Protein 3A09 (pdb70)

B-factor: mean 23.69, std 11.13, range [5.92, 83.08]

CATH classification: 3.40.190.10 (+1 more: 3.40.190.10)

Secondary structure (DSSP, 8-state):
--TT-S-SS-EEEEEEEEETTTEE--TTSHHHHHHHHHHSEEEEE-S-TT-S-HHHHHHHHHTSSS--SEEEETT-HHHHHHHHHHTSB---HHHHHHH-HHHHHHHHH-HHHHHHHB-TTS-B--EEEE---S--EEEEEEHHHHHHTT-PPP-BHHHHHHHHHHHHHS-TT-SSS---EEE--S-THHHHHGGGGGT--S-SSSSTT--EEETTEEE-GGGSHHHHHHHHHHHHHHHTTSB-TTTTT-GGGHHHHHHHTT-EEEEEEEHHHHHHHHHHTTTTSTT--EEEEPPPB-TTS---B-----SS-S-EEEEBTT-S-HHHHHHHHHHTTSHHHHHHHHH--BTTTEEEETTEEEE-HHHHTSSS-HHHHHHTTT-S-SSSEE--HHHHHTT--HHHHHHHHHHHHHT-BPPPP------HHHHHHHHHHHHHHHHHHHHHHHHHHHTSS-HHHHHHHHHHHHHHTTHHHHHHHHHHHHHHH-

InterPro domains:
  IPR006059 Bacterial-type extracellular solute-binding protein [PF13416] (64-365)
  IPR050490 Bacterial solute-binding protein 1 [PTHR43649] (48-378)

Radius of gyration: 23.19 Å; Cα contacts (8 Å, |Δi|>4): 971; chains: 1; bounding box: 64×46×60 Å

Nearest PDB structures (foldseek):
  3vlw-assembly2_B  TM=9.986E-01  e=1.014E-99  Sphingomonas sp. A1
  1j1n-assembly2_B  TM=9.940E-01  e=4.939E-87  Sphingomonas sp. A1
  6jhx-assembly2_B  TM=9.944E-01  e=1.795E-85  Sphingomonas sp.
  4xig-assembly1_Q  TM=9.938E-01  e=1.903E-85  Sphingomonas sp. A1
  5gx7-assembly3_C  TM=9.502E-01  e=7.703E-50  Streptobacillus moniliformis DSM 12112

Foldseek 3Di:
DAPQALDPAAEEWEEEEDEPLADTDDQPFLLQVVLCVRHSYHYHYDFDNVGRDRVVRVVVQVVPDDHTFKYFYAPCLLVLQVVCVVAFFDFCVVLCVVFQVLVVVVCVVVVLLVVLQAAQVRGRFFFWEFEDDKFFKFKKFWVQLCVLVVHDFAAAVVSVVVSLVCLQPVPSVPPPDSQAQEEAELALLVLLCQLVQAVAHQEQEQPGQHWHDDPLAIDGRLLDVSSLVSLLVSLVCCVVRSHPVCRVPPHDCRCCPCVLVVRYTMYMGTLQQNQLQCLLNCVVRVVGDMFGDFAHLHNVRAGADAYIDDGTHSTAMTGTPVNPCVSSVSSSLSCQSDDVNQCCQAQNDDVPQFHQDPNRTDGDPCLLNPSHPNCVVQVSSRHPGTHNHHYDCVSRVNRRDPRSVVNVVVCVVVVNYDNHDSAFNFHPVLSVLCSQFVVVLVVVSVVVSVCSSNVVDPSVVCVVVNSVVCVVRSVVVNSVRRSVRSVVVD

Solvent-accessible surface area: 21171 Å² total; per-residue (Å²): 201,75,117,55,68,24,28,104,162,98,33,80,6,117,0,11,0,6,0,58,52,97,71,24,14,53,46,102,19,44,5,8,155,26,5,23,123,17,0,22,3,89,9,40,25,74,16,76,195,86,18,102,74,5,49,88,20,3,59,91,12,43,86,74,54,174,26,15,24,0,0,1,0,19,63,7,59,35,43,0,4,88,38,3,56,117,40,25,1,38,62,0,43,162,28,5,74,141,34,1,95,51,0,78,60,8,3,116,102,41,85,91,0,60,84,18,0,44,6,39,60,41,40,5,6,1,0,0,26,1,5,41,28,111,7,1,15,0,3,0,0,1,44,29,5,0,76,136,36,168,46,186,51,2,71,37,14,115,81,0,66,80,6,0,76,16,0,68,93,133,45,6,29,59,70,70,126,93,43,11,21,0,2,0,0,50,32,15,33,2,0,3,3,3,0,2,4,41,4,2,31,5,0,0,1,12,29,58,9,23,5,16,51,96,145,29,112,10,47,1,1,1,14,57,91,38,0,28,62,0,0,88,84,0,17,79,12,35,168,54,20,1,0,0,77,83,0,19,80,56,90,38,147,0,2,46,82,0,0,31,101,31,26,0,0,0,0,2,0,65,4,4,2,0,0,15,8,20,88,34,18,61,190,116,24,117,43,10,104,0,35,21,4,19,1,2,62,9,80,130,52,101,69,25,0,0,0,6,26,36,72,14,35,16,2,0,0,0,0,0,62,60,10,183,43,42,54,44,0,0,74,1,0,7,20,3,14,7,124,76,0,51,37,0,3,0,0,0,18,45,55,93,13,0,44,87,113,153,64,124,18,42,4,66,90,112,10,53,157,25,68,93,2,1,23,40,24,0,34,99,26,3,0,8,4,0,3,0,2,53,8,40,37,60,7,11,130,44,19,10,35,96,50,0,56,123,2,18,82,57,1,79,152,70,175,22,44,29,122,48,22,94,22,24,74,23,52,62,116,21,15,103,48,22,19,145,43,3,53,97,0,60,78,17,0,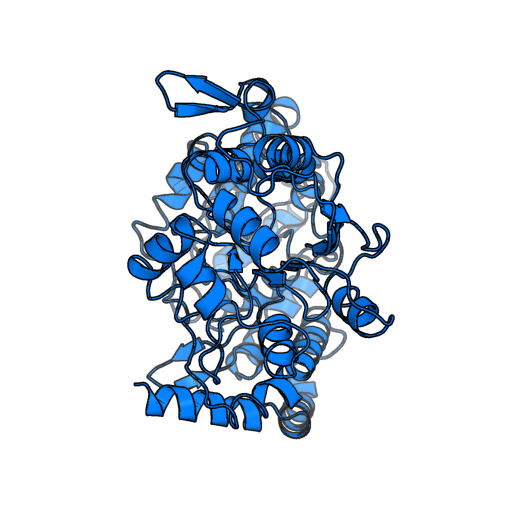55,100,4,0,55,21,0,1,78,56,112,77,57,9,84,170,32,27,124,76,0,40,102,48,0,147,106,95,0,1,84,81,0,28,103,17,7,33,133,0,37,78,123,76,135

Organism: Sphingomonas sp. (NCBI:txid28214)

Structure (mmCIF, N/CA/C/O backbone):
data_3A09
#
_entry.id   3A09
#
_cell.length_a   58.378
_cell.length_b   67.725
_cell.length_c   63.206
_cell.angle_alpha   90.00
_cell.angle_beta   94.98
_cell.angle_gamma   90.00
#
_symmetry.space_group_name_H-M   'P 1 21 1'
#
loop_
_entity.id
_entity.type
_entity.pdbx_description
1 polymer AlgQ1
2 branched '4-deoxy-alpha-L-erythro-hex-4-enopyranuronic acid-(1-4)-beta-D-mannopyranuronic acid-(1-4)-alpha-D-mannopyranuronic acid'
3 non-polymer 'CALCIUM ION'
4 water water
#
loop_
_atom_site.group_PDB
_atom_site.id
_atom_site.type_symbol
_atom_site.label_atom_id
_atom_site.label_alt_id
_atom_site.label_comp_id
_atom_site.label_asym_id
_atom_site.label_entity_id
_atom_site.label_seq_id
_atom_site.pdbx_PDB_ins_co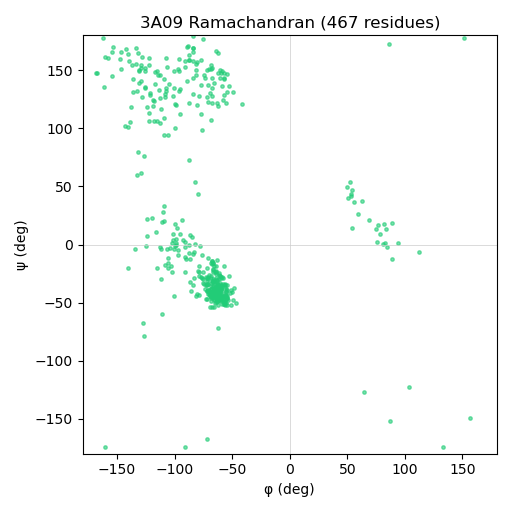de
_atom_site.Cartn_x
_atom_site.Cartn_y
_atom_site.Cartn_z
_atom_site.occupancy
_atom_site.B_iso_or_equiv
_atom_site.auth_seq_id
_atom_site.auth_comp_id
_atom_site.auth_asym_id
_atom_site.auth_atom_id
_atom_site.pdbx_PDB_model_num
ATOM 1 N N . ARG A 1 1 ? 13.964 20.034 14.895 1.00 29.91 1 ARG A N 1
ATOM 2 C CA . ARG A 1 1 ? 13.755 18.789 14.139 1.00 29.03 1 ARG A CA 1
ATOM 3 C C . ARG A 1 1 ? 13.680 17.597 15.077 1.00 28.49 1 ARG A C 1
ATOM 4 O O . ARG A 1 1 ? 14.376 17.574 16.108 1.00 36.08 1 ARG A O 1
ATOM 12 N N . GLU A 1 2 ? 12.858 16.603 14.776 1.00 25.02 2 GLU A N 1
ATOM 13 C CA . GLU A 1 2 ? 12.763 15.343 15.486 1.00 27.28 2 GLU A CA 1
ATOM 14 C C . GLU A 1 2 ? 12.940 14.215 14.469 1.00 27.36 2 GLU A C 1
ATOM 15 O O . GLU A 1 2 ? 12.596 14.458 13.289 1.00 25.29 2 GLU A O 1
ATOM 21 N N . ALA A 1 3 ? 13.439 13.050 14.873 1.00 24.94 3 ALA A N 1
ATOM 22 C CA . ALA A 1 3 ? 13.709 11.871 14.046 1.00 26.36 3 ALA A CA 1
ATOM 23 C C . ALA A 1 3 ? 12.400 11.336 13.479 1.00 27.37 3 ALA A C 1
ATOM 24 O O . ALA A 1 3 ? 12.323 10.650 12.458 1.00 31.49 3 ALA A O 1
ATOM 26 N N . THR A 1 4 ? 11.335 11.707 14.194 1.00 22.39 4 THR A N 1
ATOM 27 C CA . THR A 1 4 ? 9.992 11.270 13.799 1.00 19.81 4 THR A CA 1
ATOM 28 C C . THR A 1 4 ? 9.288 12.235 12.873 1.00 19.76 4 THR A C 1
ATOM 29 O O . THR A 1 4 ? 8.192 11.935 12.420 1.00 20.18 4 THR A O 1
ATOM 33 N N . TRP A 1 5 ? 9.882 13.369 12.530 1.00 18.81 5 TRP A N 1
ATOM 34 C CA . TRP A 1 5 ? 9.223 14.305 11.624 1.00 18.61 5 TRP A CA 1
ATOM 35 C C . TRP A 1 5 ? 8.931 13.613 10.292 1.00 19.09 5 TRP A C 1
ATOM 36 O O . TRP A 1 5 ? 9.838 12.947 9.783 1.00 22.54 5 TRP A O 1
ATOM 47 N N . VAL A 1 6 ? 7.729 13.828 9.736 1.00 19.64 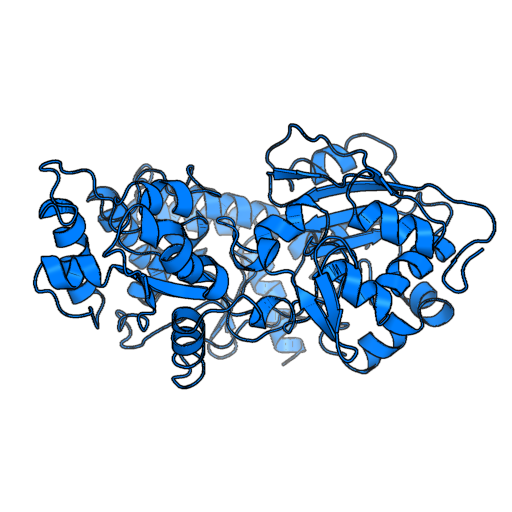6 VAL A N 1
ATOM 48 C CA . VAL A 1 6 ? 7.456 13.225 8.420 1.00 22.60 6 VAL A CA 1
ATOM 49 C C . VAL A 1 6 ? 7.555 14.236 7.293 1.00 23.60 6 VAL A C 1
ATOM 50 O O . VAL A 1 6 ? 7.313 13.957 6.120 1.00 26.66 6 VAL A O 1
ATOM 54 N N . THR A 1 7 ? 7.899 15.476 7.651 1.00 21.69 7 THR A N 1
ATOM 55 C CA . THR A 1 7 ? 8.119 16.565 6.710 1.00 21.51 7 THR A CA 1
ATOM 56 C C . THR A 1 7 ? 9.066 17.562 7.364 1.00 23.84 7 THR A C 1
ATOM 57 O O . THR A 1 7 ? 9.016 17.710 8.590 1.00 24.47 7 THR A O 1
ATOM 61 N N . GLU A 1 8 ? 9.953 18.220 6.638 1.00 24.53 8 GLU A N 1
ATOM 62 C CA . GLU A 1 8 ? 10.907 19.141 7.230 1.00 25.28 8 GLU A CA 1
ATOM 63 C C . GLU A 1 8 ? 10.193 20.472 7.464 1.00 24.71 8 GLU A C 1
ATOM 64 O O . GLU A 1 8 ? 10.365 21.096 8.506 1.00 33.02 8 GLU A O 1
ATOM 70 N N . LYS A 1 9 ? 9.396 20.891 6.476 1.00 30.17 9 LYS A N 1
ATOM 71 C CA . LYS A 1 9 ? 8.577 22.090 6.549 1.00 30.01 9 LYS A CA 1
ATOM 72 C C . LYS A 1 9 ? 7.269 21.751 7.246 1.00 29.84 9 LYS A C 1
ATOM 73 O O . LYS A 1 9 ? 6.593 20.795 6.850 1.00 26.99 9 LYS A O 1
ATOM 79 N N . PRO A 1 10 ? 6.903 22.526 8.246 1.00 25.76 10 PRO A N 1
ATOM 80 C CA . PRO A 1 10 ? 5.665 22.189 8.973 1.00 22.62 10 PRO A CA 1
ATOM 81 C C . PRO A 1 10 ? 4.464 22.138 8.045 1.00 21.82 10 PRO A C 1
ATOM 82 O O . PRO A 1 10 ? 4.322 22.909 7.107 1.00 26.22 10 PRO A O 1
ATOM 86 N N . LEU A 1 11 ? 3.560 21.205 8.294 1.00 20.37 11 LEU A N 1
ATOM 87 C CA . LEU A 1 11 ? 2.353 21.077 7.471 1.00 18.48 11 LEU A CA 1
ATOM 88 C C . LEU A 1 11 ? 1.109 21.111 8.342 1.00 19.51 11 LEU A C 1
ATOM 89 O O . LEU A 1 11 ? 1.084 20.463 9.383 1.00 20.35 11 LEU A O 1
ATOM 94 N N . THR A 1 12 ? 0.083 21.848 7.958 1.00 18.96 12 THR A N 1
ATOM 95 C CA . THR A 1 12 ? -1.199 21.782 8.622 1.00 20.94 12 THR A CA 1
ATOM 96 C C . THR A 1 12 ? -2.257 21.199 7.693 1.00 19.24 12 THR A C 1
ATOM 97 O O . THR A 1 12 ? -2.333 21.685 6.544 1.00 24.27 12 THR A O 1
ATOM 101 N N . LEU A 1 13 ? -3.059 20.250 8.128 1.00 19.36 13 LEU A N 1
ATOM 102 C CA . LEU A 1 13 ? -4.124 19.688 7.321 1.00 18.35 13 LEU A CA 1
ATOM 103 C C . LEU A 1 13 ? -5.471 19.840 8.005 1.00 17.63 13 LEU A C 1
ATOM 104 O O . LEU A 1 13 ? -5.439 19.922 9.237 1.00 19.66 13 LEU A O 1
ATOM 109 N N . LYS A 1 14 ? -6.552 19.868 7.240 1.00 16.24 14 LYS A N 1
ATOM 110 C CA . LYS A 1 14 ? -7.870 19.936 7.856 1.00 18.04 14 LYS A CA 1
ATOM 111 C C . LYS A 1 14 ? -8.522 18.582 8.010 1.00 19.05 14 LYS A C 1
ATOM 112 O O . LYS A 1 14 ? -8.507 17.812 7.035 1.00 19.37 14 LYS A O 1
ATOM 118 N N . ILE A 1 15 ? -9.099 18.261 9.150 1.00 15.95 15 ILE A N 1
ATOM 119 C CA . ILE A 1 15 ? -9.771 16.989 9.360 1.00 16.75 15 ILE A CA 1
ATOM 120 C C . ILE A 1 15 ? -11.224 17.212 9.740 1.00 15.94 15 ILE A C 1
ATOM 121 O O . ILE A 1 15 ? -11.532 18.038 10.630 1.00 17.39 15 ILE A O 1
ATOM 126 N N . HIS A 1 16 ? -12.106 16.501 9.055 1.00 15.46 16 HIS A N 1
ATOM 127 C CA . HIS A 1 16 ? -13.473 16.405 9.547 1.00 16.69 16 HIS A CA 1
ATOM 128 C C . HIS A 1 16 ? -13.573 15.104 10.362 1.00 14.70 16 HIS A C 1
ATOM 129 O O . HIS A 1 16 ? -13.603 14.021 9.774 1.00 16.47 16 HIS A O 1
ATOM 136 N N . MET A 1 17 ? -13.760 15.252 11.681 1.00 15.19 17 MET A N 1
ATOM 137 C CA . MET A 1 17 ? -13.995 14.072 12.488 1.00 15.37 17 MET A CA 1
ATOM 138 C C . MET A 1 17 ? -15.018 14.418 13.573 1.00 14.15 17 MET A C 1
ATOM 139 O O . MET A 1 17 ? -14.709 15.090 14.557 1.00 16.67 17 MET A O 1
ATOM 144 N N . HIS A 1 18 ? -16.239 14.014 13.374 1.00 15.10 18 HIS A N 1
ATOM 145 C CA . HIS A 1 18 ? -17.311 14.097 14.370 1.00 14.75 18 HIS A CA 1
ATOM 146 C C . HIS A 1 18 ? -17.590 12.681 14.829 1.00 15.37 18 HIS A C 1
ATOM 147 O O . HIS A 1 18 ? -17.799 11.861 13.911 1.00 16.82 18 HIS A O 1
ATOM 154 N N . PHE A 1 19 ? -17.639 12.322 16.104 1.00 15.10 19 PHE A N 1
ATOM 155 C CA . PHE A 1 19 ? -17.729 10.915 16.425 1.00 15.12 19 PHE A CA 1
ATOM 156 C C . PHE A 1 19 ? -18.547 10.709 17.686 1.00 15.55 19 PHE A C 1
ATOM 157 O O . PHE A 1 19 ? -18.591 11.567 18.549 1.00 19.34 19 PHE A O 1
ATOM 165 N N . ARG A 1 20 ? -19.179 9.565 17.761 1.00 16.95 20 ARG A N 1
ATOM 166 C CA . ARG A 1 20 ? -19.930 9.148 18.960 1.00 17.72 20 ARG A CA 1
ATOM 167 C C . ARG A 1 20 ? -21.034 10.119 19.295 1.00 18.83 20 ARG A C 1
ATOM 168 O O . ARG A 1 20 ? -21.462 10.212 20.482 1.00 19.64 20 ARG A O 1
ATOM 176 N N . ASP A 1 21 ? -21.531 10.824 18.268 1.00 17.91 21 ASP A N 1
ATOM 177 C CA . ASP A 1 21 ? -22.601 11.807 18.465 1.00 20.73 21 ASP A CA 1
ATOM 178 C C . ASP A 1 21 ? -22.301 12.873 19.526 1.00 21.02 21 ASP A C 1
ATOM 179 O O . ASP A 1 21 ? -23.271 13.550 19.914 1.00 21.14 21 ASP A O 1
ATOM 184 N N . LYS A 1 22 ? -21.054 13.033 19.976 1.00 19.43 22 LYS A N 1
ATOM 185 C CA . LYS A 1 22 ? -20.736 13.908 21.085 1.00 21.99 22 LYS A CA 1
ATOM 186 C C . LYS A 1 22 ? -19.432 14.685 20.888 1.00 19.77 22 LYS A C 1
ATOM 187 O O . LYS A 1 22 ? -19.258 15.699 21.543 1.00 29.70 22 LYS A O 1
ATOM 193 N N . TRP A 1 23 ? -18.508 14.261 20.023 1.00 17.51 23 TRP A N 1
ATOM 194 C CA . TRP A 1 23 ? -17.150 14.829 20.070 1.00 17.12 23 TRP A CA 1
ATOM 195 C C . TRP A 1 23 ? -16.647 15.206 18.688 1.00 17.37 23 TRP A C 1
ATOM 196 O O . TRP A 1 23 ? -17.091 14.653 17.677 1.00 16.98 23 TRP A O 1
ATOM 207 N N . VAL A 1 24 ? -15.721 16.150 18.620 1.00 18.24 24 VAL A N 1
ATOM 208 C CA . VAL A 1 24 ? -15.006 16.468 17.384 1.00 17.04 24 VAL A CA 1
ATOM 209 C C . VAL A 1 24 ? -13.489 16.473 17.592 1.00 16.02 24 VAL A C 1
ATOM 210 O O . VAL A 1 24 ? -13.008 16.596 18.736 1.00 17.90 24 VAL A O 1
ATOM 214 N N . TRP A 1 25 ? -12.709 16.371 16.512 1.00 15.44 25 TRP A N 1
ATOM 215 C CA . TRP A 1 25 ? -11.259 16.517 16.598 1.00 15.49 25 TRP A CA 1
ATOM 216 C C . TRP A 1 25 ? -10.953 17.850 17.271 1.00 16.32 25 TRP A C 1
ATOM 217 O O . TRP A 1 25 ? -11.529 18.898 16.904 1.00 20.64 25 TRP A O 1
ATOM 228 N N . ASP A 1 26 ? -10.086 17.846 18.270 1.00 15.51 26 ASP A N 1
ATOM 229 C CA . ASP A 1 26 ? -9.660 19.108 18.903 1.00 15.11 26 ASP A CA 1
ATOM 230 C C . ASP A 1 26 ? -8.150 19.256 18.808 1.00 15.66 26 ASP A C 1
ATOM 231 O O . ASP A 1 26 ? -7.386 18.504 19.436 1.00 16.20 26 ASP A O 1
ATOM 236 N N . GLU A 1 27 ? -7.710 20.246 18.023 1.00 16.34 27 GLU A N 1
ATOM 237 C CA A GLU A 1 27 ? -6.273 20.468 17.878 0.50 16.98 27 GLU A CA 1
ATOM 238 C CA B GLU A 1 27 ? -6.277 20.475 17.878 0.50 16.28 27 GLU A CA 1
ATOM 239 C C . GLU A 1 27 ? -5.630 20.853 19.199 1.00 16.41 27 GLU A C 1
ATOM 240 O O . GLU A 1 27 ? -4.384 20.769 19.296 1.00 21.04 27 GLU A O 1
ATOM 251 N N . ASN A 1 28 ? -6.389 21.258 20.216 1.00 17.88 28 ASN A N 1
ATOM 252 C CA . ASN A 1 28 ? -5.811 21.601 21.509 1.00 17.80 28 ASN A CA 1
ATOM 253 C C . ASN A 1 28 ? -5.663 20.409 22.450 1.00 18.19 28 ASN A C 1
ATOM 254 O O . ASN A 1 28 ? -5.096 20.523 23.532 1.00 18.66 28 ASN A O 1
ATOM 259 N N . TRP A 1 29 ? -6.211 19.261 22.016 1.00 16.96 29 TRP A N 1
ATOM 260 C CA . TRP A 1 29 ? -6.012 18.066 22.824 1.00 16.81 29 TRP A CA 1
ATOM 261 C C . TRP A 1 29 ? -4.545 17.808 23.139 1.00 15.80 29 TRP A C 1
ATOM 262 O O . TRP A 1 29 ? -3.719 17.913 22.244 1.00 16.08 29 TRP A O 1
ATOM 273 N N . PRO A 1 30 ? -4.184 17.459 24.352 1.00 15.54 30 PRO A N 1
ATOM 274 C CA . PRO A 1 30 ? -2.796 17.042 24.645 1.00 15.09 30 PRO A CA 1
ATOM 275 C C . PRO A 1 30 ? -2.298 15.990 23.688 1.00 14.31 30 PRO A C 1
ATOM 276 O O . PRO A 1 30 ? -1.139 16.126 23.276 1.00 15.33 30 PRO A O 1
ATOM 280 N N . VAL A 1 31 ? -3.077 14.968 23.277 1.00 13.59 31 VAL A N 1
ATOM 281 C CA . VAL A 1 31 ? -2.456 13.969 22.411 1.00 13.64 31 VAL A CA 1
ATOM 282 C C . VAL A 1 31 ? -2.189 14.550 21.037 1.00 14.23 31 VAL A C 1
ATOM 283 O O . VAL A 1 31 ? -1.152 14.324 20.418 1.00 15.24 31 VAL A O 1
ATOM 287 N N . ALA A 1 32 ? -3.118 15.357 20.536 1.00 14.08 32 ALA A N 1
ATOM 288 C CA . ALA A 1 32 ? -2.934 15.970 19.220 1.00 13.81 32 ALA A CA 1
ATOM 289 C C . ALA A 1 32 ? -1.692 16.829 19.211 1.00 12.98 32 ALA A C 1
ATOM 290 O O . ALA A 1 32 ? -0.927 16.773 18.237 1.00 15.95 32 ALA A O 1
ATOM 292 N N . ARG A 1 33 ? -1.511 17.627 20.245 1.00 15.16 33 ARG A N 1
ATOM 293 C CA . ARG A 1 33 ? -0.352 18.536 20.307 1.00 15.98 33 ARG A CA 1
ATOM 294 C C . ARG A 1 33 ? 0.915 17.701 20.320 1.00 14.57 33 ARG A C 1
ATOM 295 O O . ARG A 1 33 ? 1.905 18.051 19.703 1.00 17.19 33 ARG A O 1
ATOM 303 N N . GLU A 1 34 ? 0.931 16.584 21.028 1.00 15.00 34 GLU A N 1
ATOM 304 C CA . GLU A 1 34 ? 2.126 15.745 21.112 1.00 14.69 34 GLU A CA 1
ATOM 305 C C . GLU A 1 34 ? 2.431 15.107 19.774 1.00 15.74 34 GLU A C 1
ATOM 306 O O . GLU A 1 34 ? 3.616 15.095 19.342 1.00 17.33 34 GLU A O 1
ATOM 312 N N . VAL A 1 35 ? 1.376 14.585 19.132 1.00 14.72 35 VAL A N 1
ATOM 313 C CA . VAL A 1 35 ? 1.664 14.004 17.802 1.00 15.65 35 VAL A CA 1
ATOM 314 C C . VAL A 1 35 ? 2.163 15.052 16.827 1.00 16.18 35 VAL A C 1
ATOM 315 O O . VAL A 1 35 ? 3.092 14.834 16.046 1.00 16.37 35 VAL A O 1
ATOM 319 N N . ALA A 1 36 ? 1.542 16.237 16.856 1.00 14.61 36 ALA A N 1
ATOM 320 C CA . ALA A 1 36 ? 1.989 17.318 15.948 1.00 14.32 36 ALA A CA 1
ATOM 321 C C . ALA A 1 36 ? 3.446 17.701 16.229 1.00 15.57 36 ALA A C 1
ATOM 322 O O . ALA A 1 36 ? 4.226 17.967 15.302 1.00 18.06 36 ALA A O 1
ATOM 324 N N . ARG A 1 37 ? 3.829 17.719 17.492 1.00 15.40 37 ARG A N 1
ATOM 325 C CA . ARG A 1 37 ? 5.229 18.045 17.830 1.00 15.41 37 ARG A CA 1
ATOM 326 C C . ARG A 1 37 ? 6.178 17.012 17.263 1.00 15.51 37 ARG A C 1
ATOM 327 O O . ARG A 1 37 ? 7.238 17.297 16.649 1.00 17.80 37 ARG A O 1
ATOM 335 N N . LEU A 1 38 ? 5.812 15.751 17.427 1.00 15.26 38 LEU A N 1
ATOM 336 C CA . LEU A 1 38 ? 6.705 14.639 17.025 1.00 15.48 38 LEU A CA 1
ATOM 337 C C . LEU A 1 38 ? 6.709 14.435 15.509 1.00 14.84 38 LEU A C 1
ATOM 338 O O . LEU A 1 38 ? 7.729 13.989 14.975 1.00 17.02 38 LEU A O 1
ATOM 343 N N . THR A 1 39 ? 5.615 14.754 14.794 1.00 15.84 39 THR A N 1
ATOM 344 C CA . THR A 1 39 ? 5.600 14.479 13.361 1.00 17.51 39 THR A CA 1
ATOM 345 C C . THR A 1 39 ? 5.751 15.694 12.462 1.00 15.51 39 THR A C 1
ATOM 346 O O . THR A 1 39 ? 5.998 15.511 11.252 1.00 17.78 39 THR A O 1
ATOM 350 N N . ASN A 1 40 ? 5.564 16.894 12.991 1.00 16.49 40 ASN A N 1
ATOM 351 C CA . ASN A 1 40 ? 5.599 18.140 12.252 1.00 17.08 40 ASN A CA 1
ATOM 352 C C . ASN A 1 40 ? 4.323 18.302 11.422 1.00 19.59 40 ASN A C 1
ATOM 353 O O . ASN A 1 40 ? 4.310 19.171 10.560 1.00 19.47 40 ASN A O 1
ATOM 358 N N . VAL A 1 41 ? 3.284 17.512 11.659 1.00 17.70 41 VAL A N 1
ATOM 359 C CA . VAL A 1 41 ? 2.005 17.694 10.959 1.00 16.25 41 VAL A CA 1
ATOM 360 C C . VAL A 1 41 ? 0.915 17.995 11.990 1.00 16.74 41 VAL A C 1
ATOM 361 O O . VAL A 1 41 ? 0.724 17.231 12.938 1.00 19.56 41 VAL A O 1
ATOM 365 N N . LYS A 1 42 ? 0.233 19.123 11.777 1.00 17.38 42 LYS A N 1
ATOM 366 C CA A LYS A 1 42 ? -0.838 19.497 12.699 0.50 18.70 42 LYS A CA 1
ATOM 367 C CA B LYS A 1 42 ? -0.834 19.560 12.669 0.50 18.79 42 LYS A CA 1
ATOM 368 C C . LYS A 1 42 ? -2.184 19.335 12.012 1.00 20.27 42 LYS A C 1
ATOM 369 O O . LYS A 1 42 ? -2.326 19.706 10.840 1.00 20.70 42 LYS A O 1
ATOM 380 N N . LEU A 1 43 ? -3.163 18.778 12.725 1.00 18.66 43 LEU A N 1
ATOM 381 C CA . LEU A 1 43 ? -4.490 18.611 12.147 1.00 18.42 43 LEU A CA 1
ATOM 382 C C . LEU A 1 43 ? -5.440 19.596 12.789 1.00 18.88 43 LEU A C 1
ATOM 383 O O . LEU A 1 43 ? -5.466 19.705 14.022 1.00 20.19 43 LEU A O 1
ATOM 388 N N . VAL A 1 44 ? -6.205 20.303 11.972 1.00 17.09 44 VAL A N 1
ATOM 389 C CA . VAL A 1 44 ? -7.119 21.345 12.469 1.00 17.78 44 VAL A CA 1
ATOM 390 C C . VAL A 1 44 ? -8.530 20.847 12.203 1.00 16.85 44 VAL A C 1
ATOM 391 O O . VAL A 1 44 ? -8.845 20.493 11.064 1.00 19.38 44 VAL A O 1
ATOM 395 N N . GLY A 1 45 ? -9.407 20.792 13.206 1.00 18.87 45 GLY A N 1
ATOM 396 C CA . GLY A 1 45 ? -10.725 20.265 12.920 1.00 16.38 45 GLY A CA 1
ATOM 397 C C . GLY A 1 45 ? -11.686 21.241 12.290 1.00 17.37 45 GLY A C 1
ATOM 398 O O . GLY A 1 45 ? -11.750 22.430 12.536 1.00 27.24 45 GLY A O 1
ATOM 399 N N . VAL A 1 46 ? -12.540 20.697 11.427 1.00 18.24 46 VAL A N 1
ATOM 400 C CA . VAL A 1 46 ? -13.536 21.542 10.791 1.00 19.99 46 VAL A CA 1
ATOM 401 C C . VAL A 1 46 ? -14.960 21.067 11.007 1.00 18.96 46 VAL A C 1
ATOM 402 O O . VAL A 1 46 ? -15.878 21.661 10.398 1.00 22.05 46 VAL A O 1
ATOM 406 N N . ALA A 1 47 ? -15.208 20.065 11.830 1.00 18.31 47 ALA A N 1
ATOM 407 C CA . ALA A 1 47 ? -16.560 19.545 12.064 1.00 20.46 47 ALA A CA 1
ATOM 408 C C . ALA A 1 47 ? -17.341 20.401 13.057 1.00 19.83 47 ALA A C 1
ATOM 409 O O . ALA A 1 47 ? -16.768 21.124 13.885 1.00 27.10 47 ALA A O 1
ATOM 411 N N . ASN A 1 48 ? -18.667 20.316 12.989 1.00 23.75 48 ASN A N 1
ATOM 412 C CA . ASN A 1 48 ? -19.565 21.120 13.843 1.00 25.77 48 ASN A CA 1
ATOM 413 C C . ASN A 1 48 ? -19.623 20.540 15.246 1.00 23.63 48 ASN A C 1
ATOM 414 O O . ASN A 1 48 ? -20.242 19.501 15.383 1.00 23.67 48 ASN A O 1
ATOM 419 N N . ARG A 1 49 ? -19.086 21.281 16.228 1.00 26.25 49 ARG A N 1
ATOM 420 C CA A ARG A 1 49 ? -19.095 20.674 17.565 0.50 26.22 49 ARG A CA 1
ATOM 421 C CA B ARG A 1 49 ? -19.091 20.720 17.579 0.50 27.03 49 ARG A CA 1
ATOM 422 C C . ARG A 1 49 ? -20.489 20.716 18.180 1.00 28.24 49 ARG A C 1
ATOM 423 O O . ARG A 1 49 ? -20.737 20.072 19.201 1.00 33.46 49 ARG A O 1
ATOM 438 N N . ALA A 1 50 ? -21.438 21.430 17.574 1.00 27.55 50 ALA A N 1
ATOM 439 C CA . ALA A 1 50 ? -22.755 21.449 18.256 1.00 26.92 50 ALA A CA 1
ATOM 440 C C . ALA A 1 50 ? -23.669 20.325 17.815 1.00 31.78 50 ALA A C 1
ATOM 441 O O . ALA A 1 50 ? -24.688 20.121 18.496 1.00 34.14 50 ALA A O 1
ATOM 443 N N . ALA A 1 51 ? -23.366 19.615 16.763 1.00 27.78 51 ALA A N 1
ATOM 444 C CA . ALA A 1 51 ? -24.227 18.542 16.272 1.00 21.61 51 ALA A CA 1
ATOM 445 C C . ALA A 1 51 ? -24.248 17.309 17.141 1.00 21.55 51 ALA A C 1
ATOM 446 O O . ALA A 1 51 ? -23.242 16.982 17.794 1.00 26.22 51 ALA A O 1
ATOM 448 N N . THR A 1 52 ? -25.373 16.576 17.164 1.00 22.09 52 THR A N 1
ATOM 449 C CA . THR A 1 52 ? -25.425 15.355 17.958 1.00 21.78 52 THR A CA 1
ATOM 450 C C . THR A 1 52 ? -25.694 14.103 17.140 1.00 20.77 52 THR A C 1
ATOM 451 O O . THR A 1 52 ? -26.117 13.106 17.729 1.00 25.34 52 THR A O 1
ATOM 455 N N . ASN A 1 53 ? -25.404 14.099 15.856 1.00 20.97 53 ASN A N 1
ATOM 456 C CA . ASN A 1 53 ? -25.477 12.909 15.014 1.00 21.67 53 ASN A CA 1
ATOM 457 C C . ASN A 1 53 ? -24.320 12.854 14.020 1.00 18.26 53 ASN A C 1
ATOM 458 O O . ASN A 1 53 ? -24.315 13.539 13.012 1.00 21.41 53 ASN A O 1
ATOM 463 N N . SER A 1 54 ? -23.329 12.022 14.371 1.00 18.69 54 SER A N 1
ATOM 464 C CA . SER A 1 54 ? -22.094 11.957 13.617 1.00 17.39 54 SER A CA 1
ATOM 465 C C . SER A 1 54 ? -22.343 11.542 12.183 1.00 18.14 54 SER A C 1
ATOM 466 O O . SER A 1 54 ? -21.707 12.041 11.249 1.00 19.31 54 SER A O 1
ATOM 469 N N . GLN A 1 55 ? -23.291 10.605 12.004 1.00 19.22 55 GLN A N 1
ATOM 470 C CA . GLN A 1 55 ? -23.521 10.172 10.610 1.00 20.51 55 GLN A CA 1
ATOM 471 C C . GLN A 1 55 ? -24.089 11.323 9.801 1.00 21.04 55 GLN A C 1
ATOM 472 O O . GLN A 1 55 ? -23.716 11.542 8.646 1.00 20.96 55 GLN A O 1
ATOM 478 N N . GLU A 1 56 ? -25.007 12.057 10.440 1.00 20.19 56 GLU A N 1
ATOM 479 C CA A GLU A 1 56 ? -25.590 13.137 9.641 0.50 24.23 56 GLU A CA 1
ATOM 480 C CA B GLU A 1 56 ? -25.597 13.205 9.784 0.50 24.18 56 GLU A CA 1
ATOM 481 C C . GLU A 1 56 ? -24.520 14.183 9.325 1.00 24.76 56 GLU A C 1
ATOM 482 O O . GLU A 1 56 ? -24.576 14.755 8.245 1.00 23.99 56 GLU A O 1
ATOM 493 N N . GLN A 1 57 ? -23.547 14.352 10.242 1.00 22.22 57 GLN A N 1
ATOM 494 C CA . GLN A 1 57 ? -22.492 15.340 9.959 1.00 21.46 57 GLN A CA 1
ATOM 495 C C . GLN A 1 57 ? -21.607 14.872 8.809 1.00 20.60 57 GLN A C 1
ATOM 496 O O . GLN A 1 57 ? -21.154 15.686 7.992 1.00 22.81 57 GLN A O 1
ATOM 502 N N . PHE A 1 58 ? -21.343 13.563 8.704 1.00 20.44 58 PHE A N 1
ATOM 503 C CA . PHE A 1 58 ? -20.624 13.074 7.515 1.00 19.73 58 PHE A CA 1
ATOM 504 C C . PHE A 1 58 ? -21.444 13.490 6.291 1.00 22.97 58 PHE A C 1
ATOM 505 O O . PHE A 1 58 ? -20.873 13.964 5.286 1.00 21.80 58 PHE A O 1
ATOM 513 N N . ASN A 1 59 ? -22.729 13.160 6.343 1.00 24.27 59 ASN A N 1
ATOM 514 C CA . ASN A 1 59 ? -23.531 13.462 5.147 1.00 25.64 59 ASN A CA 1
ATOM 515 C C . ASN A 1 59 ? -23.551 14.949 4.815 1.00 27.20 59 ASN A C 1
ATOM 516 O O . ASN A 1 59 ? -23.478 15.260 3.622 1.00 29.32 59 ASN A O 1
ATOM 521 N N . LEU A 1 60 ? -23.638 15.799 5.828 1.00 29.65 60 LEU A N 1
ATOM 522 C CA . LEU A 1 60 ? -23.692 17.272 5.649 1.00 32.54 60 LEU A CA 1
ATOM 523 C C . LEU A 1 60 ? -22.350 17.715 5.076 1.00 29.47 60 LEU A C 1
ATOM 524 O O . LEU A 1 60 ? -22.240 18.568 4.208 1.00 28.71 60 LEU A O 1
ATOM 529 N N . MET A 1 61 ? -21.241 17.127 5.567 1.00 24.46 61 MET A N 1
ATOM 530 C CA . MET A 1 61 ? -19.922 17.410 5.022 1.00 24.24 61 MET A CA 1
ATOM 531 C C . MET A 1 61 ? -19.838 17.151 3.521 1.00 23.98 61 MET A C 1
ATOM 532 O O . MET A 1 61 ? -19.311 18.003 2.802 1.00 25.75 61 MET A O 1
ATOM 537 N N . MET A 1 62 ? -20.320 15.943 3.170 1.00 20.61 62 MET A N 1
ATOM 538 C CA . MET A 1 62 ? -20.177 15.479 1.803 1.00 23.28 62 MET A CA 1
ATOM 539 C C . MET A 1 62 ? -21.018 16.360 0.889 1.00 29.17 62 MET A C 1
ATOM 540 O O . MET A 1 62 ? -20.730 16.435 -0.304 1.00 33.11 62 MET A O 1
ATOM 545 N N . ALA A 1 63 ? -22.019 17.021 1.471 1.00 30.71 63 ALA A N 1
ATOM 546 C CA . ALA A 1 63 ? -22.902 17.922 0.741 1.00 30.23 63 ALA A CA 1
ATOM 547 C C . ALA A 1 63 ? -22.549 19.399 0.875 1.00 28.70 63 ALA A C 1
ATOM 548 O O . ALA A 1 63 ? -23.320 20.217 0.387 1.00 28.99 63 ALA A O 1
ATOM 550 N N . SER A 1 64 ? -21.464 19.764 1.521 1.00 30.09 64 SER A N 1
ATOM 551 C CA . SER A 1 64 ? -21.099 21.152 1.758 1.00 29.39 64 SER A CA 1
ATOM 552 C C . SER A 1 64 ? -19.892 21.585 0.940 1.00 29.19 64 SER A C 1
ATOM 553 O O . SER A 1 64 ? -19.072 22.432 1.324 1.00 40.91 64 SER A O 1
ATOM 556 N N . GLY A 1 65 ? -19.738 21.029 -0.270 1.00 30.44 65 GLY A N 1
ATOM 557 C CA . GLY A 1 65 ? -18.661 21.494 -1.139 1.00 30.94 65 GLY A CA 1
ATOM 558 C C . GLY A 1 65 ? -17.345 20.779 -0.891 1.00 31.89 65 GLY A C 1
ATOM 559 O O . GLY A 1 65 ? -17.272 19.633 -0.465 1.00 30.89 65 GLY A O 1
ATOM 560 N N . GLN A 1 66 ? -16.228 21.460 -1.165 1.00 30.88 66 GLN A N 1
ATOM 561 C CA . GLN A 1 66 ? -14.927 20.841 -1.174 1.00 34.09 66 GLN A CA 1
ATOM 562 C C . GLN A 1 66 ? -14.589 20.178 0.157 1.00 29.73 66 GLN A C 1
ATOM 563 O O . GLN A 1 66 ? -14.675 20.759 1.247 1.00 32.70 66 GLN A O 1
ATOM 569 N N . LEU A 1 67 ? -14.178 18.900 0.016 1.00 25.77 67 LEU A N 1
ATOM 570 C CA . LEU A 1 67 ? -13.816 18.109 1.162 1.00 20.49 67 LEU A CA 1
ATOM 571 C C . LEU A 1 67 ? -12.524 18.601 1.837 1.00 21.68 67 LEU A C 1
ATOM 572 O O . LEU A 1 67 ? -11.650 19.152 1.172 1.00 21.74 67 LEU A O 1
ATOM 577 N N . PRO A 1 68 ? -12.425 18.378 3.137 1.00 20.91 68 PRO A N 1
ATOM 578 C CA . PRO A 1 68 ? -11.167 18.661 3.856 1.00 18.71 68 PRO A CA 1
ATOM 579 C C . PRO A 1 68 ? -10.135 17.611 3.448 1.00 17.60 68 PRO A C 1
ATOM 580 O O . PRO A 1 68 ? -10.379 16.895 2.459 1.00 18.26 68 PRO A O 1
ATOM 584 N N . ASP A 1 69 ? -9.021 17.537 4.186 1.00 16.50 69 ASP A N 1
ATOM 585 C CA . ASP A 1 69 ? -7.926 16.649 3.817 1.00 15.87 69 ASP A CA 1
ATOM 586 C C . ASP A 1 69 ? -8.046 15.223 4.328 1.00 16.07 69 ASP A C 1
ATOM 587 O O . ASP A 1 69 ? -7.572 14.280 3.666 1.00 17.51 69 ASP A O 1
ATOM 592 N N . ILE A 1 70 ? -8.656 15.106 5.505 1.00 15.72 70 ILE A N 1
ATOM 593 C CA . ILE A 1 70 ? -8.826 13.826 6.203 1.00 16.28 70 ILE A CA 1
ATOM 594 C C . ILE A 1 70 ? -10.251 13.761 6.738 1.00 15.86 70 ILE A C 1
ATOM 595 O O . ILE A 1 70 ? -10.746 14.806 7.166 1.00 16.96 70 ILE A O 1
ATOM 600 N N . VAL A 1 71 ? -10.886 12.605 6.709 1.00 15.24 71 VAL A N 1
ATOM 601 C CA . VAL A 1 71 ? -12.167 12.418 7.355 1.00 15.49 71 VAL A CA 1
ATOM 602 C C . VAL A 1 71 ? -12.024 11.218 8.291 1.00 14.63 71 VAL A C 1
ATOM 603 O O . VAL A 1 71 ? -11.481 10.185 7.885 1.00 16.22 71 VAL A O 1
ATOM 607 N N . GLY A 1 72 ? -12.515 11.340 9.521 1.00 14.16 72 GLY A N 1
ATOM 608 C CA . GLY A 1 72 ? -12.423 10.236 10.442 1.00 14.02 72 GLY A CA 1
ATOM 609 C C . GLY A 1 72 ? -13.680 10.084 11.280 1.00 12.97 72 GLY A C 1
ATOM 610 O O . GLY A 1 72 ? -14.462 11.031 11.355 1.00 16.65 72 GLY A O 1
ATOM 611 N N . GLY A 1 73 ? -13.823 8.921 11.906 1.00 14.39 73 GLY A N 1
ATOM 612 C CA . GLY A 1 73 ? -14.925 8.780 12.860 1.00 15.12 73 GLY A CA 1
ATOM 613 C C . GLY A 1 73 ? -15.437 7.362 12.980 1.00 15.00 73 GLY A C 1
ATOM 614 O O . GLY A 1 73 ? -14.910 6.465 12.299 1.00 15.76 73 GLY A O 1
ATOM 615 N N . ASP A 1 74 ? -16.404 7.133 13.851 1.00 14.17 74 ASP A N 1
ATOM 616 C CA . ASP A 1 74 ? -16.980 5.797 14.044 1.00 13.68 74 ASP A CA 1
ATOM 617 C C . ASP A 1 74 ? -18.015 5.485 12.976 1.00 13.97 74 ASP A C 1
ATOM 618 O O . ASP A 1 74 ? -18.706 6.379 12.430 1.00 16.05 74 ASP A O 1
ATOM 623 N N . ASN A 1 75 ? -18.144 4.213 12.665 1.00 13.07 75 ASN A N 1
ATOM 624 C CA . ASN A 1 75 ? -19.256 3.710 11.858 1.00 14.36 75 ASN A CA 1
ATOM 625 C C . ASN A 1 75 ? -19.237 4.312 10.467 1.00 14.31 75 ASN A C 1
ATOM 626 O O . ASN A 1 75 ? -20.297 4.558 9.886 1.00 17.46 75 ASN A O 1
ATOM 631 N N . LEU A 1 76 ? -18.014 4.494 9.933 1.00 15.00 76 LEU A N 1
ATOM 632 C CA . LEU A 1 76 ? -17.812 5.107 8.629 1.00 14.97 76 LEU A CA 1
ATOM 633 C C . LEU A 1 76 ? -17.272 4.140 7.581 1.00 15.77 76 LEU A C 1
ATOM 634 O O . LEU A 1 76 ? -17.105 4.573 6.424 1.00 17.47 76 LEU A O 1
ATOM 639 N N . LYS A 1 77 ? -16.994 2.890 7.936 1.00 15.15 77 LYS A N 1
ATOM 640 C CA . LYS A 1 77 ? -16.488 1.920 6.943 1.00 15.26 77 LYS A CA 1
ATOM 641 C C . LYS A 1 77 ? -17.272 1.917 5.641 1.00 14.34 77 LYS A C 1
ATOM 642 O O . LYS A 1 77 ? -16.731 2.012 4.520 1.00 17.40 77 LYS A O 1
ATOM 648 N N . ASP A 1 78 ? -18.585 1.820 5.761 1.00 15.81 78 ASP A N 1
ATOM 649 C CA . ASP A 1 78 ? -19.336 1.701 4.512 1.00 17.02 78 ASP A CA 1
ATOM 650 C C . ASP A 1 78 ? -19.356 2.989 3.702 1.00 18.61 78 ASP A C 1
ATOM 651 O O . ASP A 1 78 ? -19.448 2.923 2.458 1.00 19.98 78 ASP A O 1
ATOM 656 N N . LYS A 1 79 ? -19.283 4.130 4.379 1.00 17.66 79 LYS A N 1
ATOM 657 C CA . LYS A 1 79 ? -19.193 5.391 3.672 1.00 16.08 79 LYS A CA 1
ATOM 658 C C . LYS A 1 79 ? -17.810 5.524 3.051 1.00 16.62 79 LYS A C 1
ATOM 659 O O . LYS A 1 79 ? -17.663 5.975 1.910 1.00 16.61 79 LYS A O 1
ATOM 665 N N . PHE A 1 80 ? -16.754 5.116 3.761 1.00 16.74 80 PHE A N 1
ATOM 666 C CA . PHE A 1 80 ? -15.415 5.192 3.154 1.00 15.98 80 PHE A CA 1
ATOM 667 C C . PHE A 1 80 ? -15.319 4.305 1.922 1.00 15.35 80 PHE A C 1
ATOM 668 O O . PHE A 1 80 ? -14.709 4.753 0.932 1.00 18.37 80 PHE A O 1
ATOM 676 N N . ILE A 1 81 ? -15.871 3.080 1.959 1.00 18.24 81 ILE A N 1
ATOM 677 C CA . ILE A 1 81 ? -15.856 2.195 0.764 1.00 20.01 81 ILE A CA 1
ATOM 678 C C . ILE A 1 81 ? -16.748 2.765 -0.331 1.00 19.91 81 ILE A C 1
ATOM 679 O O . ILE A 1 81 ? -16.292 2.872 -1.495 1.00 20.05 81 ILE A O 1
ATOM 684 N N . ARG A 1 82 ? -17.990 3.151 -0.004 1.00 18.87 82 ARG A N 1
ATOM 685 C CA . ARG A 1 82 ? -18.861 3.633 -1.071 1.00 21.88 82 ARG A CA 1
ATOM 686 C C . ARG A 1 82 ? -18.291 4.873 -1.753 1.00 21.10 82 ARG A C 1
ATOM 687 O O . ARG A 1 82 ? -18.239 4.927 -2.993 1.00 23.35 82 ARG A O 1
ATOM 695 N N . TYR A 1 83 ? -17.849 5.829 -0.949 1.00 17.97 83 TYR A N 1
ATOM 696 C CA . TYR A 1 83 ? -17.308 7.053 -1.557 1.00 20.86 83 TYR A CA 1
ATOM 697 C C . TYR A 1 83 ? -15.880 6.899 -2.077 1.00 19.16 83 TYR A C 1
ATOM 698 O O . TYR A 1 83 ? -15.414 7.596 -2.965 1.00 22.66 83 TYR A O 1
ATOM 707 N N . GLY A 1 84 ? -15.104 5.946 -1.556 1.00 19.97 84 GLY A N 1
ATOM 708 C CA . GLY A 1 84 ? -13.808 5.615 -2.102 1.00 19.96 84 GLY A CA 1
ATOM 709 C C . GLY A 1 84 ? -14.011 5.086 -3.511 1.00 20.84 84 GLY A C 1
ATOM 710 O O . GLY A 1 84 ? -13.307 5.542 -4.427 1.00 25.99 84 GLY A O 1
ATOM 711 N N . MET A 1 85 ? -14.952 4.131 -3.680 1.00 19.39 85 MET A N 1
ATOM 712 C CA A MET A 1 85 ? -15.105 3.484 -4.989 0.50 22.47 85 MET A CA 1
ATOM 713 C CA B MET A 1 85 ? -15.053 3.487 -5.003 0.50 22.46 85 MET A CA 1
ATOM 714 C C . MET A 1 85 ? -15.507 4.524 -6.025 1.00 24.44 85 MET A C 1
ATOM 715 O O . MET A 1 85 ? -15.262 4.387 -7.227 1.00 35.24 85 MET A O 1
ATOM 724 N N . GLU A 1 86 ? -16.137 5.607 -5.578 1.00 24.95 86 GLU A N 1
ATOM 725 C CA . GLU A 1 86 ? -16.513 6.698 -6.477 1.00 29.81 86 GLU A CA 1
ATOM 726 C C . GLU A 1 86 ? -15.413 7.728 -6.678 1.00 30.18 86 GLU A C 1
ATOM 727 O O . GLU A 1 86 ? -15.547 8.590 -7.565 1.00 39.40 86 GLU A O 1
ATOM 733 N N . GLY A 1 87 ? -14.363 7.689 -5.870 1.00 23.15 87 GLY A N 1
ATOM 734 C CA . GLY A 1 87 ? -13.267 8.620 -6.081 1.00 23.94 87 GLY A CA 1
ATOM 735 C C . GLY A 1 87 ? -13.050 9.693 -5.030 1.00 23.47 87 GLY A C 1
ATOM 736 O O . GLY A 1 87 ? -12.058 10.454 -5.136 1.00 25.03 87 GLY A O 1
ATOM 737 N N . ALA A 1 88 ? -13.925 9.830 -4.025 1.00 23.59 88 ALA A N 1
ATOM 738 C CA . ALA A 1 88 ? -13.811 10.918 -3.042 1.00 20.22 88 ALA A CA 1
ATOM 739 C C . ALA A 1 88 ? -12.689 10.662 -2.028 1.00 19.06 88 ALA A C 1
ATOM 740 O O . ALA A 1 88 ? -12.119 11.636 -1.497 1.00 19.89 88 ALA A O 1
ATOM 742 N N . PHE A 1 89 ? -12.443 9.365 -1.778 1.00 21.24 89 PHE A N 1
ATOM 743 C CA . PHE A 1 89 ? -11.327 8.946 -0.942 1.00 18.17 89 PHE A CA 1
ATOM 744 C C . PHE A 1 89 ? -10.337 8.178 -1.817 1.00 16.71 89 PHE A C 1
ATOM 745 O O . PHE A 1 89 ? -10.798 7.496 -2.727 1.00 21.30 89 PHE A O 1
ATOM 753 N N . ILE A 1 90 ? -9.043 8.278 -1.547 1.00 16.99 90 ILE A N 1
ATOM 754 C CA . ILE A 1 90 ? -8.065 7.669 -2.456 1.00 17.70 90 ILE A CA 1
ATOM 755 C C . ILE A 1 90 ? -7.649 6.299 -1.935 1.00 16.94 90 ILE A C 1
ATOM 756 O O . ILE A 1 90 ? -7.706 6.036 -0.724 1.00 19.30 90 ILE A O 1
ATOM 761 N N . PRO A 1 91 ? -7.268 5.380 -2.806 1.00 19.07 91 PRO A N 1
ATOM 762 C CA . PRO A 1 91 ? -6.759 4.094 -2.358 1.00 18.91 91 PRO A CA 1
ATOM 763 C C . PRO A 1 91 ? -5.427 4.360 -1.669 1.00 18.97 91 PRO A C 1
ATOM 764 O O . PRO A 1 91 ? -4.646 5.220 -2.070 1.00 19.82 91 PRO A O 1
ATOM 768 N N . LEU A 1 92 ? -5.219 3.585 -0.615 1.00 19.55 92 LEU A N 1
ATOM 769 C CA . LEU A 1 92 ? -3.982 3.734 0.187 1.00 17.70 92 LEU A CA 1
ATOM 770 C C . LEU A 1 92 ? -2.978 2.621 -0.091 1.00 18.70 92 LEU A C 1
ATOM 771 O O . LEU A 1 92 ? -1.871 2.637 0.495 1.00 18.72 92 LEU A O 1
ATOM 776 N N . ASN A 1 93 ? -3.280 1.628 -0.927 1.00 17.28 93 ASN A N 1
ATOM 777 C CA . ASN A 1 93 ? -2.423 0.437 -1.030 1.00 19.26 93 ASN A CA 1
ATOM 778 C C . ASN A 1 93 ? -0.966 0.794 -1.384 1.00 20.52 93 ASN A C 1
ATOM 779 O O . ASN A 1 93 ? -0.028 0.371 -0.709 1.00 21.17 93 ASN A O 1
ATOM 784 N N . LYS A 1 94 ? -0.806 1.584 -2.456 1.00 21.41 94 LYS A N 1
ATOM 785 C CA . LYS A 1 94 ? 0.584 1.864 -2.824 1.00 21.99 94 LYS A CA 1
ATOM 786 C C . LYS A 1 94 ? 1.202 2.872 -1.875 1.00 21.46 94 LYS A C 1
ATOM 787 O O . LYS A 1 94 ? 2.387 2.774 -1.574 1.00 22.85 94 LYS A O 1
ATOM 793 N N . LEU A 1 95 ? 0.449 3.838 -1.333 1.00 21.05 95 LEU A N 1
ATOM 794 C CA . LEU A 1 95 ? 1.074 4.739 -0.368 1.00 20.51 95 LEU A CA 1
ATOM 795 C C . LEU A 1 95 ? 1.625 3.990 0.839 1.00 23.64 95 LEU A C 1
ATOM 796 O O . LEU A 1 95 ? 2.677 4.410 1.341 1.00 22.98 95 LEU A O 1
ATOM 801 N N . ILE A 1 96 ? 0.869 2.985 1.255 1.00 18.95 96 ILE A N 1
ATOM 802 C CA . ILE A 1 96 ? 1.281 2.143 2.383 1.00 19.43 96 ILE A CA 1
ATOM 803 C C . ILE A 1 96 ? 2.543 1.368 2.025 1.00 20.64 96 ILE A C 1
ATOM 804 O O . ILE A 1 96 ? 3.538 1.368 2.748 1.00 19.12 96 ILE A O 1
ATOM 809 N N . ASP A 1 97 ? 2.515 0.714 0.866 1.00 20.57 97 ASP A N 1
ATOM 810 C CA . ASP A 1 97 ? 3.699 -0.033 0.462 1.00 23.59 97 ASP A CA 1
ATOM 811 C C . ASP A 1 97 ? 4.955 0.800 0.421 1.00 24.64 97 ASP A C 1
ATOM 812 O O . ASP A 1 97 ? 6.022 0.323 0.829 1.00 24.71 97 ASP A O 1
ATOM 817 N N . GLN A 1 98 ? 4.796 2.027 -0.037 1.00 22.96 98 GLN A N 1
ATOM 818 C CA . GLN A 1 98 ? 6.009 2.817 -0.285 1.00 25.54 98 GLN A CA 1
ATOM 819 C C . GLN A 1 98 ? 6.466 3.653 0.891 1.00 23.96 98 GLN A C 1
ATOM 820 O O . GLN A 1 98 ? 7.651 4.007 0.988 1.00 31.82 98 GLN A O 1
ATOM 826 N N . ASN A 1 99 ? 5.497 3.947 1.762 1.00 22.85 99 ASN A N 1
ATOM 827 C CA . ASN A 1 99 ? 5.809 4.967 2.746 1.00 23.52 99 ASN A CA 1
ATOM 828 C C . ASN A 1 99 ? 5.416 4.673 4.181 1.00 22.96 99 ASN A C 1
ATOM 829 O O . ASN A 1 99 ? 5.724 5.535 5.041 1.00 24.75 99 ASN A O 1
ATOM 834 N N . ALA A 1 100 ? 4.746 3.563 4.458 1.00 22.51 100 ALA A N 1
ATOM 835 C CA . ALA A 1 100 ? 4.221 3.319 5.812 1.00 23.23 100 ALA A CA 1
ATOM 836 C C . ALA A 1 100 ? 4.692 1.971 6.341 1.00 20.33 100 ALA A C 1
ATOM 837 O O . ALA A 1 100 ? 3.940 0.990 6.351 1.00 21.94 100 ALA A O 1
ATOM 839 N N . PRO A 1 101 ? 5.950 1.896 6.757 1.00 21.14 101 PRO A N 1
ATOM 840 C CA . PRO A 1 101 ? 6.523 0.605 7.136 1.00 21.08 101 PRO A CA 1
ATOM 841 C C . PRO A 1 101 ? 5.830 -0.033 8.342 1.00 21.78 101 PRO A C 1
ATOM 842 O O . PRO A 1 101 ? 5.756 -1.280 8.447 1.00 21.83 101 PRO A O 1
ATOM 846 N N . ASN A 1 102 ? 5.288 0.744 9.275 1.00 20.78 102 ASN A N 1
ATOM 847 C CA . ASN A 1 102 ? 4.633 0.116 10.436 1.00 19.10 102 ASN A CA 1
ATOM 848 C C . ASN A 1 102 ? 3.343 -0.591 10.028 1.00 18.15 102 ASN A C 1
ATOM 849 O O . ASN A 1 102 ? 3.004 -1.707 10.411 1.00 22.63 102 ASN A O 1
ATOM 854 N N . LEU A 1 103 ? 2.568 0.078 9.202 1.00 18.77 103 LEU A N 1
ATOM 855 C CA . LEU A 1 103 ? 1.331 -0.465 8.688 1.00 16.79 103 LEU A CA 1
ATOM 856 C C . LEU A 1 103 ? 1.633 -1.609 7.738 1.00 18.68 103 LEU A C 1
ATOM 857 O O . LEU A 1 103 ? 0.909 -2.608 7.737 1.00 23.42 103 LEU A O 1
ATOM 862 N N . LYS A 1 104 ? 2.679 -1.492 6.931 1.00 22.85 104 LYS A N 1
ATOM 863 C CA . LYS A 1 104 ? 2.953 -2.592 5.996 1.00 24.91 104 LYS A CA 1
ATOM 864 C C . LYS A 1 104 ? 3.218 -3.854 6.802 1.00 29.13 104 LYS A C 1
ATOM 865 O O . LYS A 1 104 ? 2.731 -4.968 6.538 1.00 32.92 104 LYS A O 1
ATOM 871 N N . ALA A 1 105 ? 3.978 -3.708 7.889 1.00 24.97 105 ALA A N 1
ATOM 872 C CA . ALA A 1 105 ? 4.278 -4.863 8.722 1.00 30.97 105 ALA A CA 1
ATOM 873 C C . ALA A 1 105 ? 3.029 -5.349 9.441 1.00 28.67 105 ALA A C 1
ATOM 874 O O . ALA A 1 105 ? 2.758 -6.568 9.436 1.00 33.41 105 ALA A O 1
ATOM 876 N N . PHE A 1 106 ? 2.281 -4.425 10.027 1.00 27.68 106 PHE A N 1
ATOM 877 C CA . PHE A 1 106 ? 1.013 -4.777 10.678 1.00 25.61 106 PHE A CA 1
ATOM 878 C C . PHE A 1 106 ? 0.125 -5.589 9.737 1.00 26.29 106 PHE A C 1
ATOM 879 O O . PHE A 1 106 ? -0.373 -6.641 10.126 1.00 28.47 106 PHE A O 1
ATOM 887 N N . PHE A 1 107 ? -0.132 -5.119 8.506 1.00 26.47 107 PHE A N 1
ATOM 888 C CA . PHE A 1 107 ? -1.055 -5.833 7.637 1.00 29.61 107 PHE A CA 1
ATOM 889 C C . PHE A 1 107 ? -0.489 -7.201 7.273 1.00 31.13 107 PHE A C 1
ATOM 890 O O . PHE A 1 107 ? -1.211 -8.177 7.065 1.00 31.44 107 PHE A O 1
ATOM 898 N N . LYS A 1 108 ? 0.826 -7.322 7.205 1.00 32.52 108 LYS A N 1
ATOM 899 C CA . LYS A 1 108 ? 1.382 -8.647 6.917 1.00 35.49 108 LYS A CA 1
ATOM 900 C C . LYS A 1 108 ? 1.110 -9.609 8.058 1.00 31.69 108 LYS A C 1
ATOM 901 O O . LYS A 1 108 ? 0.911 -10.786 7.836 1.00 37.94 108 LYS A O 1
ATOM 907 N N . THR A 1 109 ? 1.047 -9.124 9.291 1.00 35.62 109 THR A N 1
ATOM 908 C CA . THR A 1 109 ? 0.803 -10.079 10.357 1.00 34.77 109 THR A CA 1
ATOM 909 C C . THR A 1 109 ? -0.662 -10.144 10.746 1.00 33.38 109 THR A C 1
ATOM 910 O O . THR A 1 109 ? -1.063 -11.015 11.530 1.00 37.07 109 THR A O 1
ATOM 914 N N . HIS A 1 110 ? -1.447 -9.260 10.135 1.00 30.18 110 HIS A N 1
ATOM 915 C CA . HIS A 1 110 ? -2.888 -9.256 10.395 1.00 27.08 110 HIS A CA 1
ATOM 916 C C . HIS A 1 110 ? -3.641 -9.285 9.080 1.00 23.20 110 HIS A C 1
ATOM 917 O O . HIS A 1 110 ? -4.445 -8.375 8.798 1.00 23.11 110 HIS A O 1
ATOM 924 N N . PRO A 1 111 ? -3.456 -10.346 8.296 1.00 26.40 111 PRO A N 1
ATOM 925 C CA . PRO A 1 111 ? -4.159 -10.414 7.005 1.00 28.78 111 PRO A CA 1
ATOM 926 C C . PRO A 1 111 ? -5.668 -10.342 7.163 1.00 25.38 111 PRO A C 1
ATOM 927 O O . PRO A 1 111 ? -6.362 -9.882 6.248 1.00 25.67 111 PRO A O 1
ATOM 931 N N . GLU A 1 112 ? -6.217 -10.790 8.296 1.00 26.03 112 GLU A N 1
ATOM 932 C CA A GLU A 1 112 ? -7.666 -10.708 8.479 0.50 27.16 112 GLU A CA 1
ATOM 933 C CA B GLU A 1 112 ? -7.666 -10.721 8.432 0.50 26.34 112 GLU A CA 1
ATOM 934 C C . GLU A 1 112 ? -8.091 -9.255 8.543 1.00 24.53 112 GLU A C 1
ATOM 935 O O . GLU A 1 112 ? -9.165 -8.841 8.065 1.00 28.63 112 GLU A O 1
ATOM 946 N N . VAL A 1 113 ? -7.239 -8.445 9.161 1.00 19.69 113 VAL A N 1
ATOM 947 C CA . VAL A 1 113 ? -7.580 -7.014 9.294 1.00 20.00 113 VAL A CA 1
ATOM 948 C C . VAL A 1 113 ? -7.535 -6.382 7.923 1.00 16.62 113 VAL A C 1
ATOM 949 O O . VAL A 1 113 ? -8.440 -5.597 7.553 1.00 19.00 113 VAL A O 1
ATOM 953 N N . GLN A 1 114 ? -6.500 -6.675 7.125 1.00 17.37 114 GLN A N 1
ATOM 954 C CA . GLN A 1 114 ? -6.445 -6.063 5.789 1.00 20.01 114 GLN A CA 1
ATOM 955 C C . GLN A 1 114 ? -7.626 -6.506 4.960 1.00 21.12 114 GLN A C 1
ATOM 956 O O . GLN A 1 114 ? -8.218 -5.692 4.265 1.00 22.52 114 GLN A O 1
ATOM 962 N N . ARG A 1 115 ? -8.003 -7.789 5.036 1.00 20.61 115 ARG A N 1
ATOM 963 C CA A ARG A 1 115 ? -9.182 -8.279 4.327 0.50 24.73 115 ARG A CA 1
ATOM 964 C CA B ARG A 1 115 ? -9.160 -8.174 4.212 0.50 25.34 115 ARG A CA 1
ATOM 965 C C . ARG A 1 115 ? -10.433 -7.485 4.706 1.00 22.69 115 ARG A C 1
ATOM 966 O O . ARG A 1 115 ? -11.242 -7.104 3.864 1.00 24.37 115 ARG A O 1
ATOM 981 N N . ALA A 1 116 ? -10.628 -7.261 6.017 1.00 19.45 116 ALA A N 1
ATOM 982 C CA . ALA A 1 116 ? -11.836 -6.637 6.521 1.00 19.45 116 ALA A CA 1
ATOM 983 C C . ALA A 1 116 ? -11.975 -5.197 6.027 1.00 19.91 116 ALA A C 1
ATOM 984 O O . ALA A 1 116 ? -13.108 -4.692 5.856 1.00 27.59 116 ALA A O 1
ATOM 986 N N . ILE A 1 117 ? -10.856 -4.515 5.761 1.00 19.47 117 ILE A N 1
ATOM 987 C CA . ILE A 1 117 ? -10.962 -3.125 5.341 1.00 19.10 117 ILE A CA 1
ATOM 988 C C . ILE A 1 117 ? -10.833 -2.956 3.830 1.00 19.65 117 ILE A C 1
ATOM 989 O O . ILE A 1 117 ? -10.951 -1.848 3.328 1.00 21.76 117 ILE A O 1
ATOM 994 N N . THR A 1 118 ? -10.617 -4.033 3.058 1.00 20.49 118 THR A N 1
ATOM 995 C CA . THR A 1 118 ? -10.417 -3.813 1.620 1.00 19.69 118 THR A CA 1
ATOM 996 C C . THR A 1 118 ? -11.713 -3.826 0.845 1.00 21.24 118 THR A C 1
ATOM 997 O O . THR A 1 118 ? -12.597 -4.659 1.107 1.00 26.73 118 THR A O 1
ATOM 1001 N N . ALA A 1 119 ? -11.882 -2.957 -0.143 1.00 20.47 119 ALA A N 1
ATOM 1002 C CA . ALA A 1 119 ? -13.149 -2.919 -0.887 1.00 18.92 119 ALA A CA 1
ATOM 1003 C C . ALA A 1 119 ? -13.214 -3.932 -2.011 1.00 21.48 119 ALA A C 1
ATOM 1004 O O . ALA A 1 119 ? -12.176 -4.513 -2.326 1.00 23.79 1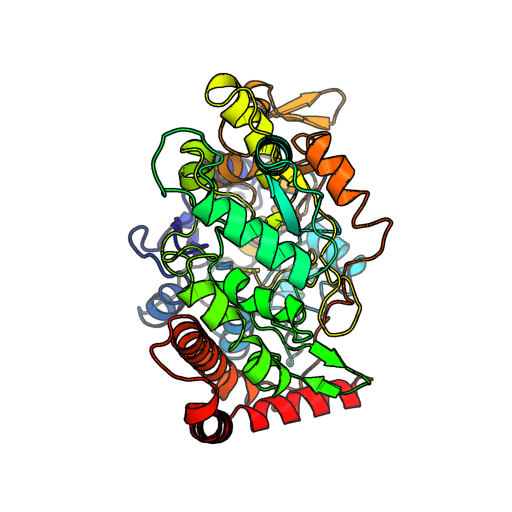19 ALA A O 1
ATOM 1006 N N . PRO A 1 120 ? -14.397 -4.126 -2.587 1.00 19.46 120 PRO A N 1
ATOM 1007 C CA . PRO A 1 120 ? -14.562 -5.049 -3.730 1.00 21.01 120 PRO A CA 1
ATOM 1008 C C . PRO A 1 120 ? -13.594 -4.744 -4.856 1.00 22.78 120 PRO A C 1
ATOM 1009 O O . PRO A 1 120 ? -13.290 -5.688 -5.618 1.00 25.48 120 PRO A O 1
ATOM 1013 N N . ASP A 1 121 ? -13.143 -3.504 -5.008 1.00 22.82 121 ASP A N 1
ATOM 1014 C CA . ASP A 1 121 ? -12.265 -3.189 -6.143 1.00 21.52 121 ASP A CA 1
ATOM 1015 C C . ASP A 1 121 ? -10.829 -3.478 -5.739 1.00 21.18 121 ASP A C 1
ATOM 1016 O O . ASP A 1 121 ? -9.911 -3.179 -6.515 1.00 22.78 121 ASP A O 1
ATOM 1021 N N . GLY A 1 122 ? -10.603 -4.101 -4.579 1.00 20.79 122 GLY A N 1
ATOM 1022 C CA . GLY A 1 122 ? -9.253 -4.435 -4.142 1.00 22.69 122 GLY A CA 1
ATOM 1023 C C . GLY A 1 122 ? -8.554 -3.283 -3.423 1.00 22.18 122 GLY A C 1
ATOM 1024 O O . GLY A 1 122 ? -7.424 -3.417 -2.945 1.00 20.16 122 GLY A O 1
ATOM 1025 N N . ASN A 1 123 ? -9.176 -2.103 -3.289 1.00 20.05 123 ASN A N 1
ATOM 1026 C CA . ASN A 1 123 ? -8.499 -0.958 -2.677 1.00 19.24 123 ASN A CA 1
ATOM 1027 C C . ASN A 1 123 ? -8.804 -0.787 -1.201 1.00 18.96 123 ASN A C 1
ATOM 1028 O O . ASN A 1 123 ? -9.895 -1.116 -0.736 1.00 20.28 123 ASN A O 1
ATOM 1033 N N . ILE A 1 124 ? -7.812 -0.242 -0.493 1.00 19.43 124 ILE A N 1
ATOM 1034 C CA . ILE A 1 124 ? -8.003 0.128 0.900 1.00 17.44 124 ILE A CA 1
ATOM 1035 C C . ILE A 1 124 ? -8.276 1.623 0.947 1.00 17.99 124 ILE A C 1
ATOM 1036 O O . ILE A 1 124 ? -7.430 2.423 0.513 1.00 19.53 124 ILE A O 1
ATOM 1041 N N . TYR A 1 125 ? -9.440 1.976 1.466 1.00 17.75 125 TYR A N 1
ATOM 1042 C CA . TYR A 1 125 ? -9.853 3.372 1.440 1.00 16.49 125 TYR A CA 1
ATOM 1043 C C . TYR A 1 125 ? -9.763 3.993 2.825 1.00 16.62 125 TYR A C 1
ATOM 1044 O O . TYR A 1 125 ? -10.028 5.195 2.904 1.00 17.21 125 TYR A O 1
ATOM 1053 N N . TYR A 1 126 ? -9.416 3.252 3.870 1.00 15.81 126 TYR A N 1
ATOM 1054 C CA . TYR A 1 126 ? -9.353 3.842 5.203 1.00 15.92 126 TYR A CA 1
ATOM 1055 C C . TYR A 1 126 ? -8.432 2.971 6.066 1.00 15.13 126 TYR A C 1
ATOM 1056 O O . TYR A 1 126 ? -8.194 1.801 5.716 1.00 16.79 126 TYR A O 1
ATOM 1065 N N . LEU A 1 127 ? -7.926 3.524 7.150 1.00 13.55 127 LEU A N 1
ATOM 1066 C CA . LEU A 1 127 ? -7.252 2.748 8.174 1.00 13.51 127 LEU A CA 1
ATOM 1067 C C . LEU A 1 127 ? -8.176 2.674 9.382 1.00 13.70 127 LEU A C 1
ATOM 1068 O O . LEU A 1 127 ? -8.784 3.676 9.818 1.00 14.61 127 LEU A O 1
ATOM 1073 N N . PRO A 1 128 ? -8.303 1.482 9.945 1.00 13.99 128 PRO A N 1
ATOM 1074 C CA . PRO A 1 128 ? -9.264 1.259 11.018 1.00 13.21 128 PRO A CA 1
ATOM 1075 C C . PRO A 1 128 ? -8.764 1.471 12.433 1.00 13.18 128 PRO A C 1
ATOM 1076 O O . PRO A 1 128 ? -7.567 1.367 12.692 1.00 14.42 128 PRO A O 1
ATOM 1080 N N . TYR A 1 129 ? -9.737 1.707 13.304 1.00 14.10 129 TYR A N 1
ATOM 1081 C CA . TYR A 1 129 ? -9.587 1.429 14.729 1.00 14.52 129 TYR A CA 1
ATOM 1082 C C . TYR A 1 129 ? -9.503 -0.091 14.898 1.00 14.52 129 TYR A C 1
ATOM 1083 O O . TYR A 1 129 ? -10.441 -0.837 14.592 1.00 14.88 129 TYR A O 1
ATOM 1092 N N . VAL A 1 130 ? -8.391 -0.501 15.488 1.00 12.94 130 VAL A N 1
ATOM 1093 C CA . VAL A 1 130 ? -8.088 -1.887 15.772 1.00 12.72 130 VAL A CA 1
ATOM 1094 C C . VAL A 1 130 ? -8.181 -2.122 17.279 1.00 12.13 130 VAL A C 1
ATOM 1095 O O . VAL A 1 130 ? -7.193 -1.839 17.963 1.00 13.21 130 VAL A O 1
ATOM 1099 N N . PRO A 1 131 ? -9.326 -2.580 17.795 1.00 12.79 131 PRO A N 1
ATOM 1100 C CA . PRO A 1 131 ? -9.384 -2.902 19.218 1.00 13.89 131 PRO A CA 1
ATOM 1101 C C . PRO A 1 131 ? -8.426 -4.021 19.636 1.00 13.87 131 PRO A C 1
ATOM 1102 O O . PRO A 1 131 ? -7.911 -4.777 18.795 1.00 15.35 131 PRO A O 1
ATOM 1106 N N . ASP A 1 132 ? -8.251 -4.092 20.964 1.00 13.43 132 ASP A N 1
ATOM 1107 C CA . ASP A 1 132 ? -7.381 -5.158 21.505 1.00 14.42 132 ASP A CA 1
ATOM 1108 C C . ASP A 1 132 ? -8.089 -5.736 22.707 1.00 14.75 132 ASP A C 1
ATOM 1109 O O . ASP A 1 132 ? -8.561 -4.984 23.578 1.00 17.07 132 ASP A O 1
ATOM 1114 N N . GLY A 1 133 ? -8.190 -7.064 22.775 1.00 14.60 133 GLY A N 1
ATOM 1115 C CA . GLY A 1 133 ? -8.951 -7.730 23.815 1.00 16.59 133 GLY A CA 1
ATOM 1116 C C . GLY A 1 133 ? -9.842 -8.819 23.192 1.00 14.80 133 GLY A C 1
ATOM 1117 O O . GLY A 1 133 ? -9.775 -9.090 21.992 1.00 16.84 133 GLY A O 1
ATOM 1118 N N . LEU A 1 134 ? -10.679 -9.431 24.018 1.00 15.12 134 LEU A N 1
ATOM 1119 C CA . LEU A 1 134 ? -11.489 -10.586 23.607 1.00 14.02 134 LEU A CA 1
ATOM 1120 C C . LEU A 1 134 ? -12.958 -10.342 23.923 1.00 15.07 134 LEU A C 1
ATOM 1121 O O . LEU A 1 134 ? -13.776 -10.198 23.013 1.00 17.90 134 LEU A O 1
ATOM 1126 N N . VAL A 1 135 ? -13.319 -10.280 25.213 1.00 14.72 135 VAL A N 1
ATOM 1127 C CA . VAL A 1 135 ? -14.713 -10.024 25.548 1.00 15.19 135 VAL A CA 1
ATOM 1128 C C . VAL A 1 135 ? -14.917 -8.523 25.597 1.00 14.71 135 VAL A C 1
ATOM 1129 O O . VAL A 1 135 ? -13.986 -7.701 25.625 1.00 17.62 135 VAL A O 1
ATOM 1133 N N . SER A 1 136 ? -16.183 -8.111 25.536 1.00 14.60 136 SER A N 1
ATOM 1134 C CA . SER A 1 136 ? -16.489 -6.676 25.643 1.00 13.19 136 SER A CA 1
ATOM 1135 C C . SER A 1 136 ? -17.507 -6.493 26.740 1.00 12.72 136 SER A C 1
ATOM 1136 O O . SER A 1 136 ? -17.153 -6.079 27.850 1.00 13.87 136 SER A O 1
ATOM 1139 N N . ARG A 1 137 ? -18.759 -6.791 26.407 1.00 13.21 137 ARG A N 1
ATOM 1140 C CA . ARG A 1 137 ? -19.836 -6.622 27.406 1.00 11.44 137 ARG A CA 1
ATOM 1141 C C . ARG A 1 137 ? -20.235 -7.855 28.182 1.00 11.00 137 ARG A C 1
ATOM 1142 O O . ARG A 1 137 ? -20.018 -8.986 27.733 1.00 14.63 137 ARG A O 1
ATOM 1150 N N . GLY A 1 138 ? -20.870 -7.624 29.347 1.00 13.30 138 GLY A N 1
ATOM 1151 C CA . GLY A 1 138 ? -21.539 -8.702 30.082 1.00 14.67 138 GLY A CA 1
ATOM 1152 C C . GLY A 1 138 ? -22.657 -8.160 30.941 1.00 13.46 138 GLY A C 1
ATOM 1153 O O . GLY A 1 138 ? -22.805 -6.939 31.049 1.00 13.54 138 GLY A O 1
ATOM 1154 N N . TYR A 1 139 ? -23.477 -8.988 31.494 1.00 12.62 139 TYR A N 1
ATOM 1155 C CA . TYR A 1 139 ? -24.584 -8.596 32.367 1.00 12.74 139 TYR A CA 1
ATOM 1156 C C . TYR A 1 139 ? -24.100 -8.243 33.758 1.00 13.17 139 TYR A C 1
ATOM 1157 O O . TYR A 1 139 ? -23.196 -8.935 34.281 1.00 14.79 139 TYR A O 1
ATOM 1166 N N . PHE A 1 140 ? -24.639 -7.159 34.335 1.00 14.37 140 PHE A N 1
ATOM 1167 C CA . PHE A 1 140 ? -24.286 -6.768 35.687 1.00 12.98 140 PHE A CA 1
ATOM 1168 C C . PHE A 1 140 ? -25.552 -6.553 36.484 1.00 11.83 140 PHE A C 1
ATOM 1169 O O . PHE A 1 140 ? -26.468 -5.974 35.867 1.00 14.67 140 PHE A O 1
ATOM 1177 N N . ILE A 1 141 ? -25.559 -6.975 37.752 1.00 12.47 141 ILE A N 1
ATOM 1178 C CA . ILE A 1 141 ? -26.787 -6.795 38.541 1.00 12.85 141 ILE A CA 1
ATOM 1179 C C . ILE A 1 141 ? -26.436 -6.309 39.928 1.00 14.13 141 ILE A C 1
ATOM 1180 O O . ILE A 1 141 ? -25.334 -6.551 40.368 1.00 13.73 141 ILE A O 1
ATOM 1185 N N . ARG A 1 142 ? -27.328 -5.609 40.622 1.00 14.36 142 ARG A N 1
ATOM 1186 C CA . ARG A 1 142 ? -27.073 -5.123 41.951 1.00 15.06 142 ARG A CA 1
ATOM 1187 C C . ARG A 1 142 ? -27.163 -6.232 43.003 1.00 13.73 142 ARG A C 1
ATOM 1188 O O . ARG A 1 142 ? -28.262 -6.626 43.420 1.00 16.45 142 ARG A O 1
ATOM 1196 N N . GLN A 1 143 ? -26.067 -6.782 43.425 1.00 14.39 143 GLN A N 1
ATOM 1197 C CA . GLN A 1 143 ? -26.017 -7.845 44.434 1.00 14.88 143 GLN A CA 1
ATOM 1198 C C . GLN A 1 143 ? -26.578 -7.297 45.731 1.00 14.69 143 GLN A C 1
ATOM 1199 O O . GLN A 1 143 ? -27.240 -8.032 46.498 1.00 17.33 143 GLN A O 1
ATOM 1205 N N . ASP A 1 144 ? -26.313 -6.018 46.030 1.00 15.54 144 ASP A N 1
ATOM 1206 C CA . ASP A 1 144 ? -26.826 -5.533 47.313 1.00 16.74 144 ASP A CA 1
ATOM 1207 C C . ASP A 1 144 ? -28.358 -5.483 47.309 1.00 16.90 144 ASP A C 1
ATOM 1208 O O . ASP A 1 144 ? -29.029 -5.678 48.339 1.00 19.44 144 ASP A O 1
ATOM 1213 N N . TRP A 1 145 ? -28.958 -5.205 46.152 1.00 16.66 145 TRP A N 1
ATOM 1214 C CA . TRP A 1 145 ? -30.418 -5.245 46.071 1.00 18.90 145 TRP A CA 1
ATOM 1215 C C . TRP A 1 145 ? -30.947 -6.669 46.131 1.00 17.08 145 TRP A C 1
ATOM 1216 O O . TRP A 1 145 ? -31.989 -6.923 46.778 1.00 20.23 145 TRP A O 1
ATOM 1227 N N . LEU A 1 146 ? -30.274 -7.602 45.468 1.00 15.63 146 LEU A N 1
ATOM 1228 C CA . LEU A 1 146 ? -30.636 -9.023 45.643 1.00 17.09 146 LEU A CA 1
ATOM 1229 C C . LEU A 1 146 ? -30.620 -9.368 47.128 1.00 18.42 146 LEU A C 1
ATOM 1230 O O . LEU A 1 146 ? -31.525 -9.994 47.662 1.00 21.04 146 LEU A O 1
ATOM 1235 N N . ASP A 1 147 ? -29.541 -8.963 47.833 1.00 19.56 147 ASP A N 1
ATOM 1236 C CA . ASP A 1 147 ? -29.487 -9.408 49.227 1.00 21.13 147 ASP A CA 1
ATOM 1237 C C . ASP A 1 147 ? -30.527 -8.654 50.045 1.00 22.94 147 ASP A C 1
ATOM 1238 O O . ASP A 1 147 ? -31.053 -9.318 50.956 1.00 26.08 147 ASP A O 1
ATOM 1243 N N . LYS A 1 148 ? -30.824 -7.386 49.771 1.00 23.20 148 LYS A N 1
ATOM 1244 C CA . LYS A 1 148 ? -31.842 -6.679 50.566 1.00 26.25 148 LYS A CA 1
ATOM 1245 C C . LYS A 1 148 ? -33.194 -7.382 50.465 1.00 22.24 148 LYS A C 1
ATOM 1246 O O . LYS A 1 148 ? -33.953 -7.430 51.439 1.00 26.68 148 LYS A O 1
ATOM 1252 N N . LEU A 1 149 ? -33.468 -7.880 49.258 1.00 22.76 149 LEU A N 1
ATOM 1253 C CA . LEU A 1 149 ? -34.754 -8.521 48.972 1.00 20.20 149 LEU A CA 1
ATOM 1254 C C . LEU A 1 149 ? -34.780 -10.020 49.170 1.00 20.64 149 LEU A C 1
ATOM 1255 O O . LEU A 1 149 ? -35.790 -10.681 48.874 1.00 24.21 149 LEU A O 1
ATOM 1260 N N . HIS A 1 150 ? -33.684 -10.583 49.644 1.00 20.93 150 HIS A N 1
ATOM 1261 C CA . HIS A 1 150 ? -33.505 -12.023 49.839 1.00 18.77 150 HIS A CA 1
ATOM 1262 C C . HIS A 1 150 ? -33.800 -12.823 48.560 1.00 19.70 150 HIS A C 1
ATOM 1263 O O . HIS A 1 150 ? -34.517 -13.840 48.593 1.00 22.18 150 HIS A O 1
ATOM 1270 N N . LEU A 1 151 ? -33.223 -12.330 47.454 1.00 17.70 151 LEU A N 1
ATOM 1271 C CA . LEU A 1 151 ? -33.401 -12.953 46.137 1.00 18.88 151 LEU A CA 1
ATOM 1272 C C . LEU A 1 151 ? -32.106 -13.621 45.704 1.00 18.76 151 LEU A C 1
ATOM 1273 O O . LEU A 1 151 ? -31.024 -13.067 45.920 1.00 23.66 151 LEU A O 1
ATOM 1278 N N . LYS A 1 152 ? -32.236 -14.765 45.059 1.00 22.26 152 LYS A N 1
ATOM 1279 C CA . LYS A 1 152 ? -31.066 -15.435 44.474 1.00 21.50 152 LYS A CA 1
ATOM 1280 C C . LYS A 1 152 ? -30.750 -14.856 43.096 1.00 17.80 152 LYS A C 1
ATOM 1281 O O . LYS A 1 152 ? -31.628 -14.251 42.490 1.00 20.34 152 LYS A O 1
ATOM 1287 N N . THR A 1 153 ? -29.503 -15.028 42.656 1.00 19.10 153 THR A N 1
ATOM 1288 C CA . THR A 1 153 ? -29.103 -14.606 41.335 1.00 17.02 153 THR A CA 1
ATOM 1289 C C . THR A 1 153 ? -29.983 -15.315 40.303 1.00 15.25 153 THR A C 1
ATOM 1290 O O . THR A 1 153 ? -30.107 -16.547 40.263 1.00 18.48 153 THR A O 1
ATOM 1294 N N . PRO A 1 154 ? -30.661 -14.558 39.436 1.00 17.66 154 PRO A N 1
ATOM 1295 C CA . PRO A 1 154 ? -31.572 -15.235 38.508 1.00 15.46 154 PRO A CA 1
ATOM 1296 C C . PRO A 1 154 ? -30.809 -16.035 37.453 1.00 19.07 154 PRO A C 1
ATOM 1297 O O . PRO A 1 154 ? -29.858 -15.519 36.906 1.00 16.42 154 PRO A O 1
ATOM 1301 N N . GLN A 1 155 ? -31.332 -17.242 37.202 1.00 16.41 155 GLN A N 1
ATOM 1302 C CA . GLN A 1 155 ? -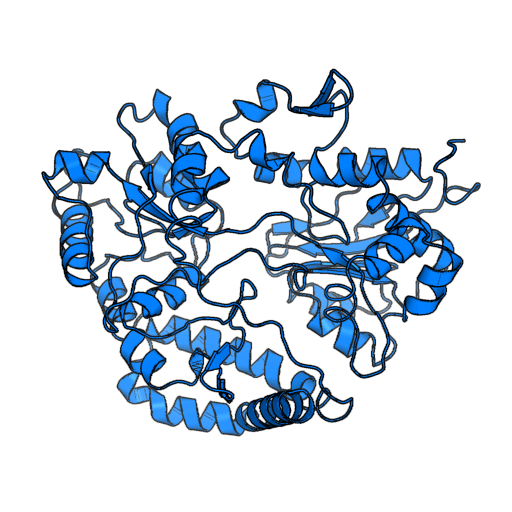30.675 -18.201 36.323 1.00 15.64 155 GLN A CA 1
ATOM 1303 C C . GLN A 1 155 ? -31.395 -18.367 35.000 1.00 15.52 155 GLN A C 1
ATOM 1304 O O . GLN A 1 155 ? -30.827 -18.909 34.044 1.00 16.84 155 GLN A O 1
ATOM 1310 N N . THR A 1 156 ? -32.636 -17.950 34.957 1.00 16.62 156 THR A N 1
ATOM 1311 C CA . THR A 1 156 ? -33.461 -18.071 33.766 1.00 13.34 156 THR A CA 1
ATOM 1312 C C . THR A 1 156 ? -34.172 -16.751 33.524 1.00 15.01 156 THR A C 1
ATOM 1313 O O . THR A 1 156 ? -34.154 -15.898 34.414 1.00 16.85 156 THR A O 1
ATOM 1317 N N . VAL A 1 157 ? -34.773 -16.645 32.345 1.00 16.22 157 VAL A N 1
ATOM 1318 C CA . VAL A 1 157 ? -35.488 -15.372 32.067 1.00 18.30 157 VAL A CA 1
ATOM 1319 C C . VAL A 1 157 ? -36.694 -15.227 32.983 1.00 16.42 157 VAL A C 1
ATOM 1320 O O . VAL A 1 157 ? -36.992 -14.087 33.435 1.00 17.18 157 VAL A O 1
ATOM 1324 N N . ASP A 1 158 ? -37.387 -16.319 33.300 1.00 15.95 158 ASP A N 1
ATOM 1325 C CA . ASP A 1 158 ? -38.517 -16.186 34.233 1.00 16.82 158 ASP A CA 1
ATOM 1326 C C . ASP A 1 158 ? -38.079 -15.744 35.618 1.00 15.32 158 ASP A C 1
ATOM 1327 O O . ASP A 1 158 ? -38.773 -14.904 36.233 1.00 17.92 158 ASP A O 1
ATOM 1332 N N . GLU A 1 159 ? -36.959 -16.265 36.134 1.00 16.46 159 GLU A N 1
ATOM 1333 C CA . GLU A 1 159 ? -36.410 -15.828 37.420 1.00 15.09 159 GLU A CA 1
ATOM 1334 C C . GLU A 1 159 ? -35.992 -14.341 37.331 1.00 14.71 159 GLU A C 1
ATOM 1335 O O . GLU A 1 159 ? -36.170 -13.617 38.334 1.00 16.67 159 GLU A O 1
ATOM 1341 N N . LEU A 1 160 ? -35.444 -13.948 36.198 1.00 14.60 160 LEU A N 1
ATOM 1342 C CA . LEU A 1 160 ? -35.013 -12.556 36.028 1.00 13.40 160 LEU A CA 1
ATOM 1343 C C . LEU A 1 160 ? -36.230 -11.630 36.067 1.00 13.43 160 LEU A C 1
ATOM 1344 O O . LEU A 1 160 ? -36.160 -10.554 36.635 1.00 16.20 160 LEU A O 1
ATOM 1349 N N . TYR A 1 161 ? -37.342 -12.020 35.442 1.00 14.13 161 TYR A N 1
ATOM 1350 C CA . TYR A 1 161 ? -38.569 -11.198 35.457 1.00 14.12 161 TYR A CA 1
ATOM 1351 C C . TYR A 1 161 ? -38.981 -10.949 36.891 1.00 16.10 161 TYR A C 1
ATOM 1352 O O . TYR A 1 161 ? -39.200 -9.806 37.301 1.00 17.45 161 TYR A O 1
ATOM 1361 N N . THR A 1 162 ? -39.070 -12.029 37.658 1.00 14.74 162 THR A N 1
ATOM 1362 C CA . THR A 1 162 ? -39.422 -11.869 39.066 1.00 14.31 162 THR A CA 1
ATOM 1363 C C . THR A 1 162 ? -38.484 -10.912 39.814 1.00 15.35 162 THR A C 1
ATOM 1364 O O . THR A 1 162 ? -38.933 -10.094 40.610 1.00 16.92 162 THR A O 1
ATOM 1368 N N . VAL A 1 163 ? -37.168 -11.035 39.582 1.00 15.01 163 VAL A N 1
ATOM 1369 C CA . VAL A 1 163 ? -36.202 -10.152 40.255 1.00 14.20 163 VAL A CA 1
ATOM 1370 C C . VAL A 1 163 ? -36.334 -8.709 39.831 1.00 14.80 163 VAL A C 1
ATOM 1371 O O . VAL A 1 163 ? -36.333 -7.768 40.660 1.00 16.24 163 VAL A O 1
ATOM 1375 N N . LEU A 1 164 ? -36.465 -8.452 38.524 1.00 14.27 164 LEU A N 1
ATOM 1376 C CA . LEU A 1 164 ? -36.643 -7.050 38.082 1.00 12.95 164 LEU A CA 1
ATOM 1377 C C . LEU A 1 164 ? -37.957 -6.449 38.568 1.00 14.30 164 LEU A C 1
ATOM 1378 O O . LEU A 1 164 ? -38.002 -5.269 38.972 1.00 16.65 164 LEU A O 1
ATOM 1383 N N . LYS A 1 165 ? -39.039 -7.217 38.575 1.00 16.14 165 LYS A N 1
ATOM 1384 C CA . LYS A 1 165 ? -40.296 -6.737 39.137 1.00 16.47 165 LYS A CA 1
ATOM 1385 C C . LYS A 1 165 ? -40.106 -6.439 40.616 1.00 17.47 165 LYS A C 1
ATOM 1386 O O . LYS A 1 165 ? -40.658 -5.429 41.098 1.00 18.94 165 LYS A O 1
ATOM 1392 N N . ALA A 1 166 ? -39.369 -7.243 41.372 1.00 17.37 166 ALA A N 1
ATOM 1393 C CA . ALA A 1 166 ? -39.113 -6.898 42.785 1.00 17.99 166 ALA A CA 1
ATOM 1394 C C . ALA A 1 166 ? -38.299 -5.626 42.953 1.00 18.06 166 ALA A C 1
ATOM 1395 O O . ALA A 1 166 ? -38.582 -4.816 43.831 1.00 16.18 166 ALA A O 1
ATOM 1397 N N . PHE A 1 167 ? -37.281 -5.473 42.099 1.00 16.14 167 PHE A N 1
ATOM 1398 C CA . PHE A 1 167 ? -36.515 -4.231 42.111 1.00 15.11 167 PHE A CA 1
ATOM 1399 C C . PHE A 1 167 ? -37.442 -3.033 41.930 1.00 15.00 167 PHE A C 1
ATOM 1400 O O . PHE A 1 167 ? -37.362 -2.015 42.606 1.00 17.10 167 PHE A O 1
ATOM 1408 N N . LYS A 1 168 ? -38.372 -3.124 40.974 1.00 16.56 168 LYS A N 1
ATOM 1409 C CA . LYS A 1 168 ? -39.330 -2.050 40.728 1.00 16.42 168 LYS A CA 1
ATOM 1410 C C . LYS A 1 168 ? -40.234 -1.823 41.924 1.00 16.06 168 LYS A C 1
ATOM 1411 O O . LYS A 1 168 ? -40.561 -0.656 42.251 1.00 18.61 168 LYS A O 1
ATOM 1417 N N . GLU A 1 169 ? -40.711 -2.897 42.539 1.00 19.03 169 GLU A N 1
ATOM 1418 C CA . GLU A 1 169 ? -41.854 -2.746 43.439 1.00 18.99 169 GLU A CA 1
ATOM 1419 C C . GLU A 1 169 ? -41.500 -2.774 44.890 1.00 19.04 169 GLU A C 1
ATOM 1420 O O . GLU A 1 169 ? -42.372 -2.317 45.663 1.00 23.09 169 GLU A O 1
ATOM 1426 N N . LYS A 1 170 ? -40.338 -3.275 45.276 1.00 17.79 170 LYS A N 1
ATOM 1427 C CA . LYS A 1 170 ? -40.146 -3.566 46.696 1.00 19.08 170 LYS A CA 1
ATOM 1428 C C . LYS A 1 170 ? -39.169 -2.580 47.293 1.00 19.56 170 LYS A C 1
ATOM 1429 O O . LYS A 1 170 ? -38.577 -2.890 48.323 1.00 20.17 170 LYS A O 1
ATOM 1435 N N . ASP A 1 171 ? -38.916 -1.412 46.703 1.00 18.26 171 ASP A N 1
ATOM 1436 C CA . ASP A 1 171 ? -38.109 -0.342 47.305 1.00 16.80 171 ASP A CA 1
ATOM 1437 C C . ASP A 1 171 ? -36.732 -0.768 47.811 1.00 18.39 171 ASP A C 1
ATOM 1438 O O . ASP A 1 171 ? -36.358 -0.518 48.982 1.00 22.06 171 ASP A O 1
ATOM 1443 N N . PRO A 1 172 ? -35.921 -1.399 46.978 1.00 19.08 172 PRO A N 1
ATOM 1444 C CA . PRO A 1 172 ? -34.632 -1.883 47.492 1.00 19.29 172 PRO A CA 1
ATOM 1445 C C . PRO A 1 172 ? -33.719 -0.749 47.929 1.00 21.08 172 PRO A C 1
ATOM 1446 O O . PRO A 1 172 ? -32.823 -0.992 48.765 1.00 21.37 172 PRO A O 1
ATOM 1450 N N . ASN A 1 173 ? -33.897 0.486 47.413 1.00 19.46 173 ASN A N 1
ATOM 1451 C CA . ASN A 1 173 ? -33.014 1.545 47.914 1.00 19.37 173 ASN A CA 1
ATOM 1452 C C . ASN A 1 173 ? -33.488 2.145 49.236 1.00 23.10 173 ASN A C 1
ATOM 1453 O O . ASN A 1 173 ? -32.812 3.033 49.783 1.00 28.74 173 ASN A O 1
ATOM 1458 N N . GLY A 1 174 ? -34.596 1.677 49.793 1.00 23.34 174 GLY A N 1
ATOM 1459 C CA . GLY A 1 174 ? -35.110 1.920 51.108 1.00 24.67 174 GLY A CA 1
ATOM 1460 C C . GLY A 1 174 ? -35.602 3.332 51.337 1.00 26.85 174 GLY A C 1
ATOM 1461 O O . GLY A 1 174 ? -35.702 3.767 52.495 1.00 30.91 174 GLY A O 1
ATOM 1462 N N . ASN A 1 175 ? -35.925 4.082 50.285 1.00 25.87 175 ASN A N 1
ATOM 1463 C CA . ASN A 1 175 ? -36.302 5.483 50.522 1.00 27.22 175 ASN A CA 1
ATOM 1464 C C . ASN A 1 175 ? -37.801 5.726 50.477 1.00 26.67 175 ASN A C 1
ATOM 1465 O O . ASN A 1 175 ? -38.269 6.878 50.509 1.00 28.61 175 ASN A O 1
ATOM 1470 N N . GLY A 1 176 ? -38.582 4.650 50.425 1.00 26.56 176 GLY A N 1
ATOM 1471 C CA . GLY A 1 176 ? -40.026 4.733 50.510 1.00 27.04 176 GLY A CA 1
ATOM 1472 C C . GLY A 1 176 ? -40.712 5.105 49.220 1.00 26.27 176 GLY A C 1
ATOM 1473 O O . GLY A 1 176 ? -41.931 5.244 49.129 1.00 33.97 176 GLY A O 1
ATOM 1474 N N . LYS A 1 177 ? -39.932 5.293 48.171 1.00 22.51 177 LYS A N 1
ATOM 1475 C CA . LYS A 1 177 ? -40.464 5.714 46.908 1.00 22.83 177 LYS A CA 1
ATOM 1476 C C . LYS A 1 177 ? -40.255 4.622 45.866 1.00 20.96 177 LYS A C 1
ATOM 1477 O O . LYS A 1 177 ? -39.256 3.896 45.954 1.00 19.81 177 LYS A O 1
ATOM 1483 N N . ALA A 1 178 ? -41.198 4.586 44.930 1.00 20.01 178 ALA A N 1
ATOM 1484 C CA . ALA A 1 178 ? -41.038 3.674 43.792 1.00 19.43 178 ALA A CA 1
ATOM 1485 C C . ALA A 1 178 ? -40.247 4.377 42.700 1.00 17.50 178 ALA A C 1
ATOM 1486 O O . ALA A 1 178 ? -40.822 4.810 41.675 1.00 19.70 178 ALA A O 1
ATOM 1488 N N . ASP A 1 179 ? -38.966 4.525 42.958 1.00 18.00 179 ASP A N 1
ATOM 1489 C CA . ASP A 1 179 ? -38.147 5.284 42.003 1.00 17.28 179 ASP A CA 1
ATOM 1490 C C . ASP A 1 179 ? -37.168 4.383 41.297 1.00 15.76 179 ASP A C 1
ATOM 1491 O O . ASP A 1 179 ? -36.461 4.887 40.400 1.00 16.50 179 ASP A O 1
ATOM 1496 N N . GLU A 1 180 ? -37.067 3.095 41.613 1.00 14.56 180 GLU A N 1
ATOM 1497 C CA . GLU A 1 180 ? -36.067 2.256 40.984 1.00 15.52 180 GLU A CA 1
ATOM 1498 C C . GLU A 1 180 ? -36.432 1.920 39.531 1.00 14.84 180 GLU A C 1
ATOM 1499 O O . GLU A 1 180 ? -37.612 1.722 39.198 1.00 18.81 180 GLU A O 1
ATOM 1505 N N . ILE A 1 181 ? -35.394 1.861 38.701 1.00 15.25 181 ILE A N 1
ATOM 1506 C CA . ILE A 1 181 ? -35.457 1.442 37.311 1.00 14.11 181 ILE A CA 1
ATOM 1507 C C . ILE A 1 181 ? -34.652 0.156 37.165 1.00 12.95 181 ILE A C 1
ATOM 1508 O O . ILE A 1 181 ? -33.428 0.182 37.260 1.00 16.29 181 ILE A O 1
ATOM 1513 N N . PRO A 1 182 ? -35.347 -0.968 37.005 1.00 13.62 182 PRO A N 1
ATOM 1514 C CA . PRO A 1 182 ? -34.615 -2.250 37.063 1.00 13.74 182 PRO A CA 1
ATOM 1515 C C . PRO A 1 182 ? -33.524 -2.376 36.032 1.00 13.80 182 PRO A C 1
ATOM 1516 O O . PRO A 1 182 ? -32.383 -2.701 36.467 1.00 16.59 182 PRO A O 1
ATOM 1520 N N . PHE A 1 183 ? -33.746 -2.137 34.744 1.00 14.06 183 PHE A N 1
ATOM 1521 C CA . PHE A 1 183 ? -32.725 -2.339 33.707 1.00 13.18 183 PHE A CA 1
ATOM 1522 C C . PHE A 1 183 ? -32.409 -1.012 33.034 1.00 13.57 183 PHE A C 1
ATOM 1523 O O . PHE A 1 183 ? -33.356 -0.379 32.507 1.00 15.35 183 PHE A O 1
ATOM 1531 N N . ILE A 1 184 ? -31.149 -0.590 33.038 1.00 14.85 184 ILE A N 1
ATOM 1532 C CA . ILE A 1 184 ? -30.712 0.644 32.408 1.00 12.94 184 ILE A CA 1
ATOM 1533 C C . ILE A 1 184 ? -29.643 0.326 31.386 1.00 12.10 184 ILE A C 1
ATOM 1534 O O . ILE A 1 184 ? -28.998 -0.754 31.478 1.00 13.24 184 ILE A O 1
ATOM 1539 N N . ASN A 1 185 ? -29.405 1.226 30.452 1.00 12.83 185 ASN A N 1
ATOM 1540 C CA . ASN A 1 185 ? -28.310 1.050 29.523 1.00 13.85 185 ASN A CA 1
ATOM 1541 C C . ASN A 1 185 ? -27.881 2.329 28.830 1.00 12.42 185 ASN A C 1
ATOM 1542 O O . ASN A 1 185 ? -28.781 3.076 28.389 1.00 14.68 185 ASN A O 1
ATOM 1547 N N . ARG A 1 186 ? -26.580 2.548 28.744 1.00 13.19 186 ARG A N 1
ATOM 1548 C CA . ARG A 1 186 ? -26.019 3.639 27.974 1.00 15.72 186 ARG A CA 1
ATOM 1549 C C . ARG A 1 186 ? -26.383 3.553 26.485 1.00 14.63 186 ARG A C 1
ATOM 1550 O O . ARG A 1 186 ? -26.391 4.611 25.818 1.00 15.16 186 ARG A O 1
ATOM 1558 N N . ASP A 1 187 ? -26.621 2.326 25.991 1.00 16.01 187 ASP A N 1
ATOM 1559 C CA . ASP A 1 187 ? -26.847 2.200 24.537 1.00 14.81 187 ASP A CA 1
ATOM 1560 C C . ASP A 1 187 ? -28.285 1.814 24.210 1.00 13.47 187 ASP A C 1
ATOM 1561 O O . ASP A 1 187 ? -28.727 0.729 24.639 1.00 13.89 187 ASP A O 1
ATOM 1566 N N . PRO A 1 188 ? -29.004 2.669 23.524 1.00 13.47 188 PRO A N 1
ATOM 1567 C CA . PRO A 1 188 ? -30.371 2.305 23.103 1.00 14.23 188 PRO A CA 1
ATOM 1568 C C . PRO A 1 188 ? -30.411 0.945 22.451 1.00 14.78 188 PRO A C 1
ATOM 1569 O O . PRO A 1 188 ? -31.373 0.204 22.672 1.00 14.77 188 PRO A O 1
ATOM 1573 N N . GLU A 1 189 ? -29.384 0.608 21.664 1.00 13.85 189 GLU A N 1
ATOM 1574 C CA . GLU A 1 189 ? -29.470 -0.665 20.931 1.00 14.37 189 GLU A CA 1
ATOM 1575 C C . GLU A 1 189 ? -29.453 -1.865 21.851 1.00 13.78 189 GLU A C 1
ATOM 1576 O O . GLU A 1 189 ? -29.849 -2.997 21.438 1.00 16.33 189 GLU A O 1
ATOM 1582 N N . GLU A 1 190 ? -29.054 -1.690 23.104 1.00 14.48 190 GLU A N 1
ATOM 1583 C CA . GLU A 1 190 ? -29.057 -2.861 24.006 1.00 12.68 190 GLU A CA 1
ATOM 1584 C C . GLU A 1 190 ? -30.477 -3.268 24.367 1.00 14.49 190 GLU A C 1
ATOM 1585 O O . GLU A 1 190 ? -30.762 -4.403 24.838 1.00 14.12 190 GLU A O 1
ATOM 1591 N N . VAL A 1 191 ? -31.452 -2.335 24.201 1.00 13.14 191 VAL A N 1
ATOM 1592 C CA . VAL A 1 191 ? -32.836 -2.744 24.410 1.00 13.00 191 VAL A CA 1
ATOM 1593 C C . VAL A 1 191 ? -33.185 -3.778 23.353 1.00 12.40 191 VAL A C 1
ATOM 1594 O O . VAL A 1 191 ? -33.882 -4.744 23.618 1.00 15.73 191 VAL A O 1
ATOM 1598 N N . PHE A 1 192 ? -32.703 -3.663 22.120 1.00 14.06 192 PHE A N 1
ATOM 1599 C CA . PHE A 1 192 ? -33.006 -4.660 21.109 1.00 13.25 192 PHE A CA 1
ATOM 1600 C C . PHE A 1 192 ? -32.335 -5.971 21.449 1.00 12.79 192 PHE A C 1
ATOM 1601 O O . PHE A 1 192 ? -32.822 -7.071 21.187 1.00 15.47 192 PHE A O 1
ATOM 1609 N N . ARG A 1 193 ? -31.162 -5.914 22.072 1.00 14.00 193 ARG A N 1
ATOM 1610 C CA . ARG A 1 193 ? -30.426 -7.137 22.403 1.00 13.60 193 ARG A CA 1
ATOM 1611 C C . ARG A 1 193 ? -31.158 -7.912 23.464 1.00 14.73 193 ARG A C 1
ATOM 1612 O O . ARG A 1 193 ? -30.850 -9.127 23.663 1.00 15.33 193 ARG A O 1
ATOM 1620 N N . LEU A 1 194 ? -32.116 -7.295 24.170 1.00 13.45 194 LEU A N 1
ATOM 1621 C CA . LEU A 1 194 ? -32.886 -8.112 25.137 1.00 15.45 194 LEU A CA 1
ATOM 1622 C C . LEU A 1 194 ? -33.682 -9.209 24.476 1.00 14.50 194 LEU A C 1
ATOM 1623 O O . LEU A 1 194 ? -34.167 -10.153 25.156 1.00 15.98 194 LEU A O 1
ATOM 1628 N N . VAL A 1 195 ? -33.851 -9.176 23.153 1.00 13.31 195 VAL A N 1
ATOM 1629 C CA . VAL A 1 195 ? -34.593 -10.266 22.491 1.00 12.97 195 VAL A CA 1
ATOM 1630 C C . VAL A 1 195 ? -33.771 -11.547 22.608 1.00 15.08 195 VAL A C 1
ATOM 1631 O O . VAL A 1 195 ? -34.312 -12.648 22.356 1.00 15.87 195 VAL A O 1
ATOM 1635 N N . ASN A 1 196 ? -32.493 -11.495 22.967 1.00 13.17 196 ASN A N 1
ATOM 1636 C CA . ASN A 1 196 ? -31.724 -12.719 23.196 1.00 13.41 196 ASN A CA 1
ATOM 1637 C C . ASN A 1 196 ? -32.357 -13.582 24.273 1.00 12.50 196 ASN A C 1
ATOM 1638 O O . ASN A 1 196 ? -32.215 -14.791 24.321 1.00 14.39 196 ASN A O 1
ATOM 1643 N N . PHE A 1 197 ? -33.047 -12.931 25.210 1.00 14.43 197 PHE A N 1
ATOM 1644 C CA . PHE A 1 197 ? -33.677 -13.683 26.297 1.00 13.95 197 PHE A CA 1
ATOM 1645 C C . PHE A 1 197 ? -34.757 -14.614 25.762 1.00 13.88 197 PHE A C 1
ATOM 1646 O O . PHE A 1 197 ? -35.094 -15.621 26.408 1.00 16.27 197 PHE A O 1
ATOM 1654 N N . TRP A 1 198 ? -35.325 -14.270 24.604 1.00 14.09 198 TRP A N 1
ATOM 1655 C CA . TRP A 1 198 ? -36.373 -15.060 23.967 1.00 15.10 198 TRP A CA 1
ATOM 1656 C C . TRP A 1 198 ? -35.844 -15.737 22.700 1.00 15.80 198 TRP A C 1
ATOM 1657 O O . TRP A 1 198 ? -36.592 -16.066 21.781 1.00 16.85 198 TRP A O 1
ATOM 1668 N N . GLY A 1 199 ? -34.535 -16.037 22.632 1.00 15.91 199 GLY A N 1
ATOM 1669 C CA . GLY A 1 199 ? -33.986 -16.906 21.597 1.00 17.40 199 GLY A CA 1
ATOM 1670 C C . GLY A 1 199 ? -33.836 -16.223 20.245 1.00 16.86 199 GLY A C 1
ATOM 1671 O O . GLY A 1 199 ? -33.680 -16.927 19.233 1.00 18.15 199 GLY A O 1
ATOM 1672 N N . ALA A 1 200 ? -33.877 -14.899 20.190 1.00 16.14 200 ALA A N 1
ATOM 1673 C CA . ALA A 1 200 ? -33.689 -14.198 18.910 1.00 14.02 200 ALA A CA 1
ATOM 1674 C C . ALA A 1 200 ? -32.391 -13.413 18.941 1.00 14.30 200 ALA A C 1
ATOM 1675 O O . ALA A 1 200 ? -32.049 -12.880 19.981 1.00 15.81 200 ALA A O 1
ATOM 1677 N N . ARG A 1 201 ? -31.683 -13.291 17.828 1.00 15.32 201 ARG A N 1
ATOM 1678 C CA . ARG A 1 201 ? -30.507 -12.440 17.731 1.00 13.54 201 ARG A CA 1
ATOM 1679 C C . ARG A 1 201 ? -30.886 -10.986 17.501 1.00 13.81 201 ARG A C 1
ATOM 1680 O O . ARG A 1 201 ? -31.949 -10.676 17.010 1.00 15.32 201 ARG A O 1
ATOM 1688 N N . SER A 1 202 ? -30.000 -10.073 17.894 1.00 15.11 202 SER A N 1
ATOM 1689 C CA . SER A 1 202 ? -30.174 -8.672 17.532 1.00 13.29 202 SER A CA 1
ATOM 1690 C C . SER A 1 202 ? -29.051 -8.185 16.618 1.00 14.43 202 SER A C 1
ATOM 1691 O O . SER A 1 202 ? -29.234 -7.163 15.944 1.00 15.48 202 SER A O 1
ATOM 1694 N N . THR A 1 203 ? -27.888 -8.835 16.559 1.00 14.21 203 THR A N 1
ATOM 1695 C CA . THR A 1 203 ? -26.758 -8.452 15.713 1.00 13.26 203 THR A CA 1
ATOM 1696 C C . THR A 1 203 ? -25.727 -9.583 15.704 1.00 12.61 203 THR A C 1
ATOM 1697 O O . THR A 1 203 ? -25.574 -10.309 16.695 1.00 14.64 203 THR A O 1
ATOM 1701 N N . GLY A 1 204 ? -25.020 -9.762 14.583 1.00 13.61 204 GLY A N 1
ATOM 1702 C CA . GLY A 1 204 ? -23.995 -10.736 14.468 1.00 13.94 204 GLY A CA 1
ATOM 1703 C C . GLY A 1 204 ? -22.645 -10.330 14.983 1.00 15.22 204 GLY A C 1
ATOM 1704 O O . GLY A 1 204 ? -21.757 -11.202 15.028 1.00 16.67 204 GLY A O 1
ATOM 1705 N N . SER A 1 205 ? -22.416 -9.090 15.388 1.00 14.48 205 SER A N 1
ATOM 1706 C CA . SER A 1 205 ? -21.064 -8.707 15.839 1.00 13.63 205 SER A CA 1
ATOM 1707 C C . SER A 1 205 ? -21.187 -7.455 16.667 1.00 13.98 205 SER A C 1
ATOM 1708 O O . SER A 1 205 ? -22.297 -6.991 16.919 1.00 14.85 205 SER A O 1
ATOM 1711 N N . ASN A 1 206 ? -20.055 -6.872 17.070 1.00 13.81 206 ASN A N 1
ATOM 1712 C CA . ASN A 1 206 ? -20.056 -5.595 17.791 1.00 14.79 206 ASN A CA 1
ATOM 1713 C C . ASN A 1 206 ? -20.599 -4.452 16.940 1.00 14.08 206 ASN A C 1
ATOM 1714 O O . ASN A 1 206 ? -20.967 -3.396 17.488 1.00 17.23 206 ASN A O 1
ATOM 1719 N N . THR A 1 207 ? -20.642 -4.599 15.633 1.00 13.84 207 THR A N 1
ATOM 1720 C CA . THR A 1 207 ? -21.277 -3.587 14.798 1.00 14.05 207 THR A CA 1
ATOM 1721 C C . THR A 1 207 ? -22.774 -3.688 15.014 1.00 14.19 207 THR A C 1
ATOM 1722 O O . THR A 1 207 ? -23.335 -4.813 14.885 1.00 14.78 207 THR A O 1
ATOM 1726 N N . TRP A 1 208 ? -23.470 -2.593 15.363 1.00 15.22 208 TRP A N 1
ATOM 1727 C CA . TRP A 1 208 ? -24.896 -2.773 15.580 1.00 15.59 208 TRP A CA 1
ATOM 1728 C C . TRP A 1 208 ? -25.641 -3.235 14.330 1.00 15.80 208 TRP A C 1
ATOM 1729 O O . TRP A 1 208 ? -25.264 -2.909 13.201 1.00 17.01 208 TRP A O 1
ATOM 1740 N N . MET A 1 209 ? -26.693 -4.029 14.511 1.00 15.45 209 MET A N 1
ATOM 1741 C CA . MET A 1 209 ? -27.560 -4.491 13.427 1.00 18.54 209 MET A CA 1
ATOM 1742 C C . MET A 1 209 ? -26.792 -5.142 12.302 1.00 19.28 209 MET A C 1
ATOM 1743 O O . MET A 1 209 ? -27.030 -4.974 11.102 1.00 19.22 209 MET A O 1
ATOM 1748 N N . ASP A 1 210 ? -25.797 -5.959 12.710 1.00 16.33 210 ASP A N 1
ATOM 1749 C CA . ASP A 1 210 ? -25.056 -6.697 11.669 1.00 16.95 210 ASP A CA 1
ATOM 1750 C C . ASP A 1 210 ? -25.729 -7.995 11.347 1.00 14.17 210 ASP A C 1
ATOM 1751 O O . ASP A 1 210 ? -26.448 -8.555 12.198 1.00 17.19 210 ASP A O 1
ATOM 1756 N N . PHE A 1 211 ? -25.462 -8.553 10.179 1.00 16.05 211 PHE A N 1
ATOM 1757 C CA . PHE A 1 211 ? -25.900 -9.892 9.802 1.00 17.81 211 PHE A CA 1
ATOM 1758 C C . PHE A 1 211 ? -25.290 -10.995 10.648 1.00 17.60 211 PHE A C 1
ATOM 1759 O O . PHE A 1 211 ? -24.287 -10.768 11.353 1.00 16.26 211 PHE A O 1
ATOM 1767 N N . TYR A 1 212 ? -25.837 -12.199 10.559 1.00 15.99 212 TYR A N 1
ATOM 1768 C CA . TYR A 1 212 ? -25.196 -13.347 11.200 1.00 16.10 212 TYR A CA 1
ATOM 1769 C C . TYR A 1 212 ? -25.380 -14.521 10.259 1.00 18.60 212 TYR A C 1
ATOM 1770 O O . TYR A 1 212 ? -26.171 -14.431 9.336 1.00 24.37 212 TYR A O 1
ATOM 1779 N N . VAL A 1 213 ? -24.669 -15.603 10.542 1.00 20.14 213 VAL A N 1
ATOM 1780 C CA . VAL A 1 213 ? -24.801 -16.839 9.792 1.00 21.86 213 VAL A CA 1
ATOM 1781 C C . VAL A 1 213 ? -25.302 -17.954 10.710 1.00 22.06 213 VAL A C 1
ATOM 1782 O O . VAL A 1 213 ? -24.917 -18.139 11.875 1.00 30.11 213 VAL A O 1
ATOM 1786 N N . GLU A 1 214 ? -26.221 -18.739 10.168 1.00 23.80 214 GLU A N 1
ATOM 1787 C CA . GLU A 1 214 ? -26.767 -19.903 10.834 1.00 26.89 214 GLU A CA 1
ATOM 1788 C C . GLU A 1 214 ? -26.870 -21.040 9.795 1.00 30.70 214 GLU A C 1
ATOM 1789 O O . GLU A 1 214 ? -27.551 -20.921 8.783 1.00 28.83 214 GLU A O 1
ATOM 1795 N N . ASN A 1 215 ? -26.139 -22.105 10.076 1.00 32.43 215 ASN A N 1
ATOM 1796 C CA . ASN A 1 215 ? -26.065 -23.286 9.227 1.00 37.80 215 ASN A CA 1
ATOM 1797 C C . ASN A 1 215 ? -25.776 -22.878 7.803 1.00 34.55 215 ASN A C 1
ATOM 1798 O O . ASN A 1 215 ? -26.422 -23.301 6.842 1.00 41.48 215 ASN A O 1
ATOM 1803 N N . GLY A 1 216 ? -24.773 -22.032 7.570 1.00 29.21 216 GLY A N 1
ATOM 1804 C CA . GLY A 1 216 ? -24.500 -21.764 6.167 1.00 33.42 216 GLY A CA 1
ATOM 1805 C C . GLY A 1 216 ? -25.391 -20.721 5.547 1.00 30.91 216 GLY A C 1
ATOM 1806 O O . GLY A 1 216 ? -25.234 -20.454 4.356 1.00 31.49 216 GLY A O 1
ATOM 1807 N N . LYS A 1 217 ? -26.318 -20.113 6.270 1.00 28.49 217 LYS A N 1
ATOM 1808 C CA . LYS A 1 217 ? -27.207 -19.133 5.681 1.00 26.24 217 LYS A CA 1
ATOM 1809 C C . LYS A 1 217 ? -27.117 -17.764 6.368 1.00 23.97 217 LYS A C 1
ATOM 1810 O O . LYS A 1 217 ? -27.207 -17.680 7.611 1.00 25.34 217 LYS A O 1
ATOM 1816 N N . ILE A 1 218 ? -26.922 -16.742 5.520 1.00 21.24 218 ILE A N 1
ATOM 1817 C CA . ILE A 1 218 ? -26.868 -15.360 6.013 1.00 19.38 218 ILE A CA 1
ATOM 1818 C C . ILE A 1 218 ? -28.249 -14.933 6.498 1.00 17.32 218 ILE A C 1
ATOM 1819 O O . ILE A 1 218 ? -29.177 -15.178 5.721 1.00 24.15 218 ILE A O 1
ATOM 1824 N N . LYS A 1 219 ? -28.386 -14.376 7.676 1.00 17.90 219 LYS A N 1
ATOM 1825 C CA . LYS A 1 219 ? -29.667 -13.860 8.187 1.00 21.46 219 LYS A CA 1
ATOM 1826 C C . LYS A 1 219 ? -29.467 -12.439 8.678 1.00 19.33 219 LYS A C 1
ATOM 1827 O O . LYS A 1 219 ? -28.341 -12.112 9.107 1.00 19.14 219 LYS A O 1
ATOM 1833 N N . HIS A 1 220 ? -30.494 -11.629 8.646 1.00 20.91 220 HIS A N 1
ATOM 1834 C CA . HIS A 1 220 ? -30.462 -10.361 9.400 1.00 19.01 220 HIS A CA 1
ATOM 1835 C C . HIS A 1 220 ? -31.391 -10.452 10.604 1.00 16.97 220 HIS A C 1
ATOM 1836 O O . HIS A 1 220 ? -32.567 -10.811 10.486 1.00 19.25 220 HIS A O 1
ATOM 1843 N N . PRO A 1 221 ? -30.928 -10.174 11.798 1.00 16.91 221 PRO A N 1
ATOM 1844 C CA . PRO A 1 221 ? -31.761 -10.322 13.013 1.00 15.47 221 PRO A CA 1
ATOM 1845 C C . PRO A 1 221 ? -33.103 -9.643 12.941 1.00 17.05 221 PRO A C 1
ATOM 1846 O O . PRO A 1 221 ? -34.076 -10.270 13.404 1.00 18.74 221 PRO A O 1
ATOM 1850 N N . PHE A 1 222 ? -33.205 -8.449 12.361 1.00 17.52 222 PHE A N 1
ATOM 1851 C CA . PHE A 1 222 ? -34.462 -7.699 12.398 1.00 16.02 222 PHE A CA 1
ATOM 1852 C C . PHE A 1 222 ? -35.509 -8.227 11.421 1.00 17.37 222 PHE A C 1
ATOM 1853 O O . PHE A 1 222 ? -36.670 -7.764 11.466 1.00 18.36 222 PHE A O 1
ATOM 1861 N N . ALA A 1 223 ? -35.127 -9.159 10.541 1.00 17.46 223 ALA A N 1
ATOM 1862 C CA . ALA A 1 223 ? -36.069 -9.693 9.548 1.00 18.67 223 ALA A CA 1
ATOM 1863 C C . ALA A 1 223 ? -36.690 -10.999 9.999 1.00 19.17 223 ALA A C 1
ATOM 1864 O O . ALA A 1 223 ? -37.614 -11.471 9.302 1.00 22.95 223 ALA A O 1
ATOM 1866 N N . GLU A 1 224 ? -36.192 -11.582 11.090 1.00 17.76 224 GLU A N 1
ATOM 1867 C CA . GLU A 1 224 ? -36.524 -12.955 11.483 1.00 19.38 224 GLU A CA 1
ATOM 1868 C C . GLU A 1 224 ? -37.808 -13.010 12.269 1.00 18.08 224 GLU A C 1
ATOM 1869 O O . GLU A 1 224 ? -38.013 -12.089 13.051 1.00 18.87 224 GLU A O 1
ATOM 1875 N N . VAL A 1 225 ? -38.641 -14.029 12.114 1.00 19.17 225 VAL A N 1
ATOM 1876 C CA . VAL A 1 225 ? -39.845 -14.196 12.937 1.00 19.17 225 VAL A CA 1
ATOM 1877 C C . VAL A 1 225 ? -39.482 -14.220 14.412 1.00 18.31 225 VAL A C 1
ATOM 1878 O O . VAL A 1 225 ? -40.235 -13.751 15.273 1.00 20.81 225 VAL A O 1
ATOM 1882 N N . ALA A 1 226 ? -38.304 -14.771 14.756 1.00 18.24 226 ALA A N 1
ATOM 1883 C CA . ALA A 1 226 ? -37.952 -14.835 16.195 1.00 16.39 226 ALA A CA 1
ATOM 1884 C C . ALA A 1 226 ? -37.865 -13.427 16.761 1.00 17.02 226 ALA A C 1
ATOM 1885 O O . ALA A 1 226 ? -38.101 -13.194 17.956 1.00 18.02 226 ALA A O 1
ATOM 1887 N N . PHE A 1 227 ? -37.502 -12.466 15.922 1.00 18.18 227 PHE A N 1
ATOM 1888 C CA . PHE A 1 227 ? -37.392 -11.072 16.353 1.00 18.25 227 PHE A CA 1
ATOM 1889 C C . PHE A 1 227 ? -38.772 -10.490 16.632 1.00 18.69 227 PHE A C 1
ATOM 1890 O O . PHE A 1 227 ? -38.982 -9.790 17.629 1.00 17.93 227 PHE A O 1
ATOM 1898 N N . LYS A 1 228 ? -39.735 -10.797 15.760 1.00 18.13 228 LYS A N 1
ATOM 1899 C CA . LYS A 1 228 ? -41.115 -10.352 15.990 1.00 20.36 228 LYS A CA 1
ATOM 1900 C C . LYS A 1 228 ? -41.625 -10.853 17.334 1.00 18.89 228 LYS A C 1
ATOM 1901 O O . LYS A 1 228 ? -42.199 -10.156 18.186 1.00 19.43 228 LYS A O 1
ATOM 1907 N N . ASP A 1 229 ? -41.439 -12.140 17.576 1.00 18.80 229 ASP A N 1
ATOM 1908 C CA . ASP A 1 229 ? -41.921 -12.678 18.845 1.00 17.73 229 ASP A CA 1
ATOM 1909 C C . ASP A 1 229 ? -41.110 -12.206 20.045 1.00 20.42 229 ASP A C 1
ATOM 1910 O O . ASP A 1 229 ? -41.611 -11.974 21.152 1.00 20.05 229 ASP A O 1
ATOM 1915 N N . GLY A 1 230 ? -39.804 -12.019 19.834 1.00 17.54 230 GLY A N 1
ATOM 1916 C CA . GLY A 1 230 ? -38.963 -11.561 20.944 1.00 17.51 230 GLY A CA 1
ATOM 1917 C C . GLY A 1 230 ? -39.209 -10.118 21.345 1.00 16.44 230 GLY A C 1
ATOM 1918 O O . GLY A 1 230 ? -39.205 -9.743 22.514 1.00 17.47 230 GLY A O 1
ATOM 1919 N N . ILE A 1 231 ? -39.427 -9.289 20.320 1.00 16.42 231 ILE A N 1
ATOM 1920 C CA . ILE A 1 231 ? -39.588 -7.828 20.549 1.00 16.86 231 ILE A CA 1
ATOM 1921 C C . ILE A 1 231 ? -40.930 -7.615 21.234 1.00 18.14 231 ILE A C 1
ATOM 1922 O O . ILE A 1 231 ? -41.107 -6.656 22.013 1.00 19.34 231 ILE A O 1
ATOM 1927 N N . LYS A 1 232 ? -41.920 -8.504 21.012 1.00 16.94 232 LYS A N 1
ATOM 1928 C CA A LYS A 1 232 ? -43.142 -8.418 21.817 0.50 17.07 232 LYS A CA 1
ATOM 1929 C CA B LYS A 1 232 ? -43.139 -8.406 21.819 0.50 17.30 232 LYS A CA 1
ATOM 1930 C C . LYS A 1 232 ? -42.873 -8.538 23.308 1.00 16.36 232 LYS A C 1
ATOM 1931 O O . LYS A 1 232 ? -43.447 -7.856 24.165 1.00 18.81 232 LYS A O 1
ATOM 1942 N N . HIS A 1 233 ? -41.975 -9.451 23.640 1.00 15.67 233 HIS A N 1
ATOM 1943 C CA . HIS A 1 233 ? -41.643 -9.617 25.057 1.00 16.19 233 HIS A CA 1
ATOM 1944 C C . HIS A 1 233 ? -40.890 -8.436 25.626 1.00 15.89 233 HIS A C 1
ATOM 1945 O O . HIS A 1 233 ? -41.138 -8.011 26.767 1.00 17.87 233 HIS A O 1
ATOM 1952 N N . VAL A 1 234 ? -39.952 -7.933 24.834 1.00 15.15 234 VAL A N 1
ATOM 1953 C CA . VAL A 1 234 ? -39.261 -6.701 25.252 1.00 16.38 234 VAL A CA 1
ATOM 1954 C C . VAL A 1 234 ? -40.240 -5.553 25.443 1.00 16.98 234 VAL A C 1
ATOM 1955 O O . VAL A 1 234 ? -40.162 -4.816 26.446 1.00 17.43 234 VAL A O 1
ATOM 1959 N N . ALA A 1 235 ? -41.191 -5.384 24.531 1.00 17.22 235 ALA A N 1
ATOM 1960 C CA . ALA A 1 235 ? -42.211 -4.334 24.661 1.00 14.69 235 ALA A CA 1
ATOM 1961 C C . ALA A 1 235 ? -42.998 -4.555 25.943 1.00 15.69 235 ALA A C 1
ATOM 1962 O O . ALA A 1 235 ? -43.389 -3.563 26.640 1.00 18.00 235 ALA A O 1
ATOM 1964 N N . GLN A 1 236 ? -43.273 -5.801 26.312 1.00 15.59 236 GLN A N 1
ATOM 1965 C CA . GLN A 1 236 ? -44.020 -6.024 27.570 1.00 15.11 236 GLN A CA 1
ATOM 1966 C C . GLN A 1 236 ? -43.217 -5.618 28.781 1.00 16.39 236 GLN A C 1
ATOM 1967 O O . GLN A 1 236 ? -43.781 -4.974 29.685 1.00 19.92 236 GLN A O 1
ATOM 1973 N N . TRP A 1 237 ? -41.933 -5.974 28.853 1.00 17.26 237 TRP A N 1
ATOM 1974 C CA . TRP A 1 237 ? -41.101 -5.504 29.950 1.00 15.27 237 TRP A CA 1
ATOM 1975 C C . TRP A 1 237 ? -40.987 -3.979 29.957 1.00 17.18 237 TRP A C 1
ATOM 1976 O O . TRP A 1 237 ? -40.950 -3.371 31.038 1.00 16.85 237 TRP A O 1
ATOM 1987 N N . TYR A 1 238 ? -40.923 -3.372 28.767 1.00 15.83 238 TYR A N 1
ATOM 1988 C CA . TYR A 1 238 ? -40.938 -1.901 28.692 1.00 14.44 238 TYR A CA 1
ATOM 1989 C C . TYR A 1 238 ? -42.257 -1.349 29.231 1.00 16.09 238 TYR A C 1
ATOM 1990 O O . TYR A 1 238 ? -42.242 -0.404 30.034 1.00 17.49 238 TYR A O 1
ATOM 1999 N N . LYS A 1 239 ? -43.393 -1.878 28.811 1.00 17.26 239 LYS A N 1
ATOM 2000 C CA . LYS A 1 239 ? -44.697 -1.490 29.340 1.00 18.86 239 LYS A CA 1
ATOM 2001 C C . LYS A 1 239 ? -44.772 -1.493 30.855 1.00 17.37 239 LYS A C 1
ATOM 2002 O O . LYS A 1 239 ? -45.281 -0.592 31.537 1.00 19.31 239 LYS A O 1
ATOM 2008 N N . GLU A 1 240 ? -44.272 -2.604 31.418 1.00 17.97 240 GLU A N 1
ATOM 2009 C CA . GLU A 1 240 ? -44.354 -2.783 32.867 1.00 19.34 240 GLU A CA 1
ATOM 2010 C C . GLU A 1 240 ? -43.299 -1.983 33.622 1.00 17.02 240 GLU A C 1
ATOM 2011 O O . GLU A 1 240 ? -43.242 -2.005 34.863 1.00 21.10 240 GLU A O 1
ATOM 2017 N N . GLY A 1 241 ? -42.420 -1.249 32.913 1.00 17.88 241 GLY A N 1
ATOM 2018 C CA . GLY A 1 241 ? -41.474 -0.392 33.601 1.00 17.21 241 GLY A CA 1
ATOM 2019 C C . GLY A 1 241 ? -40.233 -1.121 34.069 1.00 16.03 241 GLY A C 1
ATOM 2020 O O . GLY A 1 241 ? -39.477 -0.560 34.883 1.00 18.89 241 GLY A O 1
ATOM 2021 N N . LEU A 1 242 ? -39.977 -2.344 33.602 1.00 17.30 242 LEU A N 1
ATOM 2022 C CA . LEU A 1 242 ? -38.773 -3.094 34.011 1.00 15.25 242 LEU A CA 1
ATOM 2023 C C . LEU A 1 242 ? -37.554 -2.551 33.255 1.00 15.57 242 LEU A C 1
ATOM 2024 O O . LEU A 1 242 ? -36.431 -2.612 33.749 1.00 17.77 242 LEU A O 1
ATOM 2029 N N . ILE A 1 243 ? -37.761 -2.011 32.074 1.00 15.66 243 ILE A N 1
ATOM 2030 C CA . ILE A 1 243 ? -36.760 -1.356 31.249 1.00 14.37 243 ILE A CA 1
ATOM 2031 C C . ILE A 1 243 ? -36.905 0.144 31.393 1.00 12.52 243 ILE A C 1
ATOM 2032 O O . ILE A 1 243 ? -38.062 0.602 31.284 1.00 15.14 243 ILE A O 1
ATOM 2037 N N . ASP A 1 244 ? -35.798 0.832 31.565 1.00 14.97 24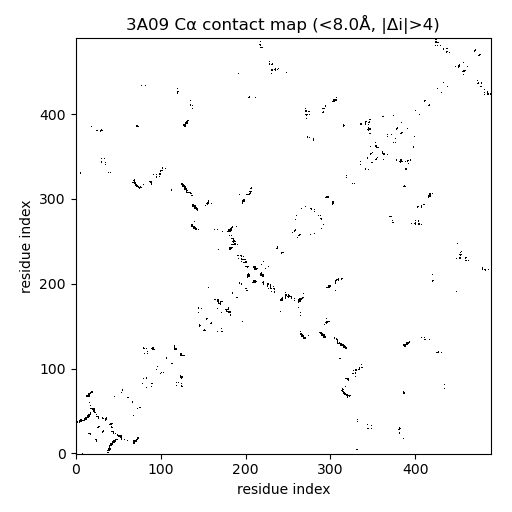4 ASP A N 1
ATOM 2038 C CA . ASP A 1 244 ? -35.788 2.291 31.619 1.00 13.33 244 ASP A CA 1
ATOM 2039 C C . ASP A 1 244 ? -36.705 2.950 30.595 1.00 14.02 244 ASP A C 1
ATOM 2040 O O . ASP A 1 244 ? -36.511 2.743 29.393 1.00 13.89 244 ASP A O 1
ATOM 2045 N N . PRO A 1 245 ? -37.674 3.744 31.007 1.00 15.06 245 PRO A N 1
ATOM 2046 C CA . PRO A 1 245 ? -38.570 4.408 30.038 1.00 15.09 245 PRO A CA 1
ATOM 2047 C C . PRO A 1 245 ? -37.783 5.292 29.095 1.00 15.06 245 PRO A C 1
ATOM 2048 O O . PRO A 1 245 ? -38.175 5.500 27.934 1.00 17.98 245 PRO A O 1
ATOM 2052 N N . GLU A 1 246 ? -36.656 5.799 29.587 1.00 14.57 246 GLU A N 1
ATOM 2053 C CA . GLU A 1 246 ? -35.832 6.684 28.753 1.00 14.31 246 GLU A CA 1
ATOM 2054 C C . GLU A 1 246 ? -34.725 5.959 27.996 1.00 13.73 246 GLU A C 1
ATOM 2055 O O . GLU A 1 246 ? -33.760 6.634 27.560 1.00 16.90 246 GLU A O 1
ATOM 2061 N N . ILE A 1 247 ? -34.821 4.656 27.782 1.00 13.77 247 ILE A N 1
ATOM 2062 C CA . ILE A 1 247 ? -33.699 3.926 27.185 1.00 15.04 247 ILE A CA 1
ATOM 2063 C C . ILE A 1 247 ? -33.351 4.423 25.780 1.00 14.46 247 ILE A C 1
ATOM 2064 O O . ILE A 1 247 ? -32.141 4.244 25.425 1.00 16.88 247 ILE A O 1
ATOM 2069 N N . PHE A 1 248 ? -34.264 5.011 24.999 1.00 12.93 248 PHE A N 1
ATOM 2070 C CA . PHE A 1 248 ? -33.826 5.543 23.692 1.00 13.61 248 PHE A CA 1
ATOM 2071 C C . PHE A 1 248 ? -33.214 6.955 23.731 1.00 14.50 248 PHE A C 1
ATOM 2072 O O . PHE A 1 248 ? -32.658 7.465 22.760 1.00 16.38 248 PHE A O 1
ATOM 2080 N N . THR A 1 249 ? -33.308 7.587 24.888 1.00 14.25 249 THR A N 1
ATOM 2081 C CA A THR A 1 249 ? -32.950 8.998 25.050 0.50 15.01 249 THR A CA 1
ATOM 2082 C CA B THR A 1 249 ? -32.955 9.000 25.058 0.50 16.00 249 THR A CA 1
ATOM 2083 C C . THR A 1 249 ? -31.863 9.306 26.070 1.00 14.98 249 THR A C 1
ATOM 2084 O O . THR A 1 249 ? -31.100 10.252 25.964 1.00 17.64 249 THR A O 1
ATOM 2091 N N . ARG A 1 250 ? -31.758 8.512 27.131 1.00 15.60 250 ARG A N 1
ATOM 2092 C CA . ARG A 1 250 ? -30.851 8.894 28.222 1.00 14.14 250 ARG A CA 1
ATOM 2093 C C . ARG A 1 250 ? -29.392 8.789 27.768 1.00 15.44 250 ARG A C 1
ATOM 2094 O O . ARG A 1 250 ? -28.653 9.756 27.913 1.00 15.79 250 ARG A O 1
ATOM 2102 N N . LYS A 1 251 ? -28.990 7.648 27.261 1.00 13.77 251 LYS A N 1
ATOM 2103 C CA . LYS A 1 251 ? -27.694 7.478 26.585 1.00 13.68 251 LYS A CA 1
ATOM 2104 C C . LYS A 1 251 ? -26.460 7.666 27.430 1.00 13.76 251 LYS A C 1
ATOM 2105 O O . LYS A 1 251 ? -26.364 6.966 28.458 1.00 14.91 251 LYS A O 1
ATOM 2111 N N . ALA A 1 252 ? -25.480 8.505 27.095 1.00 14.39 252 ALA A N 1
ATOM 2112 C CA . ALA A 1 252 ? -24.101 8.268 27.555 1.00 15.12 252 ALA A CA 1
ATOM 2113 C C . ALA A 1 252 ? -23.899 8.248 29.047 1.00 13.77 252 ALA A C 1
ATOM 2114 O O . ALA A 1 252 ? -23.015 7.477 29.470 1.00 15.80 252 ALA A O 1
ATOM 2116 N N . ARG A 1 253 ? -24.658 9.029 29.795 1.00 14.83 253 ARG A N 1
ATOM 2117 C CA A ARG A 1 253 ? -24.405 9.089 31.245 0.50 15.23 253 ARG A CA 1
ATOM 2118 C CA B ARG A 1 253 ? -24.436 9.108 31.243 0.50 14.56 253 ARG A CA 1
ATOM 2119 C C . ARG A 1 253 ? -25.447 8.339 32.055 1.00 14.23 253 ARG A C 1
ATOM 2120 O O . ARG A 1 253 ? -25.727 8.587 33.238 1.00 13.86 253 ARG A O 1
ATOM 2135 N N . SER A 1 254 ? -26.056 7.334 31.417 1.00 12.99 254 SER A N 1
ATOM 2136 C CA . SER A 1 254 ? -27.061 6.530 32.084 1.00 13.88 254 SER A CA 1
ATOM 2137 C C . SER A 1 254 ? -26.546 5.917 33.387 1.00 13.04 254 SER A C 1
ATOM 2138 O O . SER A 1 254 ? -27.283 5.826 34.365 1.00 13.78 254 SER A O 1
ATOM 2141 N N . ARG A 1 255 ? -25.322 5.452 33.424 1.00 13.32 255 ARG A N 1
ATOM 2142 C CA . ARG A 1 255 ? -24.790 4.778 34.607 1.00 13.43 255 ARG A CA 1
ATOM 2143 C C . ARG A 1 255 ? -24.540 5.791 35.701 1.00 13.60 255 ARG A C 1
ATOM 2144 O O . ARG A 1 255 ? -24.914 5.557 36.869 1.00 13.93 255 ARG A O 1
ATOM 2152 N N . GLU A 1 256 ? -23.905 6.921 35.377 1.00 15.21 256 GLU A N 1
ATOM 2153 C CA . GLU A 1 256 ? -23.670 7.979 36.359 1.00 14.68 256 GLU A CA 1
ATOM 2154 C C . GLU A 1 256 ? -24.984 8.408 37.007 1.00 13.36 256 GLU A C 1
ATOM 2155 O O . GLU A 1 256 ? -25.090 8.594 38.231 1.00 15.26 256 GLU A O 1
ATOM 2161 N N . GLN A 1 257 ? -26.043 8.578 36.196 1.00 14.05 257 GLN A N 1
ATOM 2162 C CA . GLN A 1 257 ? -27.331 9.023 36.701 1.00 14.22 257 GLN A CA 1
ATOM 2163 C C . GLN A 1 257 ? -27.996 7.989 37.586 1.00 14.69 257 GLN A C 1
ATOM 2164 O O . GLN A 1 257 ? -28.388 8.251 38.727 1.00 16.41 257 GLN A O 1
ATOM 2170 N N . THR A 1 258 ? -28.102 6.774 36.999 1.00 14.44 258 THR A N 1
ATOM 2171 C CA . THR A 1 258 ? -28.977 5.797 37.654 1.00 13.50 258 THR A CA 1
ATOM 2172 C C . THR A 1 258 ? -28.261 5.028 38.740 1.00 14.66 258 THR A C 1
ATOM 2173 O O . THR A 1 258 ? -28.843 4.801 39.829 1.00 15.64 258 THR A O 1
ATOM 2177 N N . PHE A 1 259 ? -27.016 4.654 38.528 1.00 14.91 259 PHE A N 1
ATOM 2178 C CA . PHE A 1 259 ? -26.347 4.045 39.685 1.00 13.73 259 PHE A CA 1
ATOM 2179 C C . PHE A 1 259 ? -26.005 5.134 40.707 1.00 14.81 259 PHE A C 1
ATOM 2180 O O . PHE A 1 259 ? -26.124 4.891 41.915 1.00 14.34 259 PHE A O 1
ATOM 2188 N N . GLY A 1 260 ? -25.578 6.337 40.284 1.00 16.77 260 GLY A N 1
ATOM 2189 C CA . GLY A 1 260 ? -25.182 7.432 41.184 1.00 16.71 260 GLY A CA 1
ATOM 2190 C C . GLY A 1 260 ? -26.369 7.795 42.075 1.00 15.70 260 GLY A C 1
ATOM 2191 O O . GLY A 1 260 ? -26.168 8.175 43.231 1.00 20.10 260 GLY A O 1
ATOM 2192 N N . ASN A 1 261 ? -27.605 7.719 41.545 1.00 17.13 261 ASN A N 1
ATOM 2193 C CA . ASN A 1 261 ? -28.760 8.080 42.379 1.00 14.98 261 ASN A CA 1
ATOM 2194 C C . ASN A 1 261 ? -29.425 6.826 42.935 1.00 14.85 261 ASN A C 1
ATOM 2195 O O . ASN A 1 261 ? -30.573 6.927 43.402 1.00 15.89 261 ASN A O 1
ATOM 2200 N N . ASN A 1 262 ? -28.741 5.662 42.928 1.00 15.42 262 ASN A N 1
ATOM 2201 C CA . ASN A 1 262 ? -29.230 4.429 43.523 1.00 14.27 262 ASN A CA 1
ATOM 2202 C C . ASN A 1 262 ? -30.622 4.056 43.013 1.00 15.03 262 ASN A C 1
ATOM 2203 O O . ASN A 1 262 ? -31.401 3.611 43.848 1.00 17.85 262 ASN A O 1
ATOM 2208 N N . ILE A 1 263 ? -30.852 4.186 41.706 1.00 15.11 263 ILE A N 1
ATOM 2209 C CA . ILE A 1 263 ? -32.117 3.777 41.121 1.00 14.54 263 ILE A CA 1
ATOM 2210 C C . ILE A 1 263 ? -31.938 2.782 39.979 1.00 18.30 263 ILE A C 1
ATOM 2211 O O . ILE A 1 263 ? -32.983 2.327 39.447 1.00 29.40 263 ILE A O 1
ATOM 2216 N N . GLY A 1 264 ? -30.709 2.399 39.594 1.00 14.08 264 GLY A N 1
ATOM 2217 C CA . GLY A 1 264 ? -30.597 1.390 38.548 1.00 15.65 264 GLY A CA 1
ATOM 2218 C C . GLY A 1 264 ? -30.210 0.037 39.126 1.00 15.18 264 GLY A C 1
ATOM 2219 O O . GLY A 1 264 ? -29.330 -0.078 40.000 1.00 15.58 264 GLY A O 1
ATOM 2220 N N . GLY A 1 265 ? -30.832 -1.029 38.644 1.00 15.60 265 GLY A N 1
ATOM 2221 C CA . GLY A 1 265 ? -30.686 -2.395 39.124 1.00 13.54 265 GLY A CA 1
ATOM 2222 C C . GLY A 1 265 ? -29.820 -3.319 38.308 1.00 12.57 265 GLY A C 1
ATOM 2223 O O . GLY A 1 265 ? -29.294 -4.326 38.815 1.00 15.24 265 GLY A O 1
ATOM 2224 N N . MET A 1 266 ? -29.624 -3.064 37.023 1.00 14.11 266 MET A N 1
ATOM 2225 C CA . MET A 1 266 ? -29.025 -4.049 36.147 1.00 14.85 266 MET A CA 1
ATOM 2226 C C . MET A 1 266 ? -28.643 -3.427 34.842 1.00 13.35 266 MET A C 1
ATOM 2227 O O . MET A 1 266 ? -29.350 -2.497 34.409 1.00 14.61 266 MET A O 1
ATOM 2232 N N . THR A 1 267 ? -27.582 -3.863 34.187 1.00 12.81 267 THR A N 1
ATOM 2233 C CA A THR A 1 267 ? -27.282 -3.362 32.839 0.50 12.25 267 THR A CA 1
ATOM 2234 C CA B THR A 1 267 ? -27.194 -3.359 32.874 0.50 11.99 267 THR A CA 1
ATOM 2235 C C . THR A 1 267 ? -26.533 -4.470 32.082 1.00 13.54 267 THR A C 1
ATOM 2236 O O . THR A 1 267 ? -26.317 -5.584 32.541 1.00 14.45 267 THR A O 1
ATOM 2243 N N . HIS A 1 268 ? -26.176 -4.113 30.859 1.00 13.41 268 HIS A N 1
ATOM 2244 C CA . HIS A 1 268 ? -25.412 -5.013 29.986 1.00 12.30 268 HIS A CA 1
ATOM 2245 C C . HIS A 1 268 ? -24.408 -4.098 29.320 1.00 12.42 268 HIS A C 1
ATOM 2246 O O . HIS A 1 268 ? -24.805 -3.282 28.494 1.00 14.03 268 HIS A O 1
ATOM 2253 N N . ASP A 1 269 ? -23.153 -4.168 29.731 1.00 13.10 269 ASP A N 1
ATOM 2254 C CA . ASP A 1 269 ? -22.181 -3.137 29.283 1.00 14.40 269 ASP A CA 1
ATOM 2255 C C . ASP A 1 269 ? -20.777 -3.649 29.498 1.00 13.12 269 ASP A C 1
ATOM 2256 O O . ASP A 1 269 ? -20.572 -4.767 30.003 1.00 13.16 269 ASP A O 1
ATOM 2261 N N . TRP A 1 270 ? -19.761 -2.884 29.112 1.00 13.76 270 TRP A N 1
ATOM 2262 C CA . TRP A 1 270 ? -18.366 -3.323 29.129 1.00 13.21 270 TRP A CA 1
ATOM 2263 C C . TRP A 1 270 ? -17.871 -3.563 30.531 1.00 13.05 270 TRP A C 1
ATOM 2264 O O . TRP A 1 270 ? -18.193 -2.776 31.449 1.00 13.68 270 TRP A O 1
ATOM 2275 N N . PHE A 1 271 ? -17.095 -4.646 30.719 1.00 12.46 271 PHE A N 1
ATOM 2276 C CA . PHE A 1 271 ? -16.764 -5.030 32.078 1.00 13.42 271 PHE A CA 1
ATOM 2277 C C . PHE A 1 271 ? -15.955 -3.980 32.815 1.00 12.36 271 PHE A C 1
ATOM 2278 O O . PHE A 1 271 ? -16.301 -3.725 33.988 1.00 13.76 271 PHE A O 1
ATOM 2286 N N . ALA A 1 272 ? -14.912 -3.392 32.203 1.00 13.66 272 ALA A N 1
ATOM 2287 C CA . ALA A 1 272 ? -14.044 -2.525 33.013 1.00 14.11 272 ALA A CA 1
ATOM 2288 C C . ALA A 1 272 ? -14.750 -1.278 33.502 1.00 15.12 272 ALA A C 1
ATOM 2289 O O . ALA A 1 272 ? -14.751 -1.009 34.746 1.00 15.72 272 ALA A O 1
ATOM 2291 N N . SER A 1 273 ? -15.341 -0.528 32.597 1.00 13.62 273 SER A N 1
ATOM 2292 C CA . SER A 1 273 ? -15.945 0.751 33.074 1.00 13.49 273 SER A CA 1
ATOM 2293 C C . SER A 1 273 ? -17.199 0.509 33.901 1.00 14.78 273 SER A C 1
ATOM 2294 O O . SER A 1 273 ? -17.479 1.293 34.813 1.00 15.03 273 SER A O 1
ATOM 2297 N N . THR A 1 274 ? -17.935 -0.598 33.642 1.00 13.61 274 THR A N 1
ATOM 2298 C CA . THR A 1 274 ? -19.132 -0.790 34.465 1.00 12.43 274 THR A CA 1
ATOM 2299 C C . THR A 1 274 ? -18.756 -1.167 35.888 1.00 12.52 274 THR A C 1
ATOM 2300 O O . THR A 1 274 ? -19.352 -0.679 36.867 1.00 13.80 274 THR A O 1
ATOM 2304 N N . ALA A 1 275 ? -17.758 -2.071 36.030 1.00 14.05 275 ALA A N 1
ATOM 2305 C CA . ALA A 1 275 ? -17.366 -2.466 37.369 1.00 14.22 275 ALA A CA 1
ATOM 2306 C C . ALA A 1 275 ? -16.729 -1.326 38.165 1.00 14.96 275 ALA A C 1
ATOM 2307 O O . ALA A 1 275 ? -16.768 -1.369 39.407 1.00 14.86 275 ALA A O 1
ATOM 2309 N N . LEU A 1 276 ? -16.163 -0.326 37.491 1.00 14.89 276 LEU A N 1
ATOM 2310 C CA . LEU A 1 276 ? -15.551 0.834 38.160 1.00 13.13 276 LEU A CA 1
ATOM 2311 C C . LEU A 1 276 ? -16.575 1.572 38.991 1.00 14.43 276 LEU A C 1
ATOM 2312 O O . LEU A 1 276 ? -16.195 2.208 39.965 1.00 14.86 276 LEU A O 1
ATOM 2317 N N . PHE A 1 277 ? -17.868 1.518 38.639 1.00 14.60 277 PHE A N 1
ATOM 2318 C CA . PHE A 1 277 ? -18.850 2.227 39.468 1.00 15.08 277 PHE A CA 1
ATOM 2319 C C . PHE A 1 277 ? -18.875 1.680 40.876 1.00 15.13 277 PHE A C 1
ATOM 2320 O O . PHE A 1 277 ? -19.278 2.476 41.744 1.00 16.20 277 PHE A O 1
ATOM 2328 N N . ASN A 1 278 ? -18.477 0.436 41.162 1.00 14.88 278 ASN A N 1
ATOM 2329 C CA . ASN A 1 278 ? -18.399 0.049 42.577 1.00 15.41 278 ASN A CA 1
ATOM 2330 C C . ASN A 1 278 ? -17.433 0.912 43.353 1.00 14.62 278 ASN A C 1
ATOM 2331 O O . ASN A 1 278 ? -17.691 1.270 44.518 1.00 19.61 278 ASN A O 1
ATOM 2336 N N . ASP A 1 279 ? -16.333 1.244 42.700 1.00 16.06 279 ASP A N 1
ATOM 2337 C CA . ASP A 1 279 ? -15.276 2.032 43.354 1.00 16.63 279 ASP A CA 1
ATOM 2338 C C . ASP A 1 279 ? -15.660 3.492 43.385 1.00 16.78 279 ASP A C 1
ATOM 2339 O O . ASP A 1 279 ? -15.533 4.175 44.390 1.00 20.77 279 ASP A O 1
ATOM 2344 N N . ALA A 1 280 ? -16.189 4.028 42.297 1.00 16.69 280 ALA A N 1
ATOM 2345 C CA . ALA A 1 280 ? -16.570 5.450 42.276 1.00 17.98 280 ALA A CA 1
ATOM 2346 C C . ALA A 1 280 ? -17.661 5.815 43.263 1.00 17.99 280 ALA A C 1
ATOM 2347 O O . ALA A 1 280 ? -17.696 6.954 43.725 1.00 21.91 280 ALA A O 1
ATOM 2349 N N . LEU A 1 281 ? -18.596 4.893 43.522 1.00 16.79 281 LEU A N 1
ATOM 2350 C CA . LEU A 1 281 ? -19.783 5.176 44.311 1.00 16.29 281 LEU A CA 1
ATOM 2351 C C . LEU A 1 281 ? -19.615 4.708 45.736 1.00 15.93 281 LEU A C 1
ATOM 2352 O O . LEU A 1 281 ? -20.516 4.902 46.537 1.00 21.33 281 LEU A O 1
ATOM 2357 N N . SER A 1 282 ? -18.497 4.113 46.107 1.00 18.01 282 SER A N 1
ATOM 2358 C CA . SER A 1 282 ? -18.344 3.527 47.431 1.00 19.15 282 SER A CA 1
ATOM 2359 C C . SER A 1 282 ? -18.507 4.576 48.509 1.00 20.82 282 SER A C 1
ATOM 2360 O O . SER A 1 282 ? -19.101 4.320 49.568 1.00 23.11 282 SER A O 1
ATOM 2363 N N . LYS A 1 283 ? -18.018 5.794 48.321 1.00 22.95 283 LYS A N 1
ATOM 2364 C CA . LYS A 1 283 ? -18.182 6.787 49.412 1.00 28.52 283 LYS A CA 1
ATOM 2365 C C . LYS A 1 283 ? -19.637 7.188 49.627 1.00 28.28 283 LYS A C 1
ATOM 2366 O O . LYS A 1 283 ? -20.091 7.312 50.785 1.00 29.82 283 LYS A O 1
ATOM 2372 N N . ASN A 1 284 ? -20.345 7.395 48.504 1.00 23.95 284 ASN A N 1
ATOM 2373 C CA . ASN A 1 284 ? -21.706 7.926 48.601 1.00 26.73 284 ASN A CA 1
ATOM 2374 C C . ASN A 1 284 ? -22.761 6.858 48.876 1.00 24.31 284 ASN A C 1
ATOM 2375 O O . ASN A 1 284 ? -23.789 7.183 49.486 1.00 25.84 284 ASN A O 1
ATOM 2380 N N . ILE A 1 285 ? -22.524 5.631 48.431 1.00 21.04 285 ILE A N 1
ATOM 2381 C CA . ILE A 1 285 ? -23.447 4.505 48.564 1.00 19.81 285 ILE A CA 1
ATOM 2382 C C . ILE A 1 285 ? -22.616 3.336 49.097 1.00 20.27 285 ILE A C 1
ATOM 2383 O O . ILE A 1 285 ? -22.192 2.502 48.319 1.00 18.49 285 ILE A O 1
ATOM 2388 N N . PRO A 1 286 ? -22.334 3.292 50.403 1.00 22.30 286 PRO A N 1
ATOM 2389 C CA . PRO A 1 286 ? -21.426 2.300 50.973 1.00 23.10 286 PRO A CA 1
ATOM 2390 C C . PRO A 1 286 ? -21.761 0.870 50.658 1.00 26.51 286 PRO A C 1
ATOM 2391 O O . PRO A 1 286 ? -20.875 0.014 50.476 1.00 32.60 286 PRO A O 1
ATOM 2395 N N . GLY A 1 287 ? -23.029 0.484 50.556 1.00 29.99 287 GLY A N 1
ATOM 2396 C CA . GLY A 1 287 ? -23.130 -0.945 50.209 1.00 24.23 287 GLY A CA 1
ATOM 2397 C C . GLY A 1 287 ? -23.353 -1.236 48.746 1.00 20.47 287 GLY A C 1
ATOM 2398 O O . GLY A 1 287 ? -23.691 -2.377 48.360 1.00 22.20 287 GLY A O 1
ATOM 2399 N N . PHE A 1 288 ? -23.163 -0.268 47.876 1.00 16.84 288 PHE A N 1
ATOM 2400 C CA . PHE A 1 288 ? -23.337 -0.480 46.441 1.00 15.87 288 PHE A CA 1
ATOM 2401 C C . PHE A 1 288 ? -22.462 -1.642 45.970 1.00 15.07 288 PHE A C 1
ATOM 2402 O O . PHE A 1 288 ? -21.221 -1.612 46.106 1.00 17.14 288 PHE A O 1
ATOM 2410 N N . LYS A 1 289 ? -23.084 -2.664 45.380 1.00 17.20 289 LYS A N 1
ATOM 2411 C CA A LYS A 1 289 ? -22.350 -3.780 44.823 0.50 16.37 289 LYS A CA 1
ATOM 2412 C CA B LYS A 1 289 ? -22.345 -3.773 44.816 0.50 16.46 289 LYS A CA 1
ATOM 2413 C C . LYS A 1 289 ? -22.954 -4.251 43.505 1.00 15.35 289 LYS A C 1
ATOM 2414 O O . LYS A 1 289 ? -23.928 -4.989 43.495 1.00 21.43 289 LYS A O 1
ATOM 2425 N N . LEU A 1 290 ? -22.362 -3.843 42.397 1.00 15.30 290 LEU A N 1
ATOM 2426 C CA . LEU A 1 290 ? -22.766 -4.205 41.040 1.00 16.76 290 LEU A CA 1
ATOM 2427 C C . LEU A 1 290 ? -21.833 -5.313 40.587 1.00 17.07 290 LEU A C 1
ATOM 2428 O O . LEU A 1 290 ? -20.617 -5.119 40.597 1.00 22.24 290 LEU A O 1
ATOM 2433 N N . VAL A 1 291 ? -22.404 -6.478 40.239 1.00 14.59 291 VAL A N 1
ATOM 2434 C CA . VAL A 1 291 ? -21.504 -7.617 39.982 1.00 15.39 291 VAL A CA 1
ATOM 2435 C C . VAL A 1 291 ? -21.881 -8.278 38.655 1.00 14.44 291 VAL A C 1
ATOM 2436 O O . VAL A 1 291 ? -23.061 -8.283 38.211 1.00 14.30 291 VAL A O 1
ATOM 2440 N N . PRO A 1 292 ? -20.891 -8.833 37.994 1.00 12.48 292 PRO A N 1
ATOM 2441 C CA . PRO A 1 292 ? -21.172 -9.631 36.805 1.00 14.32 292 PRO A CA 1
ATOM 2442 C C . PRO A 1 292 ? -22.138 -10.770 37.134 1.00 12.78 292 PRO A C 1
ATOM 2443 O O . PRO A 1 292 ? -22.122 -11.337 38.216 1.00 16.56 292 PRO A O 1
ATOM 2447 N N . MET A 1 293 ? -22.943 -11.083 36.146 1.00 14.09 293 MET A N 1
ATOM 2448 C CA . MET A 1 293 ? -23.877 -12.207 36.175 1.00 17.45 293 MET A CA 1
ATOM 2449 C C . MET A 1 293 ? -23.737 -13.029 34.923 1.00 15.96 293 MET A C 1
ATOM 2450 O O . MET A 1 293 ? -23.614 -12.370 33.856 1.00 18.04 293 MET A O 1
ATOM 2455 N N . ALA A 1 294 ? -23.778 -14.347 34.990 1.00 14.98 294 ALA A N 1
ATOM 2456 C CA . ALA A 1 294 ? -23.883 -15.108 33.760 1.00 14.65 294 ALA A CA 1
ATOM 2457 C C . ALA A 1 294 ? -25.142 -14.735 32.981 1.00 12.67 294 ALA A C 1
ATOM 2458 O O . ALA A 1 294 ? -26.131 -14.402 33.659 1.00 14.65 294 ALA A O 1
ATOM 2460 N N . PRO A 1 295 ? -25.168 -14.808 31.659 1.00 13.27 295 PRO A N 1
ATOM 2461 C CA . PRO A 1 295 ? -26.437 -14.576 30.961 1.00 14.03 295 PRO A CA 1
ATOM 2462 C C . PRO A 1 295 ? -27.459 -15.587 31.505 1.00 14.40 295 PRO A C 1
ATOM 2463 O O . PRO A 1 295 ? -27.059 -16.738 31.788 1.00 14.04 295 PRO A O 1
ATOM 2467 N N . PRO A 1 296 ? -28.725 -15.197 31.653 1.00 15.38 296 PRO A N 1
ATOM 2468 C CA . PRO A 1 296 ? -29.768 -16.135 32.092 1.00 15.88 296 PRO A CA 1
ATOM 2469 C C . PRO A 1 296 ? -29.996 -17.185 30.992 1.00 15.49 296 PRO A C 1
ATOM 2470 O O . PRO A 1 296 ? -29.760 -16.930 29.785 1.00 17.16 296 PRO A O 1
ATOM 2474 N N . ILE A 1 297 ? -30.428 -18.378 31.370 1.00 15.06 297 ILE A N 1
ATOM 2475 C CA . ILE A 1 297 ? -30.852 -19.379 30.355 1.00 14.08 297 ILE A CA 1
ATOM 2476 C C . ILE A 1 297 ? -32.050 -18.852 29.590 1.00 13.59 297 ILE A C 1
ATOM 2477 O O . ILE A 1 297 ? -33.074 -18.511 30.213 1.00 15.47 297 ILE A O 1
ATOM 2482 N N . ASN A 1 298 ? -31.935 -18.741 28.269 1.00 12.62 298 ASN A N 1
ATOM 2483 C CA . ASN A 1 298 ? -32.988 -18.104 27.507 1.00 13.08 298 ASN A CA 1
ATOM 2484 C C . ASN A 1 298 ? -34.031 -19.106 27.020 1.00 13.93 298 ASN A C 1
ATOM 2485 O O . ASN A 1 298 ? -34.039 -20.302 27.406 1.00 14.16 298 ASN A O 1
ATOM 2490 N N . SER A 1 299 ? -34.998 -18.680 26.210 1.00 13.45 299 SER A N 1
ATOM 2491 C CA . SER A 1 299 ? -36.095 -19.585 25.825 1.00 14.73 299 SER A CA 1
ATOM 2492 C C . SER A 1 299 ? -35.638 -20.738 24.941 1.00 14.96 299 SER A C 1
ATOM 2493 O O . SER A 1 299 ? -36.395 -21.694 24.733 1.00 15.11 299 SER A O 1
ATOM 2496 N N . LYS A 1 300 ? -34.439 -20.666 24.376 1.00 14.23 300 LYS A N 1
ATOM 2497 C CA . LYS A 1 300 ? -33.813 -21.746 23.633 1.00 15.11 300 LYS A CA 1
ATOM 2498 C C . LYS A 1 300 ? -32.874 -22.597 24.473 1.00 14.04 300 LYS A C 1
ATOM 2499 O O . LYS A 1 300 ? -32.167 -23.484 23.987 1.00 16.08 300 LYS A O 1
ATOM 2505 N N . GLY A 1 301 ? -32.875 -22.375 25.791 1.00 13.93 301 GLY A N 1
ATOM 2506 C CA . GLY A 1 301 ? -32.177 -23.208 26.757 1.00 13.62 301 GLY A CA 1
ATOM 2507 C C . GLY A 1 301 ? -30.704 -22.886 26.885 1.00 13.53 301 GLY A C 1
ATOM 2508 O O . GLY A 1 301 ? -29.985 -23.710 27.412 1.00 15.62 301 GLY A O 1
ATOM 2509 N N . GLN A 1 302 ? -30.245 -21.734 26.432 1.00 13.94 302 GLN A N 1
ATOM 2510 C CA . GLN A 1 302 ? -28.835 -21.418 26.341 1.00 14.10 302 GLN A CA 1
ATOM 2511 C C . GLN A 1 302 ? -28.584 -20.085 26.999 1.00 13.91 302 GLN A C 1
ATOM 2512 O O . GLN A 1 302 ? -29.496 -19.214 27.058 1.00 16.98 302 GLN A O 1
ATOM 2518 N N . ARG A 1 303 ? -27.364 -19.887 27.469 1.00 14.43 303 ARG A N 1
ATOM 2519 C CA . ARG A 1 303 ? -26.877 -18.626 28.038 1.00 12.89 303 ARG A CA 1
ATOM 2520 C C . ARG A 1 303 ? -26.067 -17.888 26.999 1.00 13.65 303 ARG A C 1
ATOM 2521 O O . ARG A 1 303 ? -24.889 -18.209 26.798 1.00 17.70 303 ARG A O 1
ATOM 2529 N N . TRP A 1 304 ? -26.677 -16.883 26.343 1.00 14.42 304 TRP A N 1
ATOM 2530 C CA . TRP A 1 304 ? -26.001 -16.197 25.256 1.00 13.81 304 TRP A CA 1
ATOM 2531 C C . TRP A 1 304 ? -25.314 -14.916 25.714 1.00 14.47 304 TRP A C 1
ATOM 2532 O O . TRP A 1 304 ? -25.932 -14.063 26.366 1.00 15.03 304 TRP A O 1
ATOM 2543 N N . GLU A 1 305 ? -24.062 -14.671 25.353 1.00 13.87 305 GLU A N 1
ATOM 2544 C CA . GLU A 1 305 ? -23.455 -13.354 25.299 1.00 13.57 305 GLU A CA 1
ATOM 2545 C C . GLU A 1 305 ? -23.271 -13.042 23.807 1.00 12.22 305 GLU A C 1
ATOM 2546 O O . GLU A 1 305 ? -22.463 -13.709 23.129 1.00 14.40 305 GLU A O 1
ATOM 2552 N N . GLU A 1 306 ? -24.063 -12.106 23.295 1.00 12.83 306 GLU A N 1
ATOM 2553 C CA . GLU A 1 306 ? -24.056 -11.871 21.833 1.00 13.95 306 GLU A CA 1
ATOM 2554 C C . GLU A 1 306 ? -22.868 -11.027 21.392 1.00 14.56 306 GLU A C 1
ATOM 2555 O O . GLU A 1 306 ? -22.471 -11.060 20.181 1.00 15.64 306 GLU A O 1
ATOM 2561 N N . ASP A 1 307 ? -22.322 -10.263 22.334 1.00 14.49 307 ASP A N 1
ATOM 2562 C CA . ASP A 1 307 ? -21.283 -9.288 21.957 1.00 13.17 307 ASP A CA 1
ATOM 2563 C C . ASP A 1 307 ? -19.869 -9.728 22.238 1.00 13.89 307 ASP A C 1
ATOM 2564 O O . ASP A 1 307 ? -19.642 -10.487 23.198 1.00 14.85 307 AS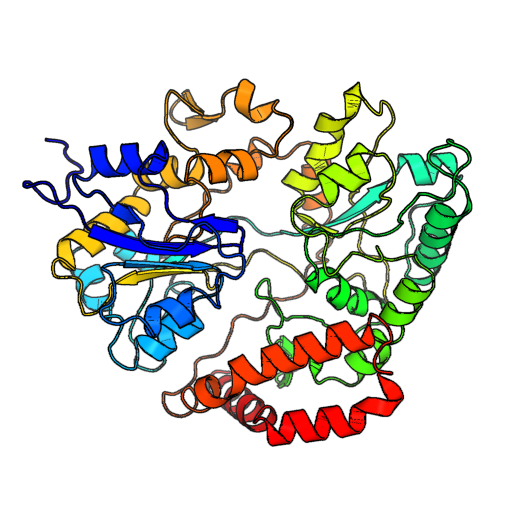P A O 1
ATOM 2569 N N . ALA A 1 308 ? -18.933 -9.246 21.396 1.00 15.39 308 ALA A N 1
ATOM 2570 C CA . ALA A 1 308 ? -17.509 -9.440 21.685 1.00 14.24 308 ALA A CA 1
ATOM 2571 C C . ALA A 1 308 ? -16.712 -8.338 21.013 1.00 13.42 308 ALA A C 1
ATOM 2572 O O . ALA A 1 308 ? -17.256 -7.645 20.139 1.00 14.37 308 ALA A O 1
ATOM 2574 N N . ARG A 1 309 ? -15.442 -8.130 21.357 1.00 14.51 309 ARG A N 1
ATOM 2575 C CA . ARG A 1 309 ? -14.611 -7.153 20.665 1.00 15.60 309 ARG A CA 1
ATOM 2576 C C . ARG A 1 309 ? -14.505 -7.527 19.194 1.00 15.02 309 ARG A C 1
ATOM 2577 O O . ARG A 1 309 ? -14.446 -8.723 18.883 1.00 17.60 309 ARG A O 1
ATOM 2585 N N . GLN A 1 310 ? -14.499 -6.493 18.355 1.00 14.98 310 GLN A N 1
ATOM 2586 C CA . GLN A 1 310 ? -14.458 -6.757 16.910 1.00 15.95 310 GLN A CA 1
ATOM 2587 C C . GLN A 1 310 ? -13.197 -6.150 16.342 1.00 16.87 310 GLN A C 1
ATOM 2588 O O . GLN A 1 310 ? -13.003 -4.926 16.475 1.00 19.09 310 GLN A O 1
ATOM 2594 N N . ILE A 1 311 ? -12.363 -7.009 15.768 1.00 16.50 311 ILE A N 1
ATOM 2595 C CA . ILE A 1 311 ? -11.019 -6.582 15.336 1.00 14.84 311 ILE A CA 1
ATOM 2596 C C . ILE A 1 311 ? -10.928 -6.766 13.835 1.00 15.55 311 ILE A C 1
ATOM 2597 O O . ILE A 1 311 ? -10.869 -7.891 13.342 1.00 17.35 311 ILE A O 1
ATOM 2602 N N . PRO A 1 312 ? -10.956 -5.706 13.012 1.00 14.61 312 PRO A N 1
ATOM 2603 C CA . PRO A 1 312 ? -11.084 -4.287 13.369 1.00 13.80 312 PRO A CA 1
ATOM 2604 C C . PRO A 1 312 ? -12.539 -3.835 13.467 1.00 12.54 312 PRO A C 1
ATOM 2605 O O . PRO A 1 312 ? -13.462 -4.561 13.088 1.00 15.62 312 PRO A O 1
ATOM 2609 N N . ARG A 1 313 ? -12.744 -2.617 13.977 1.00 13.60 313 ARG A N 1
ATOM 2610 C CA . ARG A 1 313 ? -14.060 -1.975 13.964 1.00 14.30 313 ARG A CA 1
ATOM 2611 C C . ARG A 1 313 ? -14.306 -1.192 12.688 1.00 13.70 313 ARG A C 1
ATOM 2612 O O . ARG A 1 313 ? -13.340 -0.855 11.996 1.00 15.58 313 ARG A O 1
ATOM 2620 N N . PRO A 1 314 ? -15.583 -0.929 12.347 1.00 13.64 314 PRO A N 1
ATOM 2621 C CA . PRO A 1 314 ? -15.905 -0.165 11.116 1.00 13.26 314 PRO A CA 1
ATOM 2622 C C . PRO A 1 314 ? -15.726 1.335 11.353 1.00 13.66 314 PRO A C 1
ATOM 2623 O O . PRO A 1 314 ? -16.553 2.159 10.925 1.00 15.37 314 PRO A O 1
ATOM 2627 N N . ASP A 1 315 ? -14.639 1.700 12.013 1.00 13.47 315 ASP A N 1
ATOM 2628 C CA . ASP A 1 315 ? -14.280 3.052 12.453 1.00 14.60 315 ASP A CA 1
ATOM 2629 C C . ASP A 1 315 ? -12.902 3.434 11.937 1.00 12.82 315 ASP A C 1
ATOM 2630 O O . ASP A 1 315 ? -12.136 2.468 11.820 1.00 15.91 315 ASP A O 1
ATOM 2635 N N . GLY A 1 316 ? -12.577 4.678 11.661 1.00 14.83 316 GLY A N 1
ATOM 2636 C CA . GLY A 1 316 ? -11.191 5.033 11.375 1.00 13.30 316 GLY A CA 1
ATOM 2637 C C . GLY A 1 316 ? -11.138 6.315 10.549 1.00 12.28 316 GLY A C 1
ATOM 2638 O O . GLY A 1 316 ? -12.008 7.200 10.633 1.00 14.84 316 GLY A O 1
ATOM 2639 N N . TRP A 1 317 ? -10.107 6.446 9.692 1.00 14.82 317 TRP A N 1
ATOM 2640 C CA . TRP A 1 317 ? -9.966 7.663 8.909 1.00 14.18 317 TRP A CA 1
ATOM 2641 C C . TRP A 1 317 ? -9.351 7.374 7.543 1.00 12.87 317 TRP A C 1
ATOM 2642 O O . TRP A 1 317 ? -8.707 6.342 7.311 1.00 14.63 317 TRP A O 1
ATOM 2653 N N . ALA A 1 318 ? -9.580 8.318 6.640 1.00 13.17 318 ALA A N 1
ATOM 2654 C CA . ALA A 1 318 ? -9.337 8.236 5.211 1.00 14.32 318 ALA A CA 1
ATOM 2655 C C . ALA A 1 318 ? -8.751 9.550 4.680 1.00 15.72 318 ALA A C 1
ATOM 2656 O O . ALA A 1 318 ? -8.920 10.594 5.317 1.00 16.33 318 ALA A O 1
ATOM 2658 N N . ILE A 1 319 ? -8.081 9.399 3.523 1.00 16.26 319 ILE A N 1
ATOM 2659 C CA . ILE A 1 319 ? -7.481 10.520 2.812 1.00 17.56 319 ILE A CA 1
ATOM 2660 C C . ILE A 1 319 ? -8.383 10.897 1.654 1.00 16.01 319 ILE A C 1
ATOM 2661 O O . ILE A 1 319 ? -8.760 10.065 0.817 1.00 18.65 319 ILE A O 1
ATOM 2666 N N . THR A 1 320 ? -8.751 12.192 1.554 1.00 18.09 320 THR A N 1
ATOM 2667 C CA . THR A 1 320 ? -9.635 12.577 0.467 1.00 16.57 320 THR A CA 1
ATOM 2668 C C . THR A 1 320 ? -8.867 12.838 -0.824 1.00 17.48 320 THR A C 1
ATOM 2669 O O . THR A 1 320 ? -7.647 13.034 -0.835 1.00 20.40 320 THR A O 1
ATOM 2673 N N . ALA A 1 321 ? -9.605 12.900 -1.940 1.00 18.03 321 ALA A N 1
ATOM 2674 C CA . ALA A 1 321 ? -8.917 13.188 -3.205 1.00 21.86 321 ALA A CA 1
ATOM 2675 C C . ALA A 1 321 ? -8.452 14.646 -3.238 1.00 21.69 321 ALA A C 1
ATOM 2676 O O . ALA A 1 321 ? -7.635 15.056 -4.086 1.00 26.29 321 ALA A O 1
ATOM 2678 N N . THR A 1 322 ? -8.907 15.488 -2.311 1.00 22.04 322 THR A N 1
ATOM 2679 C CA . THR A 1 322 ? -8.436 16.877 -2.384 1.00 22.16 322 THR A CA 1
ATOM 2680 C C . THR A 1 322 ? -7.175 17.108 -1.567 1.00 23.17 322 THR A C 1
ATOM 2681 O O . THR A 1 322 ? -6.560 18.186 -1.645 1.00 26.63 322 THR A O 1
ATOM 2685 N N . ASN A 1 323 ? -6.787 16.142 -0.740 1.00 21.18 323 ASN A N 1
ATOM 2686 C CA . ASN A 1 323 ? -5.560 16.281 0.080 1.00 21.26 323 ASN A CA 1
ATOM 2687 C C . ASN A 1 323 ? -4.342 16.415 -0.816 1.00 21.96 323 ASN A C 1
ATOM 2688 O O . ASN A 1 323 ? -4.080 15.518 -1.639 1.00 22.44 323 ASN A O 1
ATOM 2693 N N . LYS A 1 324 ? -3.602 17.513 -0.742 1.00 19.99 324 LYS A N 1
ATOM 2694 C CA . LYS A 1 324 ? -2.477 17.757 -1.652 1.00 23.67 324 LYS A CA 1
ATOM 2695 C C . LYS A 1 324 ? -1.171 17.162 -1.148 1.00 22.74 324 LYS A C 1
ATOM 2696 O O . LYS A 1 324 ? -0.166 17.306 -1.846 1.00 25.11 324 LYS A O 1
ATOM 2702 N N . ASN A 1 325 ? -1.246 16.529 0.010 1.00 20.22 325 ASN A N 1
ATOM 2703 C CA . ASN A 1 325 ? -0.082 15.930 0.667 1.00 20.02 325 ASN A CA 1
ATOM 2704 C C . ASN A 1 325 ? -0.365 14.519 1.135 1.00 18.27 325 ASN A C 1
ATOM 2705 O O . ASN A 1 325 ? -0.281 14.203 2.328 1.00 20.63 325 ASN A O 1
ATOM 2710 N N . PRO A 1 326 ? -0.700 13.656 0.196 1.00 18.22 326 PRO A N 1
ATOM 2711 C CA . PRO A 1 326 ? -1.066 12.280 0.560 1.00 19.16 326 PRO A CA 1
ATOM 2712 C C . PRO A 1 326 ? 0.113 11.511 1.115 1.00 17.74 326 PRO A C 1
ATOM 2713 O O . PRO A 1 326 ? -0.096 10.662 1.999 1.00 19.93 326 PRO A O 1
ATOM 2717 N N . VAL A 1 327 ? 1.329 11.795 0.663 1.00 20.73 327 VAL A N 1
ATOM 2718 C CA . VAL A 1 327 ? 2.491 11.070 1.218 1.00 20.06 327 VAL A CA 1
ATOM 2719 C C . VAL A 1 327 ? 2.747 11.544 2.637 1.00 20.86 327 VAL A C 1
ATOM 2720 O O . VAL A 1 327 ? 2.948 10.700 3.551 1.00 20.81 327 VAL A O 1
ATOM 2724 N N . GLU A 1 328 ? 2.758 12.847 2.926 1.00 19.02 328 GLU A N 1
ATOM 2725 C CA . GLU A 1 328 ? 2.959 13.230 4.341 1.00 17.52 328 GLU A CA 1
ATOM 2726 C C . GLU A 1 328 ? 1.820 12.722 5.174 1.00 15.30 328 GLU A C 1
ATOM 2727 O O . GLU A 1 328 ? 1.993 12.376 6.366 1.00 19.02 328 GLU A O 1
ATOM 2733 N N . THR A 1 329 ? 0.613 12.625 4.580 1.00 17.41 329 THR A N 1
ATOM 2734 C CA . THR A 1 329 ? -0.525 12.123 5.374 1.00 17.27 329 THR A CA 1
ATOM 2735 C C . THR A 1 329 ? -0.368 10.647 5.700 1.00 16.59 329 THR A C 1
ATOM 2736 O O . THR A 1 329 ? -0.654 10.256 6.850 1.00 16.66 329 THR A O 1
ATOM 2740 N N . ILE A 1 330 ? 0.038 9.826 4.742 1.00 17.25 330 ILE A N 1
ATOM 2741 C CA . ILE A 1 330 ? 0.170 8.393 5.080 1.00 15.77 330 ILE A CA 1
ATOM 2742 C C . ILE A 1 330 ? 1.311 8.218 6.084 1.00 16.46 330 ILE A C 1
ATOM 2743 O O . ILE A 1 330 ? 1.256 7.312 6.924 1.00 16.52 330 ILE A O 1
ATOM 2748 N N . LYS A 1 331 ? 2.331 9.104 6.040 1.00 17.09 331 LYS A N 1
ATOM 2749 C CA . LYS A 1 331 ? 3.424 8.936 7.029 1.00 16.78 331 LYS A CA 1
ATOM 2750 C C . LYS A 1 331 ? 2.903 9.274 8.416 1.00 15.41 331 LYS A C 1
ATOM 2751 O O . LYS A 1 331 ? 3.265 8.646 9.417 1.00 18.61 331 LYS A O 1
ATOM 2757 N N . LEU A 1 332 ? 2.073 10.293 8.513 1.00 15.77 332 LEU A N 1
ATOM 2758 C CA . LEU A 1 332 ? 1.474 10.663 9.787 1.00 15.18 332 LEU A CA 1
ATOM 2759 C C . LEU A 1 332 ? 0.648 9.496 10.289 1.00 15.85 332 LEU A C 1
ATOM 2760 O O . LEU A 1 332 ? 0.738 9.047 11.449 1.00 17.04 332 LEU A O 1
ATOM 2765 N N . PHE A 1 333 ? -0.183 8.957 9.390 1.00 15.34 333 PHE A N 1
ATOM 2766 C CA . PHE A 1 333 ? -0.993 7.814 9.819 1.00 13.65 333 PHE A CA 1
ATOM 2767 C C . PHE A 1 333 ? -0.101 6.658 10.271 1.00 13.69 333 PHE A C 1
ATOM 2768 O O . PHE A 1 333 ? -0.471 5.971 11.222 1.00 16.71 333 PHE A O 1
ATOM 2776 N N . ASP A 1 334 ? 1.052 6.442 9.613 1.00 14.59 334 ASP A N 1
ATOM 2777 C CA . ASP A 1 334 ? 1.893 5.313 9.991 1.00 14.62 334 ASP A CA 1
ATOM 2778 C C . ASP A 1 334 ? 2.515 5.513 11.362 1.00 15.73 334 ASP A C 1
ATOM 2779 O O . ASP A 1 334 ? 2.864 4.541 12.052 1.00 18.36 334 ASP A O 1
ATOM 2784 N N . PHE A 1 335 ? 2.708 6.760 11.761 1.00 16.74 335 PHE A N 1
ATOM 2785 C CA . PHE A 1 335 ? 3.297 7.049 13.078 1.00 16.86 335 PHE A CA 1
ATOM 2786 C C . PHE A 1 335 ? 2.453 6.403 14.155 1.00 20.01 335 PHE A C 1
ATOM 2787 O O . PHE A 1 335 ? 3.001 5.906 15.146 1.00 16.91 335 PHE A O 1
ATOM 2795 N N . TYR A 1 336 ? 1.124 6.367 13.949 1.00 15.49 336 TYR A N 1
ATOM 2796 C CA . TYR A 1 336 ? 0.309 5.770 15.020 1.00 14.19 336 TYR A CA 1
ATOM 2797 C C . TYR A 1 336 ? 0.516 4.274 15.204 1.00 13.17 336 TYR A C 1
ATOM 2798 O O . TYR A 1 336 ? 0.120 3.773 16.275 1.00 18.17 336 TYR A O 1
ATOM 2807 N N . PHE A 1 337 ? 1.103 3.585 14.234 1.00 16.33 337 PHE A N 1
ATOM 2808 C CA . PHE A 1 337 ? 1.252 2.149 14.306 1.00 16.31 337 PHE A CA 1
ATOM 2809 C C . PHE A 1 337 ? 2.670 1.753 14.721 1.00 17.98 337 PHE A C 1
ATOM 2810 O O . PHE A 1 337 ? 2.960 0.538 14.749 1.00 21.90 337 PHE A O 1
ATOM 2818 N N . GLY A 1 338 ? 3.517 2.731 15.031 1.00 17.25 338 GLY A N 1
ATOM 2819 C CA . GLY A 1 338 ? 4.830 2.508 15.629 1.00 16.21 338 GLY A CA 1
ATOM 2820 C C . GLY A 1 338 ? 4.728 2.502 17.138 1.00 15.23 338 GLY A C 1
ATOM 2821 O O . GLY A 1 338 ? 3.678 2.797 17.722 1.00 16.69 338 GLY A O 1
ATOM 2822 N N . PRO A 1 339 ? 5.793 2.110 17.831 1.00 17.36 339 PRO A N 1
ATOM 2823 C CA . PRO A 1 339 ? 5.675 2.001 19.303 1.00 14.94 339 PRO A CA 1
ATOM 2824 C C . PRO A 1 339 ? 5.255 3.291 19.980 1.00 15.80 339 PRO A C 1
ATOM 2825 O O . PRO A 1 339 ? 4.343 3.274 20.821 1.00 17.51 339 PRO A O 1
ATOM 2829 N N . LYS A 1 340 ? 5.919 4.397 19.669 1.00 16.45 340 LYS A N 1
ATOM 2830 C CA . LYS A 1 340 ? 5.566 5.639 20.361 1.00 15.87 340 LYS A CA 1
ATOM 2831 C C . LYS A 1 340 ? 4.171 6.114 19.999 1.00 16.97 340 LYS A C 1
ATOM 2832 O O . LYS A 1 340 ? 3.426 6.521 20.897 1.00 16.12 340 LYS A O 1
ATOM 2838 N N . GLY A 1 341 ? 3.836 6.063 18.693 1.00 15.94 341 GLY A N 1
ATOM 2839 C CA . GLY A 1 341 ? 2.494 6.506 18.333 1.00 16.44 341 GLY A CA 1
ATOM 2840 C C . GLY A 1 341 ? 1.408 5.687 18.996 1.00 15.67 341 GLY A C 1
ATOM 2841 O O . GLY A 1 341 ? 0.367 6.201 19.410 1.00 17.50 341 GLY A O 1
ATOM 2842 N N . ARG A 1 342 ? 1.663 4.397 19.077 1.00 15.75 342 ARG A N 1
ATOM 2843 C CA . ARG A 1 342 ? 0.686 3.542 19.719 1.00 14.67 342 ARG A CA 1
ATOM 2844 C C . ARG A 1 342 ? 0.587 3.884 21.184 1.00 16.48 342 ARG A C 1
ATOM 2845 O O . ARG A 1 342 ? -0.507 3.865 21.714 1.00 18.63 342 ARG A O 1
ATOM 2853 N N . GLU A 1 343 ? 1.699 4.197 21.853 1.00 14.20 343 GLU A N 1
ATOM 2854 C CA . GLU A 1 343 ? 1.614 4.539 23.280 1.00 13.52 343 GLU A CA 1
ATOM 2855 C C . GLU A 1 343 ? 0.775 5.785 23.480 1.00 13.73 343 GLU A C 1
ATOM 2856 O O . GLU A 1 343 ? -0.080 5.848 24.370 1.00 16.06 343 GLU A O 1
ATOM 2862 N N . LEU A 1 344 ? 1.020 6.837 22.688 1.00 14.38 344 LEU A N 1
ATOM 2863 C CA . LEU A 1 344 ? 0.269 8.081 22.900 1.00 14.02 344 LEU A CA 1
ATOM 2864 C C . LEU A 1 344 ? -1.227 7.904 22.635 1.00 13.77 344 LEU A C 1
ATOM 2865 O O . LEU A 1 344 ? -2.096 8.361 23.385 1.00 14.74 344 LEU A O 1
ATOM 2870 N N . SER A 1 345 ? -1.538 7.233 21.522 1.00 15.28 345 SER A N 1
ATOM 2871 C CA . SER A 1 345 ? -2.943 7.072 21.103 1.00 14.31 345 SER A CA 1
ATOM 2872 C C . SER A 1 345 ? -3.728 6.212 22.077 1.00 14.65 345 SER A C 1
ATOM 2873 O O . SER A 1 345 ? -4.957 6.239 22.058 1.00 16.04 345 SER A O 1
ATOM 2876 N N . ASN A 1 346 ? -3.055 5.473 22.938 1.00 13.11 346 ASN A N 1
ATOM 2877 C CA . ASN A 1 346 ? -3.743 4.707 23.959 1.00 13.02 346 ASN A CA 1
ATOM 2878 C C . ASN A 1 346 ? -3.734 5.343 25.336 1.00 12.97 346 ASN A C 1
ATOM 2879 O O . ASN A 1 346 ? -4.778 5.309 25.975 1.00 14.57 346 ASN A O 1
ATOM 2884 N N . PHE A 1 347 ? -2.597 5.872 25.799 1.00 12.83 347 PHE A N 1
ATOM 2885 C CA . PHE A 1 347 ? -2.395 6.276 27.162 1.00 13.94 347 PHE A CA 1
ATOM 2886 C C . PHE A 1 347 ? -2.396 7.780 27.362 1.00 12.67 347 PHE A C 1
ATOM 2887 O O . PHE A 1 347 ? -2.461 8.137 28.551 1.00 14.37 347 PHE A O 1
ATOM 2895 N N . GLY A 1 348 ? -2.335 8.566 26.305 1.00 13.31 348 GLY A N 1
ATOM 2896 C CA . GLY A 1 348 ? -2.330 10.009 26.521 1.00 13.70 348 GLY A CA 1
ATOM 2897 C C . GLY A 1 348 ? -0.972 10.635 26.355 1.00 13.92 348 GLY A C 1
ATOM 2898 O O . GLY A 1 348 ? -0.364 10.505 25.286 1.00 15.14 348 GLY A O 1
ATOM 2899 N N . VAL A 1 349 ? -0.465 11.328 27.384 1.00 14.56 349 VAL A N 1
ATOM 2900 C CA . VAL A 1 349 ? 0.829 12.055 27.209 1.00 15.08 349 VAL A CA 1
ATOM 2901 C C . VAL A 1 349 ? 1.724 11.737 28.397 1.00 14.50 349 VAL A C 1
ATOM 2902 O O . VAL A 1 349 ? 1.296 11.827 29.565 1.00 15.13 349 VAL A O 1
ATOM 2906 N N . PRO A 1 350 ? 2.979 11.380 28.117 1.00 16.21 350 PRO A N 1
ATOM 2907 C CA . PRO A 1 350 ? 3.903 11.024 29.194 1.00 15.53 350 PRO A CA 1
ATOM 2908 C C . PRO A 1 350 ? 4.212 12.259 30.041 1.00 16.97 350 PRO A C 1
ATOM 2909 O O . PRO A 1 350 ? 4.421 13.349 29.526 1.00 19.43 350 PRO A O 1
ATOM 2913 N N . GLY A 1 351 ? 4.164 12.054 31.364 1.00 16.14 351 GLY A N 1
ATOM 2914 C CA . GLY A 1 351 ? 4.324 13.171 32.299 1.00 16.92 351 GLY A CA 1
ATOM 2915 C C . GLY A 1 351 ? 2.989 13.833 32.630 1.00 16.99 351 GLY A C 1
ATOM 2916 O O . GLY A 1 351 ? 2.918 14.603 33.594 1.00 17.62 351 GLY A O 1
ATOM 2917 N N . LEU A 1 352 ? 1.960 13.496 31.863 1.00 16.59 352 LEU A N 1
ATOM 2918 C CA . LEU A 1 352 ? 0.649 14.100 32.132 1.00 15.05 352 LEU A CA 1
ATOM 2919 C C . LEU A 1 352 ? -0.328 13.054 32.668 1.00 15.66 352 LEU A C 1
ATOM 2920 O O . LEU A 1 352 ? -0.833 13.181 33.800 1.00 19.06 352 LEU A O 1
ATOM 2925 N N . THR A 1 353 ? -0.590 12.008 31.879 1.00 13.86 353 THR A N 1
ATOM 2926 C CA . THR A 1 353 ? -1.486 10.964 32.346 1.00 12.80 353 THR A CA 1
ATOM 2927 C C . THR A 1 353 ? -0.801 9.667 32.757 1.00 13.34 353 THR A C 1
ATOM 2928 O O . THR A 1 353 ? -1.407 8.878 33.502 1.00 15.51 353 THR A O 1
ATOM 2932 N N . TYR A 1 354 ? 0.416 9.444 32.297 1.00 14.39 354 TYR A N 1
ATOM 2933 C CA . TYR A 1 354 ? 1.183 8.244 32.592 1.00 13.82 354 TYR A CA 1
ATOM 2934 C C . TYR A 1 354 ? 2.672 8.602 32.661 1.00 14.83 354 TYR A C 1
ATOM 2935 O O . TYR A 1 354 ? 3.092 9.683 32.235 1.00 16.51 354 TYR A O 1
ATOM 2944 N N . ASP A 1 355 ? 3.413 7.662 33.211 1.00 14.13 355 ASP A N 1
ATOM 2945 C CA . ASP A 1 355 ? 4.859 7.759 33.202 1.00 17.36 355 ASP A CA 1
ATOM 2946 C C . ASP A 1 355 ? 5.453 6.461 32.714 1.00 15.35 355 ASP A C 1
ATOM 2947 O O . ASP A 1 355 ? 4.807 5.415 32.933 1.00 17.80 355 ASP A O 1
ATOM 2952 N N . ILE A 1 356 ? 6.618 6.531 32.070 1.00 17.29 356 ILE A N 1
ATOM 2953 C CA . ILE A 1 356 ? 7.315 5.272 31.764 1.00 19.27 356 ILE A CA 1
ATOM 2954 C C . ILE A 1 356 ? 8.051 4.812 33.022 1.00 19.84 356 ILE A C 1
ATOM 2955 O O . ILE A 1 356 ? 8.893 5.533 33.567 1.00 22.58 356 ILE A O 1
ATOM 2960 N N . LYS A 1 357 ? 7.702 3.618 33.502 1.00 22.81 357 LYS A N 1
ATOM 2961 C CA . LYS A 1 357 ? 8.366 3.063 34.691 1.00 22.60 357 LYS A CA 1
ATOM 2962 C C . LYS A 1 357 ? 8.828 1.655 34.340 1.00 25.12 357 LYS A C 1
ATOM 2963 O O . LYS A 1 357 ? 8.039 0.830 33.878 1.00 32.01 357 LYS A O 1
ATOM 2969 N N . ASN A 1 358 ? 10.104 1.371 34.547 1.00 30.17 358 ASN A N 1
ATOM 2970 C CA . ASN A 1 358 ? 10.703 0.121 34.103 1.00 29.56 358 ASN A CA 1
ATOM 2971 C C . ASN A 1 358 ? 10.355 -0.102 32.633 1.00 25.96 358 ASN A C 1
ATOM 2972 O O . ASN A 1 358 ? 10.032 -1.201 32.255 1.00 31.99 358 ASN A O 1
ATOM 2977 N N . GLY A 1 359 ? 10.387 0.967 31.830 1.00 28.76 359 GLY A N 1
ATOM 2978 C CA . GLY A 1 359 ? 10.122 0.810 30.398 1.00 25.10 359 GLY A CA 1
ATOM 2979 C C . GLY A 1 359 ? 8.675 0.622 30.016 1.00 23.81 359 GLY A C 1
ATOM 2980 O O . GLY A 1 359 ? 8.404 0.449 28.822 1.00 29.69 359 GLY A O 1
ATOM 2981 N N . LYS A 1 360 ? 7.737 0.645 30.966 1.00 26.53 360 LYS A N 1
ATOM 2982 C CA . LYS A 1 360 ? 6.347 0.464 30.582 1.00 28.46 360 LYS A CA 1
ATOM 2983 C C . LYS A 1 360 ? 5.493 1.689 30.890 1.00 22.59 360 LYS A C 1
ATOM 2984 O O . LYS A 1 360 ? 5.784 2.361 31.884 1.00 24.00 360 LYS A O 1
ATOM 2990 N N . PRO A 1 361 ? 4.475 1.980 30.117 1.00 22.12 361 PRO A N 1
ATOM 2991 C CA . PRO A 1 361 ? 3.566 3.077 30.449 1.00 17.99 361 PRO A CA 1
ATOM 2992 C C . PRO A 1 361 ? 2.703 2.694 31.653 1.00 16.37 361 PRO A C 1
ATOM 2993 O O . PRO A 1 361 ? 2.003 1.679 31.677 1.00 19.99 361 PRO A O 1
ATOM 2997 N N . VAL A 1 362 ? 2.791 3.530 32.676 1.00 16.48 362 VAL A N 1
ATOM 2998 C CA . VAL A 1 362 ? 2.000 3.289 33.882 1.00 16.48 362 VAL A CA 1
ATOM 2999 C C . VAL A 1 362 ? 1.147 4.492 34.183 1.00 15.86 362 VAL A C 1
ATOM 3000 O O . VAL A 1 362 ? 1.672 5.576 34.418 1.00 17.27 362 VAL A O 1
ATOM 3004 N N . TYR A 1 363 ? -0.186 4.320 34.175 1.00 15.68 363 TYR A N 1
ATOM 3005 C CA . TYR A 1 363 ? -1.038 5.460 34.496 1.00 14.50 363 TYR A CA 1
ATOM 3006 C C . TYR A 1 363 ? -0.751 6.005 35.890 1.00 15.49 363 TYR A C 1
ATOM 3007 O O . TYR A 1 363 ? -0.453 5.273 36.840 1.00 17.72 363 TYR A O 1
ATOM 3016 N N . LYS A 1 364 ? -0.910 7.315 36.030 1.00 17.30 364 LYS A N 1
ATOM 3017 C CA . LYS A 1 364 ? -0.782 7.954 37.343 1.00 18.02 364 LYS A CA 1
ATOM 3018 C C . LYS A 1 364 ? -1.958 7.564 38.228 1.00 19.02 364 LYS A C 1
ATOM 3019 O O . LYS A 1 364 ? -3.053 7.272 37.713 1.00 17.25 364 LYS A O 1
ATOM 3025 N N . ASP A 1 365 ? -1.744 7.539 39.540 1.00 19.84 365 ASP A N 1
ATOM 3026 C CA . ASP A 1 365 ? -2.819 7.289 40.489 1.00 24.07 365 ASP A CA 1
ATOM 3027 C C . ASP A 1 365 ? -3.926 8.309 40.344 1.00 20.99 365 ASP A C 1
ATOM 3028 O O . ASP A 1 365 ? -5.104 7.972 40.520 1.00 22.87 365 ASP A O 1
ATOM 3033 N N . THR A 1 366 ? -3.628 9.560 40.012 1.00 22.35 366 THR A N 1
ATOM 3034 C CA . THR A 1 366 ? -4.788 10.447 39.850 1.00 23.19 366 THR A CA 1
ATOM 3035 C C . THR A 1 366 ? -5.686 10.007 38.696 1.00 22.27 366 THR A C 1
ATOM 3036 O O . THR A 1 366 ? -6.884 10.345 38.757 1.00 31.86 366 THR A O 1
ATOM 3040 N N . VAL A 1 367 ? -5.182 9.277 37.704 1.00 16.07 367 VAL A N 1
ATOM 3041 C CA . VAL A 1 367 ? -6.036 8.802 36.606 1.00 16.50 367 VAL A CA 1
ATOM 3042 C C . VAL A 1 367 ? -6.766 7.559 37.052 1.00 16.45 367 VAL A C 1
ATOM 3043 O O . VAL A 1 367 ? -7.985 7.452 36.830 1.00 18.24 367 VAL A O 1
ATOM 3047 N N . LEU A 1 368 ? -6.045 6.631 37.708 1.00 17.43 368 LEU A N 1
ATOM 3048 C CA . LEU A 1 368 ? -6.682 5.364 38.092 1.00 16.72 368 LEU A CA 1
ATOM 3049 C C . LEU A 1 368 ? -7.732 5.566 39.181 1.00 18.31 368 LEU A C 1
ATOM 3050 O O . LEU A 1 368 ? -8.686 4.770 39.294 1.00 23.81 368 LEU A O 1
ATOM 3055 N N . LYS A 1 369 ? -7.590 6.570 40.034 1.00 19.26 369 LYS A N 1
ATOM 3056 C CA . LYS A 1 369 ? -8.510 6.706 41.166 1.00 19.27 369 LYS A CA 1
ATOM 3057 C C . LYS A 1 369 ? -9.628 7.723 40.893 1.00 20.30 369 LYS A C 1
ATOM 3058 O O . LYS A 1 369 ? -10.442 7.969 41.790 1.00 23.95 369 LYS A O 1
ATOM 3064 N N . ALA A 1 370 ? -9.668 8.328 39.715 1.00 19.00 370 ALA A N 1
ATOM 3065 C CA . ALA A 1 370 ? -10.646 9.332 39.384 1.00 19.85 370 ALA A CA 1
ATOM 3066 C C . ALA A 1 370 ? -12.034 8.735 39.288 1.00 21.46 370 ALA A C 1
ATOM 3067 O O . ALA A 1 370 ? -12.188 7.540 39.026 1.00 24.65 370 ALA A O 1
ATOM 3069 N N . ALA A 1 371 ? -13.063 9.560 39.503 1.00 26.37 371 ALA A N 1
ATOM 3070 C CA . ALA A 1 371 ? -14.434 9.020 39.429 1.00 25.87 371 ALA A CA 1
ATOM 3071 C C . ALA A 1 371 ? -14.784 8.624 38.021 1.00 22.23 371 ALA A C 1
ATOM 3072 O O . ALA A 1 371 ? -15.560 7.704 37.759 1.00 23.92 371 ALA A O 1
ATOM 3074 N N . GLN A 1 372 ? -14.248 9.298 37.008 1.00 23.16 372 GLN A N 1
ATOM 3075 C CA A GLN A 1 372 ? -14.568 8.957 35.626 0.50 21.35 372 GLN A CA 1
ATOM 3076 C CA B GLN A 1 372 ? -14.542 8.995 35.608 0.50 20.95 372 GLN A CA 1
ATOM 3077 C C . GLN A 1 372 ? -13.771 7.756 35.158 1.00 22.63 372 GLN A C 1
ATOM 3078 O O . GLN A 1 372 ? -12.556 7.655 35.445 1.00 19.48 372 GLN A O 1
ATOM 3089 N N . PRO A 1 373 ? -14.406 6.842 34.422 1.00 18.43 373 PRO A N 1
ATOM 3090 C CA . PRO A 1 373 ? -13.642 5.734 33.846 1.00 17.46 373 PRO A CA 1
ATOM 3091 C C . PRO A 1 373 ? -12.461 6.237 33.018 1.00 15.52 373 PRO A C 1
ATOM 3092 O O . PRO A 1 373 ? -12.538 7.277 32.374 1.00 15.32 373 PRO A O 1
ATOM 3096 N N . VAL A 1 374 ? -11.381 5.479 33.014 1.00 14.86 374 VAL A N 1
ATOM 3097 C CA . VAL A 1 374 ? -10.150 5.880 32.299 1.00 15.53 374 VAL A CA 1
ATOM 3098 C C . VAL A 1 374 ? -10.419 6.035 30.818 1.00 14.62 374 VAL A C 1
ATOM 3099 O O . VAL A 1 374 ? -9.870 6.959 30.196 1.00 15.97 374 VAL A O 1
ATOM 3103 N N . ASN A 1 375 ? -11.291 5.238 30.183 1.00 14.32 375 ASN A N 1
ATOM 3104 C CA . ASN A 1 375 ? -11.476 5.527 28.728 1.00 13.37 375 ASN A CA 1
ATOM 3105 C C . ASN A 1 375 ? -12.124 6.891 28.525 1.00 13.50 375 ASN A C 1
ATOM 3106 O O . ASN A 1 375 ? -11.743 7.630 27.610 1.00 14.80 375 ASN A O 1
ATOM 3111 N N . ASN A 1 376 ? -13.078 7.292 29.371 1.00 13.11 376 ASN A N 1
ATOM 3112 C CA . ASN A 1 376 ? -13.674 8.628 29.279 1.00 15.18 376 ASN A CA 1
ATOM 3113 C C . ASN A 1 376 ? -12.589 9.696 29.437 1.00 15.29 376 ASN A C 1
ATOM 3114 O O . ASN A 1 376 ? -12.557 10.730 28.757 1.00 14.92 376 ASN A O 1
ATOM 3119 N N . GLN A 1 377 ? -11.648 9.452 30.363 1.00 15.04 377 GLN A N 1
ATOM 3120 C CA . GLN A 1 377 ? -10.571 10.415 30.586 1.00 14.76 377 GLN A CA 1
ATOM 3121 C C . GLN A 1 377 ? -9.660 10.510 29.373 1.00 15.45 377 GLN A C 1
ATOM 3122 O O . GLN A 1 377 ? -9.130 11.600 29.076 1.00 17.09 377 GLN A O 1
ATOM 3128 N N . MET A 1 378 ? -9.454 9.388 28.709 1.00 13.62 378 MET A N 1
ATOM 3129 C CA . MET A 1 378 ? -8.675 9.395 27.471 1.00 13.57 378 MET A CA 1
ATOM 3130 C C . MET A 1 378 ? -9.387 10.174 26.374 1.00 12.84 378 MET A C 1
ATOM 3131 O O . MET A 1 378 ? -8.729 10.956 25.660 1.00 14.54 378 MET A O 1
ATOM 3136 N N . TYR A 1 379 ? -10.709 9.969 26.205 1.00 14.02 379 TYR A N 1
ATOM 3137 C CA . TYR A 1 379 ? -11.378 10.718 25.128 1.00 13.60 379 TYR A CA 1
ATOM 3138 C C . TYR A 1 379 ? -11.167 12.223 25.243 1.00 13.82 379 TYR A C 1
ATOM 3139 O O . TYR A 1 379 ? -11.021 12.950 24.263 1.00 15.77 379 TYR A O 1
ATOM 3148 N N . ASP A 1 380 ? -11.199 12.675 26.510 1.00 14.55 380 ASP A N 1
ATOM 3149 C CA . ASP A 1 380 ? -11.146 14.100 26.788 1.00 14.15 380 ASP A CA 1
ATOM 3150 C C . ASP A 1 380 ? -9.814 14.708 26.381 1.00 12.97 380 ASP A C 1
ATOM 3151 O O . ASP A 1 380 ? -9.794 15.939 26.259 1.00 16.63 380 ASP A O 1
ATOM 3156 N N . ILE A 1 381 ? -8.770 13.915 26.206 1.00 14.28 381 ILE A N 1
ATOM 3157 C CA . ILE A 1 381 ? -7.475 14.475 25.776 1.00 13.58 381 ILE A CA 1
ATOM 3158 C C . ILE A 1 381 ? -7.085 13.934 24.417 1.00 14.30 381 ILE A C 1
ATOM 3159 O O . ILE A 1 381 ? -5.959 14.164 23.965 1.00 16.35 381 ILE A O 1
ATOM 3164 N N . GLY A 1 382 ? -8.028 13.241 23.737 1.00 13.69 382 GLY A N 1
ATOM 3165 C CA . GLY A 1 382 ? -7.697 12.785 22.385 1.00 12.35 382 GLY A CA 1
ATOM 3166 C C . GLY A 1 382 ? -7.039 11.429 22.256 1.00 11.48 382 GLY A C 1
ATOM 3167 O O . GLY A 1 382 ? -6.417 11.101 21.186 1.00 15.85 382 GLY A O 1
ATOM 3168 N N . ALA A 1 383 ? -7.126 10.596 23.263 1.00 13.33 383 ALA A N 1
ATOM 3169 C CA . ALA A 1 383 ? -6.721 9.195 23.220 1.00 13.25 383 ALA A CA 1
ATOM 3170 C C . ALA A 1 383 ? -7.960 8.286 23.207 1.00 13.15 383 ALA A C 1
ATOM 3171 O O . ALA A 1 383 ? -9.045 8.726 23.563 1.00 13.42 383 ALA A O 1
ATOM 3173 N N . GLN A 1 384 ? -7.785 7.039 22.776 1.00 13.77 384 GLN A N 1
ATOM 3174 C CA . GLN A 1 384 ? -8.867 6.079 22.652 1.00 11.50 384 GLN A CA 1
ATOM 3175 C C . GLN A 1 384 ? -9.984 6.621 21.752 1.00 14.83 384 GLN A C 1
ATOM 3176 O O . GLN A 1 384 ? -11.176 6.318 21.985 1.00 14.62 384 GLN A O 1
ATOM 3182 N N . ILE A 1 385 ? -9.580 7.352 20.713 1.00 14.01 385 ILE A N 1
ATOM 3183 C CA . ILE A 1 385 ? -10.596 7.913 19.782 1.00 12.62 385 ILE A CA 1
ATOM 3184 C C . ILE A 1 385 ? -10.543 7.127 18.465 1.00 13.59 385 ILE A C 1
ATOM 3185 O O . ILE A 1 385 ? -9.495 6.563 18.140 1.00 15.19 385 ILE A O 1
ATOM 3190 N N . PRO A 1 386 ? -11.649 7.057 17.728 1.00 15.64 386 PRO A N 1
ATOM 3191 C CA . PRO A 1 386 ? -11.764 6.146 16.597 1.00 14.44 386 PRO A CA 1
ATOM 3192 C C . PRO A 1 386 ? -11.139 6.663 15.311 1.00 15.86 386 PRO A C 1
ATOM 3193 O O . PRO A 1 386 ? -11.781 6.698 14.254 1.00 18.36 386 PRO A O 1
ATOM 3197 N N . ILE A 1 387 ? -9.868 7.039 15.436 1.00 15.02 387 ILE A N 1
ATOM 3198 C CA . ILE A 1 387 ? -8.995 7.264 14.277 1.00 13.97 387 ILE A CA 1
ATOM 3199 C C . ILE A 1 387 ? -8.435 5.904 13.857 1.00 14.36 387 ILE A C 1
ATOM 3200 O O . ILE A 1 387 ? -8.731 4.863 14.457 1.00 16.55 387 ILE A O 1
ATOM 3205 N N . GLY A 1 388 ? -7.615 5.831 12.814 1.00 15.14 388 GLY A N 1
ATOM 3206 C CA . GLY A 1 388 ? -6.801 4.629 12.532 1.00 14.89 388 GLY A CA 1
ATOM 3207 C C . GLY A 1 388 ? -5.730 4.463 13.599 1.00 14.22 388 GLY A C 1
ATOM 3208 O O . GLY A 1 388 ? -4.761 5.246 13.627 1.00 16.12 388 GLY A O 1
ATOM 3209 N N . PHE A 1 389 ? -5.886 3.487 14.495 1.00 16.07 389 PHE A N 1
ATOM 3210 C CA . PHE A 1 389 ? -4.937 3.320 15.575 1.00 14.30 389 PHE A CA 1
ATOM 3211 C C . PHE A 1 389 ? -5.056 1.887 16.128 1.00 14.88 389 PHE A C 1
ATOM 3212 O O . PHE A 1 389 ? -6.062 1.210 15.871 1.00 14.70 389 PHE A O 1
ATOM 3220 N N . TRP A 1 390 ? -4.034 1.448 16.839 1.00 14.20 390 TRP A N 1
ATOM 3221 C CA . TRP A 1 390 ? -4.003 0.054 17.328 1.00 13.22 390 TRP A CA 1
ATOM 3222 C C . TRP A 1 390 ? -4.121 0.116 18.835 1.00 13.23 390 TRP A C 1
ATOM 3223 O O . TRP A 1 390 ? -3.133 0.441 19.513 1.00 13.99 390 TRP A O 1
ATOM 3234 N N . GLN A 1 391 ? -5.289 -0.216 19.345 1.00 13.16 391 GLN A N 1
ATOM 3235 C CA . GLN A 1 391 ? -5.483 -0.248 20.797 1.00 13.15 391 GLN A CA 1
ATOM 3236 C C . GLN A 1 391 ? -4.552 -1.260 21.442 1.00 13.09 391 GLN A C 1
ATOM 3237 O O . GLN A 1 391 ? -4.213 -2.276 20.826 1.00 15.35 391 GLN A O 1
ATOM 3243 N N . ASP A 1 392 ? -4.171 -0.985 22.672 1.00 13.98 392 ASP A N 1
ATOM 3244 C CA . ASP A 1 392 ? -3.258 -1.782 23.470 1.00 13.98 392 ASP A CA 1
ATOM 3245 C C . ASP A 1 392 ? -3.977 -2.183 24.759 1.00 14.02 392 ASP A C 1
ATOM 3246 O O . ASP A 1 392 ? -4.157 -1.299 25.612 1.00 15.53 392 ASP A O 1
ATOM 3251 N N . TYR A 1 393 ? -4.374 -3.451 24.859 1.00 13.48 393 TYR A N 1
ATOM 3252 C CA . TYR A 1 393 ? -5.137 -3.873 26.042 1.00 13.99 393 TYR A CA 1
ATOM 3253 C C . TYR A 1 393 ? -4.390 -3.600 27.317 1.00 15.80 393 TYR A C 1
ATOM 3254 O O . TYR A 1 393 ? -5.033 -3.550 28.367 1.00 15.70 393 TYR A O 1
ATOM 3263 N N . GLU A 1 394 ? -3.076 -3.393 27.342 1.00 15.95 394 GLU A N 1
ATOM 3264 C CA A GLU A 1 394 ? -2.404 -3.079 28.609 0.50 16.42 394 GLU A CA 1
ATOM 3265 C CA B GLU A 1 394 ? -2.392 -3.071 28.602 0.50 16.17 394 GLU A CA 1
ATOM 3266 C C . GLU A 1 394 ? -2.957 -1.770 29.156 1.00 15.19 394 GLU A C 1
ATOM 3267 O O . GLU A 1 394 ? -2.997 -1.587 30.377 1.00 17.88 394 GLU A O 1
ATOM 3278 N N . TYR A 1 395 ? -3.433 -0.860 28.289 1.00 14.03 395 TYR A N 1
ATOM 3279 C CA . TYR A 1 395 ? -4.021 0.403 28.826 1.00 12.71 395 TYR A CA 1
ATOM 3280 C C . TYR A 1 395 ? -5.226 0.063 29.686 1.00 13.92 395 TYR A C 1
ATOM 3281 O O . TYR A 1 395 ? -5.474 0.698 30.723 1.00 14.38 395 TYR A O 1
ATOM 3290 N N . GLU A 1 396 ? -5.974 -0.957 29.276 1.00 13.73 396 GLU A N 1
ATOM 3291 C CA . GLU A 1 396 ? -7.244 -1.284 29.927 1.00 14.43 396 GLU A CA 1
ATOM 3292 C C . GLU A 1 396 ? -7.064 -2.162 31.161 1.00 13.35 396 GLU A C 1
ATOM 3293 O O . GLU A 1 396 ? -7.763 -2.069 32.188 1.00 14.54 396 GLU A O 1
ATOM 3299 N N . ARG A 1 397 ? -6.065 -3.062 31.091 1.00 14.36 397 ARG A N 1
ATOM 3300 C CA . ARG A 1 397 ? -5.795 -3.930 32.240 1.00 13.91 397 ARG A CA 1
ATOM 3301 C C . ARG A 1 397 ? -5.546 -3.090 33.477 1.00 13.90 397 ARG A C 1
ATOM 3302 O O . ARG A 1 397 ? -5.972 -3.493 34.541 1.00 15.79 397 ARG A O 1
ATOM 3310 N N . GLN A 1 398 ? -4.916 -1.924 33.330 1.00 14.48 398 GLN A N 1
ATOM 3311 C CA . GLN A 1 398 ? -4.542 -1.133 34.505 1.00 14.55 398 GLN A CA 1
ATOM 3312 C C . GLN A 1 398 ? -5.733 -0.588 35.289 1.00 13.66 398 GLN A C 1
ATOM 3313 O O . GLN A 1 398 ? -5.575 -0.305 36.493 1.00 15.56 398 GLN A O 1
ATOM 3319 N N . TRP A 1 399 ? -6.890 -0.502 34.660 1.00 13.51 399 TRP A N 1
ATOM 3320 C CA . TRP A 1 399 ?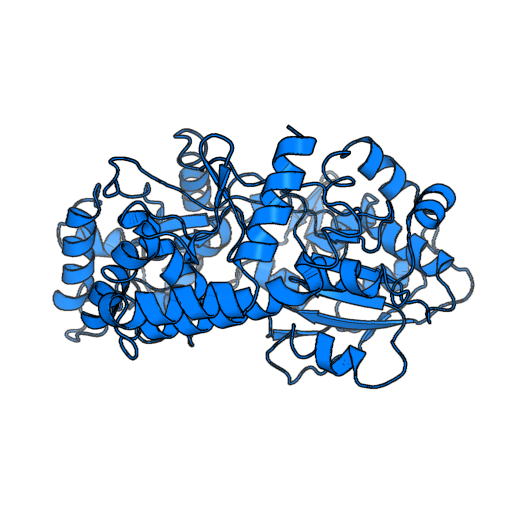 -8.081 0.022 35.359 1.00 15.36 399 TRP A CA 1
ATOM 3321 C C . TRP A 1 399 ? -9.229 -0.990 35.316 1.00 15.82 399 TRP A C 1
ATOM 3322 O O . TRP A 1 399 ? -10.400 -0.616 35.504 1.00 17.71 399 TRP A O 1
ATOM 3333 N N . THR A 1 400 ? -8.898 -2.257 35.117 1.00 14.32 400 THR A N 1
ATOM 3334 C CA A THR A 1 400 ? -9.805 -3.394 35.209 0.50 14.56 400 THR A CA 1
ATOM 3335 C CA B THR A 1 400 ? -9.875 -3.334 35.251 0.50 15.04 400 THR A CA 1
ATOM 3336 C C . THR A 1 400 ? -9.714 -3.949 36.628 1.00 13.97 400 THR A C 1
ATOM 3337 O O . THR A 1 400 ? -8.712 -4.620 36.919 1.00 17.44 400 THR A O 1
ATOM 3344 N N . ASN A 1 401 ? -10.721 -3.619 37.439 1.00 15.55 401 ASN A N 1
ATOM 3345 C CA . ASN A 1 401 ? -10.644 -4.029 38.855 1.00 14.50 401 ASN A CA 1
ATOM 3346 C C . ASN A 1 401 ? -10.939 -5.515 39.040 1.00 15.79 401 ASN A C 1
ATOM 3347 O O . ASN A 1 401 ? -11.271 -6.267 38.099 1.00 17.08 401 ASN A O 1
ATOM 3352 N N . ASP A 1 402 ? -10.832 -6.012 40.270 1.00 14.90 402 ASP A N 1
ATOM 3353 C CA . ASP A 1 402 ? -10.995 -7.446 40.483 1.00 15.08 402 ASP A CA 1
ATOM 3354 C C . ASP A 1 402 ? -12.398 -7.932 40.154 1.00 14.72 402 ASP A C 1
ATOM 3355 O O . ASP A 1 402 ? -12.608 -9.053 39.679 1.00 17.13 402 ASP A O 1
ATOM 3360 N N . VAL A 1 403 ? -13.434 -7.144 40.449 1.00 14.73 403 VAL A N 1
ATOM 3361 C CA . VAL A 1 403 ? -14.807 -7.465 40.068 1.00 15.90 403 VAL A CA 1
ATOM 3362 C C . VAL A 1 403 ? -14.897 -7.635 38.560 1.00 14.71 403 VAL A C 1
ATOM 3363 O O . VAL A 1 403 ? -15.441 -8.606 38.053 1.00 16.44 403 VAL A O 1
ATOM 3367 N N . ALA A 1 404 ? -14.323 -6.710 37.805 1.00 15.35 404 ALA A N 1
ATOM 3368 C CA . ALA A 1 404 ? -14.354 -6.827 36.347 1.00 13.36 404 ALA A CA 1
ATOM 3369 C C . ALA A 1 404 ? -13.558 -8.054 35.910 1.00 16.55 404 ALA A C 1
ATOM 3370 O O . ALA A 1 404 ? -14.016 -8.760 35.000 1.00 15.54 404 ALA A O 1
ATOM 3372 N N . LEU A 1 405 ? -12.421 -8.288 36.497 1.00 17.50 405 LEU A N 1
ATOM 3373 C CA . LEU A 1 405 ? -11.553 -9.359 36.006 1.00 20.75 405 LEU A CA 1
ATOM 3374 C C . LEU A 1 405 ? -12.250 -10.698 36.188 1.00 21.73 405 LEU A C 1
ATOM 3375 O O . LEU A 1 405 ? -12.193 -11.616 35.370 1.00 25.47 405 LEU A O 1
ATOM 3380 N N . GLN A 1 406 ? -12.915 -10.788 37.340 1.00 22.91 406 GLN A N 1
ATOM 3381 C CA . GLN A 1 406 ? -13.518 -12.093 37.676 1.00 31.92 406 GLN A CA 1
ATOM 3382 C C . GLN A 1 406 ? -14.713 -12.269 36.746 1.00 23.23 406 GLN A C 1
ATOM 3383 O O . GLN A 1 406 ? -15.021 -13.382 36.305 1.00 25.60 406 GLN A O 1
ATOM 3389 N N . GLY A 1 407 ? -15.438 -11.234 36.293 1.00 20.99 407 GLY A N 1
ATOM 3390 C CA . GLY A 1 407 ? -16.478 -11.318 35.265 1.00 19.45 407 GLY A CA 1
ATOM 3391 C C . GLY A 1 407 ? -15.966 -11.701 33.888 1.00 15.98 407 GLY A C 1
ATOM 3392 O O . GLY A 1 407 ? -16.484 -12.567 33.151 1.00 17.45 407 GLY A O 1
ATOM 3393 N N . ILE A 1 408 ? -14.879 -11.033 33.443 1.00 15.11 408 ILE A N 1
ATOM 3394 C CA . ILE A 1 408 ? -14.244 -11.385 32.167 1.00 12.83 408 ILE A CA 1
ATOM 3395 C C . ILE A 1 408 ? -13.790 -12.839 32.207 1.00 15.54 408 ILE A C 1
ATOM 3396 O O . ILE A 1 408 ? -14.016 -13.604 31.264 1.00 16.38 408 ILE A O 1
ATOM 3401 N N . ASP A 1 409 ? -13.169 -13.268 33.300 1.00 14.99 409 ASP A N 1
ATOM 3402 C CA . ASP A 1 409 ? -12.668 -14.633 33.382 1.00 14.20 409 ASP A CA 1
ATOM 3403 C C . ASP A 1 409 ? -13.819 -15.631 33.296 1.00 14.85 409 ASP A C 1
ATOM 3404 O O . ASP A 1 409 ? -13.728 -16.673 32.639 1.00 15.91 409 ASP A O 1
ATOM 3409 N N . MET A 1 410 ? -14.931 -15.328 33.973 1.00 14.38 410 MET A N 1
ATOM 3410 C CA A MET A 1 410 ? -16.116 -16.179 33.937 0.50 15.40 410 MET A CA 1
ATOM 3411 C CA B MET A 1 410 ? -16.073 -16.233 33.924 0.50 15.39 410 MET A CA 1
ATOM 3412 C C . MET A 1 410 ? -16.617 -16.357 32.515 1.00 13.24 410 MET A C 1
ATOM 3413 O O . MET A 1 410 ? -16.906 -17.462 32.076 1.00 14.91 410 MET A O 1
ATOM 3422 N N . TYR A 1 411 ? -16.754 -15.236 31.812 1.00 15.76 411 TYR A N 1
ATOM 3423 C CA . TYR A 1 411 ? -17.320 -15.268 30.458 1.00 14.26 411 TYR A CA 1
ATOM 3424 C C . TYR A 1 411 ? -16.380 -16.005 29.510 1.00 14.15 411 TYR A C 1
ATOM 3425 O O . TYR A 1 411 ? -16.824 -16.786 28.659 1.00 17.63 411 TYR A O 1
ATOM 3434 N N . ILE A 1 412 ? -15.066 -15.780 29.635 1.00 16.88 412 ILE A N 1
ATOM 3435 C CA . ILE A 1 412 ? -14.104 -16.485 28.757 1.00 15.63 412 ILE A CA 1
ATOM 3436 C C . ILE A 1 412 ? -14.151 -17.963 29.081 1.00 14.69 412 ILE A C 1
ATOM 3437 O O . ILE A 1 412 ? -14.147 -18.758 28.150 1.00 17.13 412 ILE A O 1
ATOM 3442 N N . LYS A 1 413 ? -14.116 -18.325 30.361 1.00 15.67 413 LYS A N 1
ATOM 3443 C CA . LYS A 1 413 ? -14.030 -19.743 30.757 1.00 16.82 413 LYS A CA 1
ATOM 3444 C C . LYS A 1 413 ? -15.272 -20.509 30.337 1.00 16.88 413 LYS A C 1
ATOM 3445 O O . LYS A 1 413 ? -15.192 -21.663 29.885 1.00 17.74 413 LYS A O 1
ATOM 3451 N N . ASN A 1 414 ? -16.432 -19.817 30.535 1.00 15.15 414 ASN A N 1
ATOM 3452 C CA . ASN A 1 414 ? -17.674 -20.568 30.266 1.00 16.59 414 ASN A CA 1
ATOM 3453 C C . ASN A 1 414 ? -18.137 -20.416 28.833 1.00 16.70 414 ASN A C 1
ATOM 3454 O O . ASN A 1 414 ? -19.160 -21.036 28.494 1.00 18.69 414 ASN A O 1
ATOM 3459 N N . LYS A 1 415 ? -17.420 -19.701 27.984 1.00 16.79 415 LYS A N 1
ATOM 3460 C CA A LYS A 1 415 ? -17.698 -19.646 26.541 0.50 16.77 415 LYS A CA 1
ATOM 3461 C CA B LYS A 1 415 ? -17.694 -19.627 26.543 0.50 16.86 415 LYS A CA 1
ATOM 3462 C C . LYS A 1 415 ? -19.108 -19.153 26.251 1.00 16.14 415 LYS A C 1
ATOM 3463 O O . LYS A 1 415 ? -19.819 -19.662 25.385 1.00 19.24 415 LYS A O 1
ATOM 3474 N N . TYR A 1 416 ? -19.581 -18.113 26.950 1.00 15.98 416 TYR A N 1
ATOM 3475 C CA . TYR A 1 416 ? -20.899 -17.582 26.627 1.00 14.99 416 TYR A CA 1
ATOM 3476 C C . TYR A 1 416 ? -20.910 -16.862 25.288 1.00 16.51 416 TYR A C 1
ATOM 3477 O O . TYR A 1 416 ? -21.985 -16.768 24.665 1.00 15.65 416 TYR A O 1
ATOM 3486 N N . VAL A 1 417 ? -19.738 -16.333 24.870 1.00 15.71 417 VAL A N 1
ATOM 3487 C CA . VAL A 1 417 ? -19.768 -15.521 23.647 1.00 14.83 417 VAL A CA 1
ATOM 3488 C C . VAL A 1 417 ? -20.079 -16.332 22.395 1.00 15.89 417 VAL A C 1
ATOM 3489 O O . VAL A 1 417 ? -19.438 -17.330 22.143 1.00 15.64 417 VAL A O 1
ATOM 3493 N N . LEU A 1 418 ? -21.096 -15.845 21.643 1.00 15.33 418 LEU A N 1
ATOM 3494 C CA . LEU A 1 418 ? -21.515 -16.507 20.416 1.00 14.83 418 LEU A CA 1
ATOM 3495 C C . LEU A 1 418 ? -20.488 -16.241 19.314 1.00 15.07 418 LEU A C 1
ATOM 3496 O O . LEU A 1 418 ? -19.893 -15.159 19.294 1.00 18.24 418 LEU A O 1
ATOM 3501 N N . PRO A 1 419 ? -20.255 -17.197 18.423 1.00 14.49 419 PRO A N 1
ATOM 3502 C CA . PRO A 1 419 ? -19.394 -16.925 17.255 1.00 18.35 419 PRO A CA 1
ATOM 3503 C C . PRO A 1 419 ? -19.829 -15.640 16.555 1.00 16.92 419 PRO A C 1
ATOM 3504 O O . PRO A 1 419 ? -21.028 -15.487 16.310 1.00 17.74 419 PRO A O 1
ATOM 3508 N N . GLN A 1 420 ? -18.870 -14.784 16.283 1.00 15.70 420 GLN A N 1
ATOM 3509 C CA . GLN A 1 420 ? -19.149 -13.488 15.669 1.00 15.59 420 GLN A CA 1
ATOM 3510 C C . GLN A 1 420 ? -19.081 -13.566 14.171 1.00 15.59 420 GLN A C 1
ATOM 3511 O O . GLN A 1 420 ? -18.376 -14.405 13.596 1.00 21.67 420 GLN A O 1
ATOM 3517 N N . PHE A 1 421 ? -19.818 -12.685 13.507 1.00 16.58 421 PHE A N 1
ATOM 3518 C CA . PHE A 1 421 ? -19.867 -12.645 12.029 1.00 17.00 421 PHE A CA 1
ATOM 3519 C C . PHE A 1 421 ? -18.630 -11.957 11.489 1.00 19.26 421 PHE A C 1
ATOM 3520 O O . PHE A 1 421 ? -18.358 -10.823 11.909 1.00 21.61 421 PHE A O 1
ATOM 3528 N N . THR A 1 422 ? -17.924 -12.590 10.565 1.00 20.54 422 THR A N 1
ATOM 3529 C CA . THR A 1 422 ? -16.712 -11.952 10.098 1.00 23.48 422 THR A CA 1
ATOM 3530 C C . THR A 1 422 ? -16.795 -11.455 8.666 1.00 26.57 422 THR A C 1
ATOM 3531 O O . THR A 1 422 ? -15.754 -11.176 8.053 1.00 30.04 422 THR A O 1
ATOM 3535 N N . GLY A 1 423 ? -18.024 -11.298 8.181 1.00 24.46 423 GLY A N 1
ATOM 3536 C CA . GLY A 1 423 ? -18.210 -10.590 6.927 1.00 22.07 423 GLY A CA 1
ATOM 3537 C C . GLY A 1 423 ? -18.076 -11.459 5.701 1.00 23.68 423 GLY A C 1
ATOM 3538 O O . GLY A 1 423 ? -17.695 -12.628 5.775 1.00 28.83 423 GLY A O 1
ATOM 3539 N N . VAL A 1 424 ? -18.382 -10.896 4.551 1.00 23.43 424 VAL A N 1
ATOM 3540 C CA . VAL A 1 424 ? -18.268 -11.551 3.270 1.00 23.87 424 VAL A CA 1
ATOM 3541 C C . VAL A 1 424 ? -17.544 -10.682 2.254 1.00 23.69 424 VAL A C 1
ATOM 3542 O O . VAL A 1 424 ? -17.387 -9.496 2.505 1.00 28.96 424 VAL A O 1
ATOM 3546 N N . ASN A 1 425 ? -17.108 -11.315 1.160 1.00 29.29 425 ASN A N 1
ATOM 3547 C CA . ASN A 1 425 ? -16.321 -10.631 0.143 1.00 26.99 425 ASN A CA 1
ATOM 3548 C C . ASN A 1 425 ? -17.210 -10.394 -1.072 1.00 28.02 425 ASN A C 1
ATOM 3549 O O . ASN A 1 425 ? -17.359 -11.274 -1.929 1.00 32.80 425 ASN A O 1
ATOM 3554 N N . LEU A 1 426 ? -17.820 -9.221 -1.155 1.00 26.35 426 LEU A N 1
ATOM 3555 C CA . LEU A 1 426 ? -18.729 -8.933 -2.252 1.00 22.71 426 LEU A CA 1
ATOM 3556 C C . LEU A 1 426 ? -17.948 -8.629 -3.523 1.00 23.36 426 LEU A C 1
ATOM 3557 O O . LEU A 1 426 ? -16.773 -8.213 -3.442 1.00 28.89 426 LEU A O 1
ATOM 3562 N N . THR A 1 427 ? -18.636 -8.781 -4.649 1.00 22.01 427 THR A N 1
ATOM 3563 C CA . THR A 1 427 ? -18.109 -8.288 -5.921 1.00 22.08 427 THR A CA 1
ATOM 3564 C C . THR A 1 427 ? -18.462 -6.794 -6.052 1.00 22.49 427 THR A C 1
ATOM 3565 O O . THR A 1 427 ? -19.268 -6.250 -5.292 1.00 21.67 427 THR A O 1
ATOM 3569 N N . VAL A 1 428 ? -17.881 -6.095 -7.031 1.00 21.44 428 VAL A N 1
ATOM 3570 C CA . VAL A 1 428 ? -18.294 -4.712 -7.261 1.00 21.09 428 VAL A CA 1
ATOM 3571 C C . VAL A 1 428 ? -19.794 -4.598 -7.521 1.00 21.32 428 VAL A C 1
ATOM 3572 O O . VAL A 1 428 ? -20.407 -3.663 -6.993 1.00 21.26 428 VAL A O 1
ATOM 3576 N N . GLU A 1 429 ? -20.406 -5.479 -8.310 1.00 21.60 429 GLU A N 1
ATOM 3577 C CA A GLU A 1 429 ? -21.828 -5.333 -8.581 0.50 21.91 429 GLU A CA 1
ATOM 3578 C CA B GLU A 1 429 ? -21.838 -5.410 -8.609 0.50 22.02 429 GLU A CA 1
ATOM 3579 C C . GLU A 1 429 ? -22.610 -5.664 -7.323 1.00 21.00 429 GLU A C 1
ATOM 3580 O O . GLU A 1 429 ? -23.663 -5.017 -7.056 1.00 25.37 429 GLU A O 1
ATOM 3591 N N . GLU A 1 430 ? -22.153 -6.697 -6.610 1.00 22.31 430 GLU A N 1
ATOM 3592 C CA . GLU A 1 430 ? -22.951 -6.965 -5.403 1.00 22.20 430 GLU A CA 1
ATOM 3593 C C . GLU A 1 430 ? -22.863 -5.774 -4.483 1.00 21.98 430 GLU A C 1
ATOM 3594 O O . GLU A 1 430 ? -23.834 -5.415 -3.823 1.00 24.94 430 GLU A O 1
ATOM 3600 N N . ARG A 1 431 ? -21.702 -5.129 -4.416 1.00 19.87 431 ARG A N 1
ATOM 3601 C CA . ARG A 1 431 ? -21.528 -3.971 -3.537 1.00 20.93 431 ARG A CA 1
ATOM 3602 C C . ARG A 1 431 ? -22.447 -2.841 -3.952 1.00 21.48 431 ARG A C 1
ATOM 3603 O O . ARG A 1 431 ? -22.923 -2.114 -3.087 1.00 20.86 431 ARG A O 1
ATOM 3611 N N . GLU A 1 432 ? -22.726 -2.635 -5.226 1.00 22.04 432 GLU A N 1
ATOM 3612 C CA A GLU A 1 432 ? -23.634 -1.577 -5.652 0.50 23.12 432 GLU A CA 1
ATOM 3613 C CA B GLU A 1 432 ? -23.641 -1.584 -5.658 0.50 23.04 432 GLU A CA 1
ATOM 3614 C C . GLU A 1 432 ? -24.983 -1.806 -4.982 1.00 22.51 432 GLU A C 1
ATOM 3615 O O . GLU A 1 432 ? -25.642 -0.917 -4.458 1.00 28.76 432 GLU A O 1
ATOM 3626 N N . ILE A 1 433 ? -25.465 -3.055 -4.961 1.00 23.47 433 ILE A N 1
ATOM 3627 C CA . ILE A 1 433 ? -26.798 -3.275 -4.364 1.00 25.10 433 ILE A CA 1
ATOM 3628 C C . ILE A 1 433 ? -26.802 -2.941 -2.890 1.00 24.07 433 ILE A C 1
ATOM 3629 O O . ILE A 1 433 ? -27.687 -2.296 -2.336 1.00 24.24 433 ILE A O 1
ATOM 3634 N N . TYR A 1 434 ? -25.746 -3.452 -2.237 1.00 22.21 434 TYR A N 1
ATOM 3635 C CA . TYR A 1 434 ? -25.554 -3.216 -0.810 1.00 22.66 434 TYR A CA 1
ATOM 3636 C C . TYR A 1 434 ? -25.558 -1.713 -0.570 1.00 24.24 434 TYR A C 1
ATOM 3637 O O . TYR A 1 434 ? -26.288 -1.267 0.338 1.00 25.04 434 TYR A O 1
ATOM 3646 N N . ASP A 1 435 ? -24.777 -0.946 -1.331 1.00 25.37 435 ASP A N 1
ATOM 3647 C CA . ASP A 1 435 ? -24.726 0.493 -0.995 1.00 23.81 435 ASP A CA 1
ATOM 3648 C C . ASP A 1 435 ? -26.019 1.212 -1.380 1.00 26.22 435 ASP A C 1
ATOM 3649 O O . ASP A 1 435 ? -26.383 2.220 -0.782 1.00 28.21 435 ASP A O 1
ATOM 3654 N N . LYS A 1 436 ? -26.735 0.727 -2.393 1.00 24.03 436 LYS A N 1
ATOM 3655 C CA . LYS A 1 436 ? -27.972 1.378 -2.805 1.00 27.32 436 LYS A CA 1
ATOM 3656 C C . LYS A 1 436 ? -29.052 1.269 -1.733 1.00 28.02 436 LYS A C 1
ATOM 3657 O O . LYS A 1 436 ? -29.734 2.242 -1.426 1.00 27.40 436 LYS A O 1
ATOM 3663 N N . TYR A 1 437 ? -29.220 0.073 -1.148 1.00 25.37 437 TYR A N 1
ATOM 3664 C CA . TYR A 1 437 ? -30.345 -0.135 -0.248 1.00 22.97 437 TYR A CA 1
ATOM 3665 C C . TYR A 1 437 ? -30.037 -0.339 1.221 1.00 23.57 437 TYR A C 1
ATOM 3666 O O . TYR A 1 437 ? -30.866 -0.063 2.094 1.00 23.59 437 TYR A O 1
ATOM 3675 N N . TRP A 1 438 ? -28.882 -0.907 1.593 1.00 22.41 438 TRP A N 1
ATOM 3676 C CA . TRP A 1 438 ? -28.719 -1.323 2.979 1.00 20.11 438 TRP A CA 1
ATOM 3677 C C . TRP A 1 438 ? -28.791 -0.176 3.967 1.00 21.33 438 TRP A C 1
ATOM 3678 O O . TRP A 1 438 ? -29.580 -0.301 4.949 1.00 22.59 438 TRP A O 1
ATOM 3689 N N . PRO A 1 439 ? -28.049 0.906 3.832 1.00 22.93 439 PRO A N 1
ATOM 3690 C CA . PRO A 1 439 ? -28.072 1.978 4.846 1.00 24.56 439 PRO A CA 1
ATOM 3691 C C . PRO A 1 439 ? -29.484 2.439 5.151 1.00 23.06 439 PRO A C 1
ATOM 3692 O O . PRO A 1 439 ? -29.824 2.531 6.346 1.00 24.58 439 PRO A O 1
ATOM 3696 N N . ASP A 1 440 ? -30.323 2.578 4.103 1.00 24.99 440 ASP A N 1
ATOM 3697 C CA . ASP A 1 440 ? -31.692 3.031 4.392 1.00 23.43 440 ASP A CA 1
ATOM 3698 C C . ASP A 1 440 ? -32.580 1.965 5.012 1.00 24.48 440 ASP A C 1
ATOM 3699 O O . ASP A 1 440 ? -33.463 2.258 5.823 1.00 23.73 440 ASP A O 1
ATOM 3704 N N . VAL A 1 441 ? -32.373 0.696 4.608 1.00 23.63 441 VAL A N 1
ATOM 3705 C CA . VAL A 1 441 ? -33.103 -0.373 5.297 1.00 21.28 441 VAL A CA 1
ATOM 3706 C C . VAL A 1 441 ? -32.712 -0.392 6.776 1.00 22.23 441 VAL A C 1
ATOM 3707 O O . VAL A 1 441 ? -33.556 -0.543 7.669 1.00 19.86 441 VAL A O 1
ATOM 3711 N N . LYS A 1 442 ? -31.431 -0.260 7.122 1.00 21.17 442 LYS A N 1
ATOM 3712 C CA . LYS A 1 442 ? -31.040 -0.345 8.546 1.00 19.43 442 LYS A CA 1
ATOM 3713 C C . LYS A 1 442 ? -31.677 0.798 9.325 1.00 17.87 442 LYS A C 1
ATOM 3714 O O . LYS A 1 442 ? -32.074 0.615 10.472 1.00 23.18 442 LYS A O 1
ATOM 3720 N N . THR A 1 443 ? -31.781 1.997 8.737 1.00 20.08 443 THR A N 1
ATOM 3721 C CA . THR A 1 443 ? -32.478 3.106 9.418 1.00 19.74 443 THR A CA 1
ATOM 3722 C C . THR A 1 443 ? -33.929 2.745 9.720 1.00 20.79 443 THR A C 1
ATOM 3723 O O . THR A 1 443 ? -34.426 2.950 10.851 1.00 19.71 443 THR A O 1
ATOM 3727 N N . TYR A 1 444 ? -34.615 2.215 8.708 1.00 17.81 444 TYR A N 1
ATOM 3728 C CA . TYR A 1 444 ? -36.028 1.822 8.843 1.00 18.58 444 TYR A CA 1
ATOM 3729 C C . TYR A 1 444 ? -36.224 0.760 9.920 1.00 18.94 444 TYR A C 1
ATOM 3730 O O . TYR A 1 444 ? -37.158 0.839 10.751 1.00 18.99 444 TYR A O 1
ATOM 3739 N N . MET A 1 445 ? -35.318 -0.231 9.883 1.00 17.87 445 MET A N 1
ATOM 3740 C CA . MET A 1 445 ? -35.378 -1.298 10.902 1.00 18.29 445 MET A CA 1
ATOM 3741 C C . MET A 1 445 ? -35.304 -0.734 12.307 1.00 19.56 445 MET A C 1
ATOM 3742 O O . MET A 1 445 ? -36.056 -1.165 13.202 1.00 18.79 445 MET A O 1
ATOM 3747 N N . PHE A 1 446 ? -34.372 0.219 12.489 1.00 17.20 446 PHE A N 1
ATOM 3748 C CA . PHE A 1 446 ? -34.239 0.804 13.834 1.00 17.83 446 PHE A CA 1
ATOM 3749 C C . PHE A 1 446 ? -35.548 1.510 14.195 1.00 17.68 446 PHE A C 1
ATOM 3750 O O . PHE A 1 446 ? -36.040 1.422 15.349 1.00 17.00 446 PHE A O 1
ATOM 3758 N N . GLU A 1 447 ? -36.066 2.333 13.308 1.00 17.80 447 GLU A N 1
ATOM 3759 C CA . GLU A 1 447 ? -37.301 3.075 13.582 1.00 17.92 447 GLU A CA 1
ATOM 3760 C C . GLU A 1 447 ? -38.432 2.127 13.997 1.00 16.96 447 GLU A C 1
ATOM 3761 O O . GLU A 1 447 ? -39.191 2.409 14.949 1.00 19.12 447 GLU A O 1
ATOM 3767 N N . MET A 1 448 ? -38.590 1.014 13.245 1.00 19.69 448 MET A N 1
ATOM 3768 C CA . MET A 1 448 ? -39.669 0.073 13.536 1.00 19.53 448 MET A CA 1
ATOM 3769 C C . MET A 1 448 ? -39.390 -0.557 14.893 1.00 18.32 448 MET A C 1
ATOM 3770 O O . MET A 1 448 ? -40.281 -0.693 15.729 1.00 18.43 448 MET A O 1
ATOM 3775 N N . GLY A 1 449 ? -38.121 -0.945 15.095 1.00 18.13 449 GLY A N 1
ATOM 3776 C CA . GLY A 1 449 ? -37.772 -1.510 16.419 1.00 18.26 449 GLY A CA 1
ATOM 3777 C C . GLY A 1 449 ? -38.132 -0.600 17.566 1.00 16.34 449 GLY A C 1
ATOM 3778 O O . GLY A 1 449 ? -38.689 -1.050 18.580 1.00 17.77 449 GLY A O 1
ATOM 3779 N N . GLN A 1 450 ? -37.815 0.687 17.475 1.00 15.73 450 GLN A N 1
ATOM 3780 C CA . GLN A 1 450 ? -38.124 1.610 18.564 1.00 15.49 450 GLN A CA 1
ATOM 3781 C C . GLN A 1 450 ? -39.629 1.672 18.714 1.00 14.62 450 GLN A C 1
ATOM 3782 O O . GLN A 1 450 ? -40.120 1.658 19.866 1.00 17.32 450 GLN A O 1
ATOM 3788 N N . SER A 1 451 ? -40.389 1.733 17.625 1.00 14.78 451 SER A N 1
ATOM 3789 C CA . SER A 1 451 ? -41.852 1.787 17.689 1.00 16.50 451 SER A CA 1
ATOM 3790 C C . SER A 1 451 ? -42.424 0.579 18.427 1.00 15.17 451 SER A C 1
ATOM 3791 O O . SER A 1 451 ? -43.300 0.711 19.293 1.00 17.31 451 SER A O 1
ATOM 3794 N N . TRP A 1 452 ? -41.884 -0.589 18.082 1.00 15.18 452 TRP A N 1
ATOM 3795 C CA . TRP A 1 452 ? -42.302 -1.847 18.716 1.00 18.21 452 TRP A CA 1
ATOM 3796 C C . TRP A 1 452 ? -41.991 -1.824 20.185 1.00 15.95 452 TRP A C 1
ATOM 3797 O O . TRP A 1 452 ? -42.890 -2.148 20.976 1.00 19.11 452 TRP A O 1
ATOM 3808 N N . VAL A 1 453 ? -40.796 -1.421 20.599 1.00 17.27 453 VAL A N 1
ATOM 3809 C CA . VAL A 1 453 ? -40.492 -1.428 22.040 1.00 16.27 453 VAL A CA 1
ATOM 3810 C C . VAL A 1 453 ? -41.391 -0.472 22.818 1.00 16.91 453 VAL A C 1
ATOM 3811 O O . VAL A 1 453 ? -41.884 -0.781 23.912 1.00 17.78 453 VAL A O 1
ATOM 3815 N N . MET A 1 454 ? -41.588 0.729 22.273 1.00 15.85 454 MET A N 1
ATOM 3816 C CA A MET A 1 454 ? -42.362 1.747 23.002 0.50 17.52 454 MET A CA 1
ATOM 3817 C CA B MET A 1 454 ? -42.373 1.812 22.838 0.50 16.93 454 MET A CA 1
ATOM 3818 C C . MET A 1 454 ? -43.865 1.544 22.834 1.00 18.30 454 MET A C 1
ATOM 3819 O O . MET A 1 454 ? -44.641 2.258 23.473 1.00 24.26 454 MET A O 1
ATOM 3828 N N . GLY A 1 455 ? -44.271 0.550 22.053 1.00 18.07 455 GLY A N 1
ATOM 3829 C CA . GLY A 1 455 ? -45.682 0.253 21.905 1.00 16.96 455 GLY A CA 1
ATOM 3830 C C . GLY A 1 455 ? -46.468 1.163 20.983 1.00 20.31 455 GLY A C 1
ATOM 3831 O O . GLY A 1 455 ? -47.703 1.092 20.862 1.00 20.98 455 GLY A O 1
ATOM 3832 N N . THR A 1 456 ? -45.792 2.046 20.238 1.00 18.08 456 THR A N 1
ATOM 3833 C CA . THR A 1 456 ? -46.529 2.921 19.331 1.00 16.84 456 THR A CA 1
ATOM 3834 C C . THR A 1 456 ? -46.925 2.157 18.043 1.00 17.79 456 THR A C 1
ATOM 3835 O O . THR A 1 456 ? -47.861 2.615 17.342 1.00 21.63 456 THR A O 1
ATOM 3839 N N . LYS A 1 457 ? -46.274 1.042 17.771 1.00 18.49 457 LYS A N 1
ATOM 3840 C CA A LYS A 1 457 ? -46.659 0.086 16.749 0.50 17.66 457 LYS A CA 1
ATOM 3841 C CA B LYS A 1 457 ? -46.673 0.087 16.750 0.50 17.57 457 LYS A CA 1
ATOM 3842 C C . LYS A 1 457 ? -46.698 -1.300 17.401 1.00 18.32 457 LYS A C 1
ATOM 3843 O O . LYS A 1 457 ? -45.797 -1.663 18.188 1.00 22.64 457 LYS A O 1
ATOM 3854 N N . ASP A 1 458 ? -47.720 -2.070 17.085 1.00 19.71 458 ASP A N 1
ATOM 3855 C CA . ASP A 1 458 ? -47.832 -3.435 17.621 1.00 20.24 458 ASP A CA 1
ATOM 3856 C C . ASP A 1 458 ? -47.085 -4.386 16.716 1.00 18.70 458 ASP A C 1
ATOM 3857 O O . ASP A 1 458 ? -47.430 -4.413 15.527 1.00 19.34 458 ASP A O 1
ATOM 3862 N N . PRO A 1 459 ? -46.105 -5.128 17.174 1.00 19.60 459 PRO A N 1
ATOM 3863 C CA . PRO A 1 459 ? -45.294 -5.911 16.237 1.00 18.62 459 PRO A CA 1
ATOM 3864 C C . PRO A 1 459 ? -46.108 -6.970 15.518 1.00 20.11 459 PRO A C 1
ATOM 3865 O O . PRO A 1 459 ? -45.818 -7.260 14.359 1.00 24.87 459 PRO A O 1
ATOM 3869 N N . GLU A 1 460 ? -47.105 -7.550 16.176 1.00 22.29 460 GLU A N 1
ATOM 3870 C CA . GLU A 1 460 ? -47.882 -8.623 15.503 1.00 24.45 460 GLU A CA 1
ATOM 3871 C C . GLU A 1 460 ? -48.723 -8.047 14.382 1.00 23.39 460 GLU A C 1
ATOM 3872 O O . GLU A 1 460 ? -48.851 -8.610 13.285 1.00 37.60 460 GLU A O 1
ATOM 3878 N N . LYS A 1 461 ? -49.305 -6.879 14.656 1.00 19.37 461 LYS A N 1
ATOM 3879 C CA . LYS A 1 461 ? -50.227 -6.331 13.666 1.00 21.51 461 LYS A CA 1
ATOM 3880 C C . LYS A 1 461 ? -49.498 -5.683 12.516 1.00 20.10 461 LYS A C 1
ATOM 3881 O O . LYS A 1 461 ? -50.117 -5.663 11.455 1.00 26.77 461 LYS A O 1
ATOM 3887 N N . THR A 1 462 ? -48.274 -5.175 12.686 1.00 20.71 462 THR A N 1
ATOM 3888 C CA . THR A 1 462 ? -47.563 -4.401 11.652 1.00 20.61 462 THR A CA 1
ATOM 3889 C C . THR A 1 462 ? -46.538 -5.249 10.909 1.00 21.42 462 THR A C 1
ATOM 3890 O O . THR A 1 462 ? -45.873 -4.817 9.964 1.00 23.18 462 THR A O 1
ATOM 3894 N N . TRP A 1 463 ? -46.383 -6.494 11.342 1.00 21.18 463 TRP A N 1
ATOM 3895 C CA . TRP A 1 463 ? -45.328 -7.347 10.794 1.00 21.91 463 TRP A CA 1
ATOM 3896 C C . TRP A 1 463 ? -45.443 -7.587 9.293 1.00 21.81 463 TRP A C 1
ATOM 3897 O O . TRP A 1 463 ? -44.428 -7.629 8.579 1.00 24.89 463 TRP A O 1
ATOM 3908 N N . ASN A 1 464 ? -46.666 -7.790 8.829 1.00 26.34 464 ASN A N 1
ATOM 3909 C CA . ASN A 1 464 ? -46.825 -7.948 7.397 1.00 29.36 464 ASN A CA 1
ATOM 3910 C C . ASN A 1 464 ? -46.462 -6.720 6.598 1.00 27.42 464 ASN A C 1
ATOM 3911 O O . ASN A 1 464 ? -45.752 -6.815 5.590 1.00 33.14 464 ASN A O 1
ATOM 3916 N N . ASP A 1 465 ? -46.976 -5.558 6.982 1.00 28.05 465 ASP A N 1
ATOM 3917 C CA . ASP A 1 465 ? -46.597 -4.309 6.312 1.00 31.78 465 ASP A CA 1
ATOM 3918 C C . ASP A 1 465 ? -45.078 -4.141 6.353 1.00 24.73 465 ASP A C 1
ATOM 3919 O O . ASP A 1 465 ? -44.416 -3.718 5.397 1.00 30.11 465 ASP A O 1
ATOM 3924 N N . TYR A 1 466 ? -44.479 -4.478 7.495 1.00 22.72 466 TYR A N 1
ATOM 3925 C CA . TYR A 1 466 ? -43.035 -4.337 7.677 1.00 20.05 466 TYR A CA 1
ATOM 3926 C C . TYR A 1 466 ? -42.297 -5.230 6.687 1.00 22.37 466 TYR A C 1
ATOM 3927 O O . TYR A 1 466 ? -41.342 -4.786 6.050 1.00 24.39 466 TYR A O 1
ATOM 3936 N N . GLN A 1 467 ? -42.715 -6.490 6.552 1.00 23.23 467 GLN A N 1
ATOM 3937 C CA . GLN A 1 467 ? -42.024 -7.363 5.607 1.00 23.31 467 GLN A CA 1
ATOM 3938 C C . GLN A 1 467 ? -42.192 -6.879 4.170 1.00 23.36 467 GLN A C 1
ATOM 3939 O O . GLN A 1 467 ? -41.276 -7.052 3.364 1.00 25.47 467 GLN A O 1
ATOM 3945 N N . GLN A 1 468 ? -43.348 -6.300 3.843 1.00 22.92 468 GLN A N 1
ATOM 3946 C CA . GLN A 1 468 ? -43.557 -5.790 2.472 1.00 25.46 468 GLN A CA 1
ATOM 3947 C C . GLN A 1 468 ? -42.631 -4.590 2.264 1.00 24.39 468 GLN A C 1
ATOM 3948 O O . GLN A 1 468 ? -42.082 -4.433 1.180 1.00 25.81 468 GLN A O 1
ATOM 3954 N N . GLN A 1 469 ? -42.454 -3.758 3.290 1.00 23.28 469 GLN A N 1
ATOM 3955 C CA . GLN A 1 469 ? -41.547 -2.619 3.208 1.00 24.33 469 GLN A CA 1
ATOM 3956 C C . GLN A 1 469 ? -40.102 -3.087 3.070 1.00 21.92 469 GLN A C 1
ATOM 3957 O O . GLN A 1 469 ? -39.335 -2.503 2.280 1.00 25.06 469 GLN A O 1
ATOM 3963 N N . LEU A 1 470 ? -39.690 -4.140 3.809 1.00 23.39 470 LEU A N 1
ATOM 3964 C CA . LEU A 1 470 ? -38.330 -4.672 3.627 1.00 22.25 470 LEU A CA 1
ATOM 3965 C C . LEU A 1 470 ? -38.113 -5.036 2.161 1.00 23.95 470 LEU A C 1
ATOM 3966 O O . LEU A 1 470 ? -37.069 -4.667 1.579 1.00 26.03 470 LEU A O 1
ATOM 3971 N N . LYS A 1 471 ? -39.109 -5.746 1.574 1.00 25.52 471 LYS A N 1
ATOM 3972 C CA . LYS A 1 471 ? -38.948 -6.111 0.172 1.00 28.44 471 LYS A CA 1
ATOM 3973 C C . LYS A 1 471 ? -38.874 -4.857 -0.699 1.00 29.15 471 LYS A C 1
ATOM 3974 O O . LYS A 1 471 ? -37.987 -4.732 -1.567 1.00 32.06 471 LYS A O 1
ATOM 3980 N N . ASN A 1 472 ? -39.818 -3.924 -0.457 1.00 29.94 472 ASN A N 1
ATOM 3981 C CA . ASN A 1 472 ? -39.874 -2.716 -1.272 1.00 31.75 472 ASN A CA 1
ATOM 3982 C C . ASN A 1 472 ? -38.620 -1.859 -1.153 1.00 29.73 472 ASN A C 1
ATOM 3983 O O . ASN A 1 472 ? -38.206 -1.234 -2.131 1.00 33.13 472 ASN A O 1
ATOM 3988 N N . ARG A 1 473 ? -38.021 -1.820 0.017 1.00 28.65 473 ARG A N 1
ATOM 3989 C CA . ARG A 1 473 ? -36.805 -1.045 0.239 1.00 26.65 473 ARG A CA 1
ATOM 3990 C C . ARG A 1 473 ? -35.562 -1.818 -0.158 1.00 27.27 473 ARG A C 1
ATOM 3991 O O . ARG A 1 473 ? -34.455 -1.312 0.096 1.00 26.46 473 ARG A O 1
ATOM 3999 N N . GLY A 1 474 ? -35.647 -3.002 -0.771 1.00 24.76 474 GLY A N 1
ATOM 4000 C CA . GLY A 1 474 ? -34.413 -3.603 -1.290 1.00 24.84 474 GLY A CA 1
ATOM 4001 C C . GLY A 1 474 ? -33.736 -4.572 -0.361 1.00 22.68 474 GLY A C 1
ATOM 4002 O O . GLY A 1 474 ? -32.668 -5.143 -0.662 1.00 23.43 474 GLY A O 1
ATOM 4003 N N . PHE A 1 475 ? -34.335 -4.810 0.816 1.00 19.47 475 PHE A N 1
ATOM 4004 C CA . PHE A 1 475 ? -33.695 -5.705 1.785 1.00 19.98 475 PHE A CA 1
ATOM 4005 C C . PHE A 1 475 ? -33.401 -7.099 1.241 1.00 23.10 475 PHE A C 1
ATOM 4006 O O . PHE A 1 475 ? -32.313 -7.598 1.546 1.00 22.55 475 PHE A O 1
ATOM 4014 N N . TYR A 1 476 ? -34.328 -7.718 0.532 1.00 24.16 476 TYR A N 1
ATOM 4015 C CA . TYR A 1 476 ? -34.087 -9.094 0.078 1.00 23.35 476 TYR A CA 1
ATOM 4016 C C . TYR A 1 476 ? -33.103 -9.077 -1.080 1.00 25.47 476 TYR A C 1
ATOM 4017 O O . TYR A 1 476 ? -32.369 -10.050 -1.352 1.00 26.96 476 TYR A O 1
ATOM 4026 N N . GLN A 1 477 ? -33.037 -7.934 -1.769 1.00 26.39 477 GLN A N 1
ATOM 4027 C CA . GLN A 1 477 ? -31.975 -7.843 -2.792 1.00 25.04 477 GLN A CA 1
ATOM 4028 C C . GLN A 1 477 ? -30.587 -7.911 -2.152 1.00 23.81 477 GLN A C 1
ATOM 4029 O O . GLN A 1 477 ? -29.662 -8.606 -2.596 1.00 23.26 477 GLN A O 1
ATOM 4035 N N . VAL A 1 478 ? -30.422 -7.193 -1.045 1.00 21.91 478 VAL A N 1
ATOM 4036 C CA . VAL A 1 478 ? -29.177 -7.234 -0.276 1.00 18.94 478 VAL A CA 1
ATOM 4037 C C . VAL A 1 478 ? -28.948 -8.628 0.275 1.00 21.35 478 VAL A C 1
ATOM 4038 O O . VAL A 1 478 ? -27.853 -9.162 0.174 1.00 23.11 478 VAL A O 1
ATOM 4042 N N . MET A 1 479 ? -29.983 -9.245 0.869 1.00 21.21 479 MET A N 1
ATOM 4043 C CA . MET A 1 479 ? -29.783 -10.583 1.443 1.00 21.97 479 MET A CA 1
ATOM 4044 C C . MET A 1 479 ? -29.263 -11.601 0.464 1.00 21.36 479 MET A C 1
ATOM 4045 O O . MET A 1 479 ? -28.478 -12.531 0.645 1.00 26.92 479 MET A O 1
ATOM 4050 N N . ILE A 1 480 ? -29.779 -11.431 -0.748 1.00 22.37 480 ILE A N 1
ATOM 4051 C CA . ILE A 1 480 ? -29.336 -12.390 -1.752 1.00 26.39 480 ILE A CA 1
ATOM 4052 C C . ILE A 1 480 ? -27.894 -12.118 -2.168 1.00 25.06 480 ILE A C 1
ATOM 4053 O O . ILE A 1 480 ? -27.202 -13.108 -2.442 1.00 28.21 480 ILE A O 1
ATOM 4058 N N . VAL A 1 481 ? -27.402 -10.883 -2.232 1.00 22.82 481 VAL A N 1
ATOM 4059 C CA . VAL A 1 481 ? -26.017 -10.683 -2.680 1.00 23.84 481 VAL A CA 1
ATOM 4060 C C . VAL A 1 481 ? -25.088 -11.177 -1.563 1.00 22.47 481 VAL A C 1
ATOM 4061 O O . VAL A 1 481 ? -23.992 -11.728 -1.729 1.00 25.17 481 VAL A O 1
ATOM 4065 N N . MET A 1 482 ? -25.614 -10.953 -0.342 1.00 23.64 482 MET A N 1
ATOM 4066 C CA . MET A 1 482 ? -24.828 -11.418 0.795 1.00 23.67 482 MET A CA 1
ATOM 4067 C C . MET A 1 482 ? -24.647 -12.935 0.765 1.00 20.92 482 MET A C 1
ATOM 4068 O O . MET A 1 482 ? -23.558 -13.459 0.992 1.00 27.94 482 MET A O 1
ATOM 4073 N N . GLN A 1 483 ? -25.729 -13.648 0.459 1.00 24.41 483 GLN A N 1
ATOM 4074 C CA . GLN A 1 483 ? -25.689 -15.102 0.408 1.00 23.68 483 GLN A CA 1
ATOM 4075 C C . GLN A 1 483 ? -24.814 -15.540 -0.760 1.00 25.50 483 GLN A C 1
ATOM 4076 O O . GLN A 1 483 ? -24.035 -16.490 -0.657 1.00 26.36 483 GLN A O 1
ATOM 4082 N N . LYS A 1 484 ? -24.941 -14.835 -1.893 1.00 25.58 484 LYS A N 1
ATOM 4083 C CA . LYS A 1 484 ? -24.112 -15.233 -3.047 1.00 26.07 484 LYS A CA 1
ATOM 4084 C C . LYS A 1 484 ? -22.631 -15.134 -2.671 1.00 30.69 484 LYS A C 1
ATOM 4085 O O . LYS A 1 484 ? -21.853 -16.043 -2.949 1.00 32.12 484 LYS A O 1
ATOM 4091 N N . ALA A 1 485 ? -22.262 -14.016 -2.047 1.00 28.16 485 ALA A N 1
ATOM 4092 C CA . ALA A 1 485 ? -20.894 -13.788 -1.609 1.00 26.15 485 ALA A CA 1
ATOM 4093 C C . ALA A 1 485 ? -20.444 -14.868 -0.632 1.00 25.71 485 ALA A C 1
ATOM 4094 O O . ALA A 1 485 ? -19.321 -15.404 -0.744 1.00 31.63 485 ALA A O 1
ATOM 4096 N N . TYR A 1 486 ? -21.301 -15.196 0.317 1.00 30.62 486 TYR A N 1
ATOM 4097 C CA . TYR A 1 486 ? -20.979 -16.228 1.290 1.00 28.88 486 TYR A CA 1
ATOM 4098 C C . TYR A 1 486 ? -20.685 -17.541 0.587 1.00 31.90 486 TYR A C 1
ATOM 4099 O O . TYR A 1 486 ? -19.734 -18.250 0.924 1.00 41.11 486 TYR A O 1
ATOM 4108 N N . ASP A 1 487 ? -21.571 -17.904 -0.340 1.00 30.77 487 ASP A N 1
ATOM 4109 C CA . ASP A 1 487 ? -21.434 -19.198 -0.997 1.00 33.76 487 ASP A CA 1
ATOM 4110 C C . ASP A 1 487 ? -20.186 -19.335 -1.859 1.00 35.71 487 ASP A C 1
ATOM 4111 O O . ASP A 1 487 ? -19.537 -20.387 -1.848 1.00 40.58 487 ASP A O 1
ATOM 4116 N N . ARG A 1 488 ? -19.946 -18.273 -2.600 1.00 37.48 488 ARG A N 1
ATOM 4117 C CA . ARG A 1 488 ? -18.814 -18.106 -3.495 1.00 40.22 488 ARG A CA 1
ATOM 4118 C C . ARG A 1 488 ? -17.576 -18.356 -2.650 1.00 41.79 488 ARG A C 1
ATOM 4119 O O . ARG A 1 488 ? -16.687 -19.150 -2.907 1.00 47.32 488 ARG A O 1
ATOM 4127 N N . GLN A 1 489 ? -17.581 -17.606 -1.540 1.00 44.18 489 GLN A N 1
ATOM 4128 C CA . GLN A 1 489 ? -16.442 -17.753 -0.641 1.00 51.50 489 GLN A CA 1
ATOM 4129 C C . GLN A 1 489 ? -16.402 -19.181 -0.122 1.00 54.98 489 GLN A C 1
ATOM 4130 O O . GLN A 1 489 ? -15.555 -19.981 -0.495 1.00 56.89 489 GLN A O 1
ATOM 4136 N N . TYR A 1 490 ? -17.368 -19.446 0.753 1.00 48.69 490 TYR A N 1
ATOM 4137 C CA . TYR A 1 490 ? -17.331 -20.736 1.446 1.00 47.34 490 TYR A CA 1
ATOM 4138 C C . TYR A 1 490 ? -17.844 -21.819 0.517 1.00 47.58 490 TYR A C 1
ATOM 4139 O O . TYR A 1 490 ? -18.979 -22.253 0.592 1.00 58.02 490 TYR A O 1
#

Sequence (490 aa):
REATWVTEKPLTLKIHMHFRDKWVWDEENWPVAREVARLTNVKKLVGVANRRAATNSQEEQFNLMMASGQLPDIVGGDNLKDKFIRYGMMEGAFIPLNKLIDQNAPNLKAFFKTHPEEVQRRAITAPDGNIYYLPYVPDGLVSRGYFIRQDWLDKLHLKTPQTVDELYTVLKAFKEKDPNGNGKADEIPFINRDPEEVFRLVNFWGARSTGSNTWMDFYVENGKIKHPFAEVAFKDGIKKHVAQWYKEGLIDPEIFTTRKARRSREQTFGNNIGGMTTHDWFASTALFNDALSKNIPGFKKLVPMAPPINSKGQRWEEDARQIPRPDGWAITATNKNPVETIKLFDFYFGPKGRELSNFGVPGLTYDIKNGKPVYKDTVLKAAQQPVNNQMYDIGAQIPIGFWQDYEEYERQWTTNDVALQGIDMMYIKNKKYVLPQFTGVNLTVEEEREEIYDKYWPDVKTYMFEMGQSWVMMGTKKDPEKTWNDYQQQLKNRGFYQVMIVMQKAYDRQY